Protein AF-A0A7G9YSL1-F1 (afdb_monomer_lite)

Organism: NCBI:txid2759912

Foldseek 3Di:
DAPDDFCDPQLLVLLQVLQVVVPDDADLQAQEKFKDKDKAWAKAAPDDWDPDDVPGHIGGDPDIDTQGIKMKIWMDSQNQLAIDIDIGRDDALQVVLVSLLVVCVVSVNHQAYEYEYEPPPSPDLVSLVVHDPPVVSCVSVSRYDYRYNRHSRCVSGCRVVVVVVCCVPFRVDHHNDRVSVRVRSVVVNVVSVVVSRHDDDDCHPVNCCVVCCVSVVDDPPPPDDPDDDDDDDPDDDWDPAWDWDDDPNDIDTAIPPQADPCNCVVVVPWDDPPPPSGTRDIDDDDDDDDDDDDPDDDDPPLPQAQEAEEEEALALLQLLVLQCVVVVVLVVLLVVSNHNYYHYDHDLALQVVLVCQQVPVHFKYFHWLQSVLLSLLVPFAKAFQWAFKWFFKFKWFAAVLLVPDDDPLSQFPFEEEEADPRAPQNLLNCVLCVVVPHHPVHRHNYHHDTPVVRLVCLQVVVGRIYIGGPPSQLVCVVVNSTHTNDTSCRSPNRAGTTTMMGGNSCVVSPVVSVLSVLVSSVVSLVCCVVCVLVSLVSSCVVPVDDSVSRVVSVVVHPMHTGTHCVSHQVNSLVSLVSCVVVVSHPDRDHSVSHHDNVSVCQAQDKDFLDFDPDFDFDFFFKFKWKWAWQGKYKFFKKAFAADPPKPKAWQKKWKDDPVDTWMWGQDDDPDPRRMTGTPDIDIRHHGDMIIMMTGMPMGTGWFQAQKGADPGTIIGTCWIAGPVRDIDRRTHTRMMGD

InterPro domains:
  IPR010067 Aliphatic sulfonates-binding protein [TIGR01728] (308-600)
  IPR038717 Tc1-like transposase, DDE domain [PF13358] (32-181)
  IPR044527 Nitrate/bicarbonate ABC transporter substrate-binding domain [cd13553] (308-524)
  IPR047655 Transposase IS630-like [NF033545] (8-193)

Radius of gyration: 35.71 Å; chains: 1; bounding box: 111×84×82 Å

Sequence (738 aa):
MWCIQTIDAIFRACMYDVLDLYEEPYDPKRPLVNLDEKPKQLLGEKRMPIPMKPGSPEKYDYEYVRNGTANIFVAVEFKAGKRVTQVTERRTMKDFARFVKMLVDEYPDAEVIRLVTDNLNTHKEKAFYETFSKEEAERILSKIEFHYTPKHGSWLNAAEIEINVMDIECTDRRIGDLETLAREVAAWTKRRNDQKKKINWKFTRDKADKKLSKYYVQGLNCGDTSNVYSYNSTNIWNSPEKVTHTYNDSTYTNYLGNYWSDYKEKYPDAEEIDSTGIWDTPFSIDSDNDNYPLKEPFENYIKPISMIRIGYQPSTHHLAHMTAIEKGWWERDLARFGLEKVTDTEFPSGPPEMTAMMVGDIDVAYVGVAPPISAIDKGLDAKIVAAVQINGSALVLLPELAANYTSAKDIKGLKIATFPPGSVQDIILKKWLKDNGLDPEKDVDIIPMGHQEAISAIEARAVDGVFLPSPSPTIIEMEGAGRIVILSGGMMPNHACCCLLVSGEMIREHPEIVEQIIRTHVNATEYNKAHPDEAAEIFARKTGCDVEMVRESFKRTDMKWIHNPHLEIPSTLEYARVHYEMGYTDKLLAEEDHFDTSFYDKITAIFDTGQPKNPYPSIFGTHNGTITPNATIEVSKLYTYPCEGTGGHTKYARIWNSSLDTNATWNGYVGDWHNISFNEPFTLVAGKTYNYTIRTGSYPQIYHTPVLSTENGWINCTRFTDANGKKYYDWIPAIRLE

Secondary structure (DSSP, 8-state):
--------HHHHHHHHHHHHHHHSPP-SSS-EEEEEEEEEEEEEESSPPBPPBTTB--B--S-EEEEEEEEEEEEEETTTTEEEEEEES---HHHHHHHHHHHHHT-TT-S-EEEEE---TTSSTHHHHHHS-HHHHHHHHTTEEEEEPPTT-GGG-HHHHHHHHHIIIIISS---SHHHHHHHHHHHHHHHHHTTPPP-----HHHHHHHHGGGTS-----S-------SS-------SS-EEEEETTEEEEE-TT---TTHHHH-TTPPEETTTTEESS-------PPPSSPSS-SS---PPP-EEEEEE-SSGGGHHHHHHHHTTHHHHHHGGGT--EEEEEE-SSHHHHHHHHHTTS-SEEEEESHHHHHHHHTT--EEEEEEEEE--EEEEE-HHHHTT--SGGGGTT-EEEESPTTSHHHHHHHHHHHHTT--TTTTSEEEE--HHHHHHHHHTTSSSEEEEETTHHHHHHHTTS-EEEEEHHHHSTT-EEEEEEEEHHHHHH-HHHHHHHHHHHHHHHHHHHH-HHHHHHHHHHHH---HHHHHHHHHH---EE---GGGTHHHHHHHHHHHHHTTSSSS---HHHHB-THHHHHHH--EE----SS---PPPEEEEEEEEESS-EEEEEEEEPBPTTS---EEEEEEE-SS-EEEEE---SSSSTTEEEEEEEEEE-TT--EEEEEEESS-B-EEESSEEEETTEEEE-SEEEETTS-EESSEEE-EEE-

Structure (mmCIF, N/CA/C/O backbone):
data_AF-A0A7G9YSL1-F1
#
_entry.id   AF-A0A7G9YSL1-F1
#
loop_
_atom_site.group_PDB
_atom_site.id
_atom_site.type_symbol
_atom_site.label_atom_id
_atom_site.label_alt_id
_atom_site.label_comp_id
_atom_site.label_asym_id
_atom_site.label_entity_id
_atom_site.label_seq_id
_atom_site.pdbx_PDB_ins_code
_atom_site.Cartn_x
_atom_site.Cartn_y
_atom_site.Cartn_z
_atom_site.occupancy
_atom_site.B_iso_or_equiv
_atom_site.auth_seq_id
_atom_site.auth_comp_id
_atom_site.auth_asym_id
_atom_site.auth_atom_id
_atom_site.pdbx_PDB_model_num
ATOM 1 N N . MET A 1 1 ? -33.057 -6.962 -3.988 1.00 30.89 1 MET A N 1
ATOM 2 C CA . MET A 1 1 ? -31.861 -7.300 -4.785 1.00 30.89 1 MET A CA 1
ATOM 3 C C . MET A 1 1 ? -30.709 -7.247 -3.805 1.00 30.89 1 MET A C 1
ATOM 5 O O . MET A 1 1 ? -30.539 -6.210 -3.182 1.00 30.89 1 MET A O 1
ATOM 9 N N . TRP A 1 2 ? -30.071 -8.380 -3.525 1.00 45.06 2 TRP A N 1
ATOM 10 C CA . TRP A 1 2 ? -29.002 -8.450 -2.528 1.00 45.06 2 TRP A CA 1
ATOM 11 C C . TRP A 1 2 ? -27.739 -7.843 -3.138 1.00 45.06 2 TRP A C 1
ATOM 13 O O . TRP A 1 2 ? -27.412 -8.173 -4.277 1.00 45.06 2 TRP A O 1
ATOM 23 N N . CYS A 1 3 ? -27.074 -6.940 -2.418 1.00 43.31 3 CYS A N 1
ATOM 24 C CA . CYS A 1 3 ? -25.769 -6.424 -2.817 1.00 43.31 3 CYS A CA 1
ATOM 25 C C . CYS A 1 3 ? -24.740 -7.504 -2.458 1.00 43.31 3 CYS A C 1
ATOM 27 O O . CYS A 1 3 ? -24.240 -7.543 -1.339 1.00 43.31 3 CYS A O 1
ATOM 29 N N . ILE A 1 4 ? -24.561 -8.478 -3.350 1.00 56.59 4 ILE A N 1
ATOM 30 C CA . ILE A 1 4 ? -23.594 -9.562 -3.163 1.00 56.59 4 ILE A CA 1
ATOM 31 C C . ILE A 1 4 ? -22.232 -8.997 -3.593 1.00 56.59 4 ILE A C 1
ATOM 33 O O . ILE A 1 4 ? -22.107 -8.557 -4.735 1.00 56.59 4 ILE A O 1
ATOM 37 N N . GLN A 1 5 ? -21.257 -8.955 -2.677 1.00 60.84 5 GLN A N 1
ATOM 38 C CA . GLN A 1 5 ? -19.854 -8.629 -2.981 1.00 60.84 5 GLN A CA 1
ATOM 39 C C . GLN A 1 5 ? -19.249 -9.708 -3.906 1.00 60.84 5 GLN A C 1
ATOM 41 O O . GLN A 1 5 ? -19.901 -10.706 -4.215 1.00 60.84 5 GLN A O 1
ATOM 46 N N . THR A 1 6 ? -18.015 -9.526 -4.373 1.00 69.88 6 THR A N 1
ATOM 47 C CA . THR A 1 6 ? -17.273 -10.530 -5.147 1.00 69.88 6 THR A CA 1
ATOM 48 C C . THR A 1 6 ? -17.336 -11.910 -4.479 1.00 69.88 6 THR A C 1
ATOM 50 O O . THR A 1 6 ? -17.019 -12.056 -3.301 1.00 69.88 6 THR A O 1
ATOM 53 N N . ILE A 1 7 ? -17.770 -12.931 -5.225 1.00 75.00 7 ILE A N 1
ATOM 54 C CA . ILE A 1 7 ? -17.850 -14.313 -4.734 1.00 75.00 7 ILE A CA 1
ATOM 55 C C . ILE A 1 7 ? -16.491 -14.987 -4.956 1.00 75.00 7 ILE A C 1
ATOM 57 O O . ILE A 1 7 ? -16.283 -15.687 -5.946 1.00 75.00 7 ILE A O 1
ATOM 61 N N . ASP A 1 8 ? -15.550 -14.721 -4.053 1.00 70.88 8 ASP A N 1
ATOM 62 C CA . ASP A 1 8 ? -14.195 -15.280 -4.085 1.00 70.88 8 ASP A CA 1
ATOM 63 C C . ASP A 1 8 ? -14.125 -16.724 -3.531 1.00 70.88 8 ASP A C 1
ATOM 65 O O . ASP A 1 8 ? -15.132 -17.358 -3.190 1.00 70.88 8 ASP A O 1
ATOM 69 N N . ALA A 1 9 ? -12.921 -17.300 -3.475 1.00 75.00 9 ALA A N 1
ATOM 70 C CA . ALA A 1 9 ? -12.718 -18.651 -2.954 1.00 75.00 9 ALA A CA 1
ATOM 71 C C . ALA A 1 9 ? -13.102 -18.794 -1.469 1.00 75.00 9 ALA A C 1
ATOM 73 O O . ALA A 1 9 ? -13.677 -19.818 -1.097 1.00 75.00 9 ALA A O 1
ATOM 74 N N . ILE A 1 10 ? -12.847 -17.776 -0.641 1.00 79.31 10 ILE A N 1
ATOM 75 C CA . ILE A 1 10 ? -13.144 -17.789 0.799 1.00 79.31 10 ILE A CA 1
ATOM 76 C C . ILE A 1 10 ? -14.655 -17.698 1.019 1.00 79.31 10 ILE A C 1
ATOM 78 O O . ILE A 1 10 ? -15.220 -18.487 1.777 1.00 79.31 10 ILE A O 1
ATOM 82 N N . PHE A 1 11 ? -15.334 -16.798 0.304 1.00 87.44 11 PHE A N 1
ATOM 83 C CA . PHE A 1 11 ? -16.786 -16.679 0.306 1.00 87.44 11 PHE A CA 1
ATOM 84 C C . PHE A 1 11 ? -17.426 -18.016 -0.056 1.00 87.44 11 PHE A C 1
ATOM 86 O O . PHE A 1 11 ? -18.347 -18.462 0.628 1.00 87.44 11 PHE A O 1
ATOM 93 N N . ARG A 1 12 ? -16.934 -18.681 -1.110 1.00 84.81 12 ARG A N 1
ATOM 94 C CA . ARG A 1 12 ? -17.440 -19.998 -1.520 1.00 84.81 12 ARG A CA 1
ATOM 95 C C . ARG A 1 12 ? -17.182 -21.068 -0.476 1.00 84.81 12 ARG A C 1
ATOM 97 O O . ARG A 1 12 ? -18.102 -21.822 -0.193 1.00 84.81 12 ARG A O 1
ATOM 104 N N . ALA A 1 13 ? -15.987 -21.119 0.107 1.00 85.12 13 ALA A N 1
ATOM 105 C CA . ALA A 1 13 ? -15.665 -22.088 1.149 1.00 85.12 13 ALA A CA 1
ATOM 106 C C . ALA A 1 13 ? -16.612 -21.946 2.352 1.00 85.12 13 ALA A C 1
ATOM 108 O O . ALA A 1 13 ? -17.246 -22.923 2.735 1.00 85.12 13 ALA A O 1
ATOM 109 N N . CYS A 1 14 ? -16.801 -20.729 2.874 1.00 89.44 14 CYS A N 1
ATOM 110 C CA . CYS A 1 14 ? -17.745 -20.473 3.969 1.00 89.44 14 CYS A CA 1
ATOM 111 C C . CYS A 1 14 ? -19.205 -20.735 3.564 1.00 89.44 14 CYS A C 1
ATOM 113 O O . CYS A 1 14 ? -19.999 -21.223 4.363 1.00 89.44 14 CYS A O 1
ATOM 115 N N . MET A 1 15 ? -19.586 -20.409 2.324 1.00 92.69 15 MET A N 1
ATOM 116 C CA . MET A 1 15 ? -20.934 -20.679 1.822 1.00 92.69 15 MET A CA 1
ATOM 117 C C . MET A 1 15 ? -21.189 -22.183 1.743 1.00 92.69 15 MET A C 1
ATOM 119 O O . MET A 1 15 ? -22.230 -22.637 2.207 1.00 92.69 15 MET A O 1
ATOM 123 N N . TYR A 1 16 ? -20.265 -22.949 1.164 1.00 92.44 16 TYR A N 1
ATOM 124 C CA . TYR A 1 16 ? -20.395 -24.396 1.043 1.00 92.44 16 TYR A CA 1
ATOM 125 C C . TYR A 1 16 ? -20.352 -25.079 2.405 1.00 92.44 16 TYR A C 1
ATOM 127 O O . TYR A 1 16 ? -21.189 -25.937 2.625 1.00 92.44 16 TYR A O 1
ATOM 135 N N . ASP A 1 17 ? -19.508 -24.639 3.340 1.00 94.94 17 ASP A N 1
ATOM 136 C CA . ASP A 1 17 ? -19.510 -25.143 4.720 1.00 94.94 17 ASP A CA 1
ATOM 137 C C . ASP A 1 17 ? -20.911 -25.045 5.360 1.00 94.94 17 ASP A C 1
ATOM 139 O O . ASP A 1 17 ? -21.483 -26.041 5.802 1.00 94.94 17 ASP A O 1
ATOM 143 N N . VAL A 1 18 ? -21.545 -23.867 5.298 1.00 96.38 18 VAL A N 1
ATOM 144 C CA . VAL A 1 18 ? -22.906 -23.672 5.832 1.00 96.38 18 VAL A CA 1
ATOM 145 C C . VAL A 1 18 ? -23.956 -24.482 5.061 1.00 96.38 18 VAL A C 1
ATOM 147 O O . VAL A 1 18 ? -24.867 -25.054 5.666 1.00 96.38 18 VAL A O 1
ATOM 150 N N . LEU A 1 19 ? -23.871 -24.527 3.729 1.00 95.06 19 LEU A N 1
ATOM 151 C CA . LEU A 1 19 ? -24.845 -25.241 2.898 1.00 95.06 19 LEU A CA 1
ATOM 152 C C . LEU A 1 19 ? -24.750 -26.761 3.065 1.00 95.06 19 LEU A C 1
ATOM 154 O O . LEU A 1 19 ? -25.790 -27.410 3.174 1.00 95.06 19 LEU A O 1
ATOM 158 N N . ASP A 1 20 ? -23.539 -27.303 3.151 1.00 94.12 20 ASP A N 1
ATOM 159 C CA . ASP A 1 20 ? -23.286 -28.724 3.372 1.00 94.12 20 ASP A CA 1
ATOM 160 C C . ASP A 1 20 ? -23.864 -29.136 4.745 1.00 94.12 20 ASP A C 1
ATOM 162 O O . ASP A 1 20 ? -24.653 -30.082 4.823 1.00 94.12 20 ASP A O 1
ATOM 166 N N . LEU A 1 21 ? -23.642 -28.344 5.808 1.00 94.62 21 LEU A N 1
ATOM 167 C CA . LEU A 1 21 ? -24.282 -28.551 7.123 1.00 94.62 21 LEU A CA 1
ATOM 168 C C . LEU A 1 21 ? -25.816 -28.524 7.062 1.00 94.62 21 LEU A C 1
ATOM 170 O O . LEU A 1 21 ? -26.520 -29.277 7.751 1.00 94.62 21 LEU A O 1
ATOM 174 N N . TYR A 1 22 ? -26.379 -27.621 6.259 1.00 95.88 22 TYR A N 1
ATOM 175 C CA . TYR A 1 22 ? -27.826 -27.508 6.098 1.00 95.88 22 TYR A CA 1
ATOM 176 C C . TYR A 1 22 ? -28.419 -28.702 5.346 1.00 95.88 22 TYR A C 1
ATOM 178 O O . TYR A 1 22 ? -29.586 -29.028 5.587 1.00 95.88 22 TYR A O 1
ATOM 186 N N . GLU A 1 23 ? -27.641 -29.402 4.527 1.00 92.50 23 GLU A N 1
ATOM 187 C CA . GLU A 1 23 ? -28.059 -30.612 3.813 1.00 92.50 23 GLU A CA 1
ATOM 188 C C . GLU A 1 23 ? -27.966 -31.884 4.663 1.00 92.50 23 GLU A C 1
ATOM 190 O O . GLU A 1 23 ? -28.715 -32.833 4.424 1.00 92.50 23 GLU A O 1
ATOM 195 N N . GLU A 1 24 ? -27.141 -31.891 5.713 1.00 93.12 24 GLU A N 1
ATOM 196 C CA . GLU A 1 24 ? -27.003 -33.065 6.576 1.00 93.12 24 GLU A CA 1
ATOM 197 C C . GLU A 1 24 ? -28.328 -33.519 7.232 1.00 93.12 24 GLU A C 1
ATOM 199 O O . GLU A 1 24 ? -29.202 -32.703 7.556 1.00 93.12 24 GLU A O 1
ATOM 204 N N . PRO A 1 25 ? -28.506 -34.820 7.518 1.00 93.31 25 PRO A N 1
ATOM 205 C CA . PRO A 1 25 ? -29.623 -35.296 8.327 1.00 93.31 25 PRO A CA 1
ATOM 206 C C . PRO A 1 25 ? -29.662 -34.656 9.723 1.00 93.31 25 PRO A C 1
ATOM 208 O O . PRO A 1 25 ? -28.657 -34.212 10.271 1.00 93.31 25 PRO A O 1
ATOM 211 N N . TYR A 1 26 ? -30.851 -34.617 10.324 1.00 93.62 26 TYR A N 1
ATOM 212 C CA . TYR A 1 26 ? -31.001 -34.157 11.703 1.00 93.62 26 TYR A CA 1
ATOM 213 C C . TYR A 1 26 ? -30.299 -35.109 12.683 1.00 93.62 26 TYR A C 1
ATOM 215 O O . TYR A 1 26 ? -30.635 -36.293 12.717 1.00 93.62 26 TYR A O 1
ATOM 223 N N . ASP A 1 27 ? -29.407 -34.567 13.513 1.00 95.12 27 ASP A N 1
ATOM 224 C CA . ASP A 1 27 ? -28.721 -35.292 14.583 1.00 95.12 27 ASP A CA 1
ATOM 225 C C . ASP A 1 27 ? -28.909 -34.569 15.936 1.00 95.12 27 ASP A C 1
ATOM 227 O O . ASP A 1 27 ? -28.382 -33.469 16.116 1.00 95.12 27 ASP A O 1
ATOM 231 N N . PRO A 1 28 ? -29.636 -35.161 16.906 1.00 93.00 28 PRO A N 1
ATOM 232 C CA . PRO A 1 28 ? -29.838 -34.565 18.226 1.00 93.00 28 PRO A CA 1
ATOM 233 C C . PRO A 1 28 ? -28.576 -34.547 19.106 1.00 93.00 28 PRO A C 1
ATOM 235 O O . PRO A 1 28 ? -28.551 -33.818 20.097 1.00 93.00 28 PRO A O 1
ATOM 238 N N . LYS A 1 29 ? -27.544 -35.346 18.793 1.00 95.38 29 LYS A N 1
ATOM 239 C CA . LYS A 1 29 ? -26.252 -35.330 19.501 1.00 95.38 29 LYS A CA 1
ATOM 240 C C . LYS A 1 29 ? -25.328 -34.230 18.995 1.00 95.38 29 LYS A C 1
ATOM 242 O O . LYS A 1 29 ? -24.505 -33.741 19.769 1.00 95.38 29 LYS A O 1
ATOM 247 N N . ARG A 1 30 ? -25.519 -33.809 17.743 1.00 96.38 30 ARG A N 1
ATOM 248 C CA . ARG A 1 30 ? -24.793 -32.715 17.091 1.00 96.38 30 ARG A CA 1
ATOM 249 C C . ARG A 1 30 ? -25.757 -31.650 16.549 1.00 96.38 30 ARG A C 1
ATOM 251 O O . ARG A 1 30 ? -25.820 -31.462 15.330 1.00 96.38 30 ARG A O 1
ATOM 258 N N . PRO A 1 31 ? -26.548 -30.972 17.401 1.00 96.44 31 PRO A N 1
ATOM 259 C CA . PRO A 1 31 ? -27.551 -30.017 16.943 1.00 96.44 31 PRO A CA 1
ATOM 260 C C . PRO A 1 31 ? -26.925 -28.897 16.104 1.00 96.44 31 PRO A C 1
ATOM 262 O O . PRO A 1 31 ? -25.878 -28.347 16.451 1.00 96.44 31 PRO A O 1
ATOM 265 N N . LEU A 1 32 ? -27.593 -28.560 14.999 1.00 97.25 32 LEU A N 1
ATOM 266 C CA . LEU A 1 32 ? -27.244 -27.444 14.123 1.00 97.25 32 LEU A CA 1
ATOM 267 C C . LEU A 1 32 ? -28.070 -26.226 14.524 1.00 97.25 32 LEU A C 1
ATOM 269 O O . LEU A 1 32 ? -29.287 -26.203 14.312 1.00 97.25 32 LEU A O 1
ATOM 273 N N . VAL A 1 33 ? -27.411 -25.239 15.123 1.00 97.81 33 VAL A N 1
ATOM 274 C CA . VAL A 1 33 ? -28.062 -24.064 15.699 1.00 97.81 33 VAL A CA 1
ATOM 275 C C . VAL A 1 33 ? -27.575 -22.811 14.994 1.00 97.81 33 VAL A C 1
ATOM 277 O O . VAL A 1 33 ? -26.385 -22.534 14.935 1.00 97.81 33 VAL A O 1
ATOM 280 N N . ASN A 1 34 ? -28.520 -22.029 14.496 1.00 98.19 34 ASN A N 1
ATOM 281 C CA . ASN A 1 34 ? -28.282 -20.738 13.878 1.00 98.19 34 ASN A CA 1
ATOM 282 C C . ASN A 1 34 ? -28.528 -19.630 14.883 1.00 98.19 34 ASN A C 1
ATOM 284 O O . ASN A 1 34 ? -29.622 -19.577 15.442 1.00 98.19 34 ASN A O 1
ATOM 288 N N . LEU A 1 35 ? -27.556 -18.753 15.095 1.00 97.69 35 LEU A N 1
ATOM 289 C CA . LEU A 1 35 ? -27.644 -17.654 16.048 1.00 97.69 35 LEU A CA 1
ATOM 290 C C . LEU A 1 35 ? -27.459 -16.322 15.333 1.00 97.69 35 LEU A C 1
ATOM 292 O O . LEU A 1 35 ? -26.572 -16.183 14.496 1.00 97.69 35 LEU A O 1
ATOM 296 N N . ASP A 1 36 ? -28.318 -15.369 15.668 1.00 96.56 36 ASP A N 1
ATOM 297 C CA . ASP A 1 36 ? -28.180 -13.965 15.290 1.00 96.56 36 ASP A CA 1
ATOM 298 C C . ASP A 1 36 ? -28.862 -13.076 16.344 1.00 96.56 36 ASP A C 1
ATOM 300 O O . ASP A 1 36 ? -29.567 -13.568 17.241 1.00 96.56 36 ASP A O 1
ATOM 304 N N . GLU A 1 37 ? -28.688 -11.764 16.243 1.00 94.06 37 GLU A N 1
ATOM 305 C CA . GLU A 1 37 ? -29.360 -10.805 17.103 1.00 94.06 37 GLU A CA 1
ATOM 306 C C . GLU A 1 37 ? -29.950 -9.610 16.372 1.00 94.06 37 GLU A C 1
ATOM 308 O O . GLU A 1 37 ? -29.473 -9.127 15.348 1.00 94.06 37 GLU A O 1
ATOM 313 N N . LYS A 1 38 ? -31.009 -9.070 16.973 1.00 93.88 38 LYS A N 1
ATOM 314 C CA . LYS A 1 38 ? -31.711 -7.911 16.446 1.00 93.88 38 LYS A CA 1
ATOM 315 C C . LYS A 1 38 ? -31.725 -6.750 17.442 1.00 93.88 38 LYS A C 1
ATOM 317 O O . LYS A 1 38 ? -32.282 -6.898 18.535 1.00 93.88 38 LYS A O 1
ATOM 322 N N . PRO A 1 39 ? -31.275 -5.542 17.044 1.00 94.50 39 PRO A N 1
ATOM 323 C CA . PRO A 1 39 ? -31.586 -4.330 17.788 1.00 94.50 39 PRO A CA 1
ATOM 324 C C . PRO A 1 39 ? -33.071 -3.962 17.629 1.00 94.50 39 PRO A C 1
ATOM 326 O O . PRO A 1 39 ? -33.615 -3.914 16.522 1.00 94.50 39 PRO A O 1
ATOM 329 N N . LYS A 1 40 ? -33.738 -3.647 18.741 1.00 94.44 40 LYS A N 1
ATOM 330 C CA . LYS A 1 40 ? -35.137 -3.205 18.786 1.00 94.44 40 LYS A CA 1
ATOM 331 C C . LYS A 1 40 ? -35.234 -1.848 19.471 1.00 94.44 40 LYS A C 1
ATOM 333 O O . LYS A 1 40 ? -34.864 -1.691 20.630 1.00 94.44 40 LYS A O 1
ATOM 338 N N . GLN A 1 41 ? -35.781 -0.861 18.769 1.00 95.00 41 GLN A N 1
ATOM 339 C CA . GLN A 1 41 ? -36.112 0.421 19.383 1.00 95.00 41 GLN A CA 1
ATOM 340 C C . GLN A 1 41 ? -37.345 0.276 20.285 1.00 95.00 41 GLN A C 1
ATOM 342 O O . GLN A 1 41 ? -38.367 -0.267 19.853 1.00 95.00 41 GLN A O 1
ATOM 347 N N . LEU A 1 42 ? -37.247 0.777 21.518 1.00 95.50 42 LEU A N 1
ATOM 348 C CA . LEU A 1 42 ? -38.353 0.809 22.470 1.00 95.50 42 LEU A CA 1
ATOM 349 C C . LEU A 1 42 ? -39.174 2.078 22.233 1.00 95.50 42 LEU A C 1
ATOM 351 O O . LEU A 1 42 ? -38.675 3.199 22.373 1.00 95.50 42 LEU A O 1
ATOM 355 N N . LEU A 1 43 ? -40.427 1.891 21.829 1.00 92.19 43 LEU A N 1
ATOM 356 C CA . LEU A 1 43 ? -41.345 2.954 21.435 1.00 92.19 43 LEU A CA 1
ATOM 357 C C . LEU A 1 43 ? -42.580 2.916 22.333 1.00 92.19 43 LEU A C 1
ATOM 359 O O . LEU A 1 43 ? -43.406 2.011 22.218 1.00 92.19 43 LEU A O 1
ATOM 363 N N . GLY A 1 44 ? -42.673 3.889 23.236 1.00 88.38 44 GLY A N 1
ATOM 364 C CA . GLY A 1 44 ? -43.832 4.113 24.091 1.00 88.38 44 GLY A CA 1
ATOM 365 C C . GLY A 1 44 ? -44.909 4.949 23.402 1.00 88.38 44 GLY A C 1
ATOM 366 O O . GLY A 1 44 ? -44.650 5.662 22.428 1.00 88.38 44 GLY A O 1
ATOM 367 N N . GLU A 1 45 ? -46.124 4.887 23.935 1.00 87.75 45 GLU A N 1
ATOM 368 C CA . GLU A 1 45 ? -47.255 5.668 23.437 1.00 87.75 45 GLU A CA 1
ATOM 369 C C . GLU A 1 45 ? -47.255 7.074 24.043 1.00 87.75 45 GLU A C 1
ATOM 371 O O . GLU A 1 45 ? -47.157 7.231 25.261 1.00 87.75 45 GLU A O 1
ATOM 376 N N . LYS A 1 46 ? -47.398 8.114 23.209 1.00 85.69 46 LYS A N 1
ATOM 377 C CA . LYS A 1 46 ? -47.540 9.493 23.712 1.00 85.69 46 LYS A CA 1
ATOM 378 C C . LYS A 1 46 ? -48.951 9.775 24.235 1.00 85.69 46 LYS A C 1
ATOM 380 O O . LYS A 1 46 ? -49.130 10.583 25.145 1.00 85.69 46 LYS A O 1
ATOM 385 N N . ARG A 1 47 ? -49.957 9.105 23.670 1.00 85.19 47 ARG A N 1
ATOM 386 C CA . ARG A 1 47 ? -51.350 9.116 24.131 1.00 85.19 47 ARG A CA 1
ATOM 387 C C . ARG A 1 47 ? -51.853 7.686 24.217 1.00 85.19 47 ARG A C 1
ATOM 389 O O . ARG A 1 47 ? -51.503 6.874 23.368 1.00 85.19 47 ARG A O 1
ATOM 396 N N . MET A 1 48 ? -52.679 7.389 25.221 1.00 83.00 48 MET A N 1
ATOM 397 C CA . MET A 1 48 ? -53.245 6.047 25.370 1.00 83.00 48 MET A CA 1
ATOM 398 C C . MET A 1 48 ? -54.028 5.658 24.103 1.00 83.00 48 MET A C 1
ATOM 400 O O . MET A 1 48 ? -54.891 6.436 23.680 1.00 83.00 48 MET A O 1
ATOM 404 N N . PRO A 1 49 ? -53.745 4.485 23.504 1.00 85.00 49 PRO A N 1
ATOM 405 C CA . PRO A 1 49 ? -54.485 3.990 22.351 1.00 85.00 49 PRO A CA 1
ATOM 406 C C . PRO A 1 49 ? -55.983 3.885 22.638 1.00 85.00 49 PRO A C 1
ATOM 408 O O . PRO A 1 49 ? -56.403 3.558 23.751 1.00 85.00 49 PRO A O 1
ATOM 411 N N . ILE A 1 50 ? -56.800 4.153 21.620 1.00 88.19 50 ILE A N 1
ATOM 412 C CA . ILE A 1 50 ? -58.247 3.954 21.712 1.00 88.19 50 ILE A CA 1
ATOM 413 C C . ILE A 1 50 ? -58.518 2.478 21.401 1.00 88.19 50 ILE A C 1
ATOM 415 O O . ILE A 1 50 ? -58.224 2.052 20.278 1.00 88.19 50 ILE A O 1
ATOM 419 N N . PRO A 1 51 ? -59.094 1.707 22.341 1.00 87.75 51 PRO A N 1
ATOM 420 C CA . PRO A 1 51 ? -59.295 0.275 22.164 1.00 87.75 51 PRO A CA 1
ATOM 421 C C . PRO A 1 51 ? -60.247 -0.025 21.004 1.00 87.75 51 PRO A C 1
ATOM 423 O O . PRO A 1 51 ? -61.118 0.780 20.654 1.00 87.75 51 PRO A O 1
ATOM 426 N N . MET A 1 52 ? -60.096 -1.215 20.422 1.00 91.81 52 MET A N 1
ATOM 427 C CA . MET A 1 52 ? -61.000 -1.686 19.376 1.00 91.81 52 MET A CA 1
ATOM 428 C C . MET A 1 52 ? -62.453 -1.777 19.863 1.00 91.81 52 MET A C 1
ATOM 430 O O . MET A 1 52 ? -62.733 -2.103 21.017 1.00 91.81 52 MET A O 1
ATOM 434 N N . LYS A 1 53 ? -63.391 -1.538 18.947 1.00 90.25 53 LYS A N 1
ATOM 435 C CA . LYS A 1 53 ? -64.831 -1.770 19.141 1.00 90.25 53 LYS A CA 1
ATOM 436 C C . LYS A 1 53 ? -65.428 -2.365 17.860 1.00 90.25 53 LYS A C 1
ATOM 438 O O . LYS A 1 53 ? -64.810 -2.232 16.803 1.00 90.25 53 LYS A O 1
ATOM 443 N N . PRO A 1 54 ? -66.611 -3.005 17.893 1.00 89.00 54 PRO A N 1
ATOM 444 C CA . PRO A 1 54 ? -67.228 -3.548 16.682 1.00 89.00 54 PRO A CA 1
ATOM 445 C C . PRO A 1 54 ? -67.287 -2.506 15.551 1.00 89.00 54 PRO A C 1
ATOM 447 O O . PRO A 1 54 ? -67.810 -1.409 15.738 1.00 89.00 54 PRO A O 1
ATOM 450 N N . GLY A 1 55 ? -66.693 -2.829 14.397 1.00 88.62 55 GLY A N 1
ATOM 451 C CA . GLY A 1 55 ? -66.610 -1.929 13.240 1.00 88.62 55 GLY A CA 1
ATOM 452 C C . GLY A 1 55 ? -65.567 -0.804 13.338 1.00 88.62 55 GLY A C 1
ATOM 453 O O . GLY A 1 55 ? -65.562 0.094 12.501 1.00 88.62 55 GLY A O 1
ATOM 454 N N . SER A 1 56 ? -64.686 -0.795 14.341 1.00 85.12 56 SER A N 1
ATOM 455 C CA . SER A 1 56 ? -63.579 0.167 14.432 1.00 85.12 56 SER A CA 1
ATOM 456 C C . SER A 1 56 ? -62.314 -0.499 14.985 1.00 85.12 56 SER A C 1
ATOM 458 O O . SER A 1 56 ? -62.326 -0.928 16.143 1.00 85.12 56 SER A O 1
ATOM 460 N N . PRO A 1 57 ? -61.219 -0.566 14.201 1.00 86.19 57 PRO A N 1
ATOM 461 C CA . PRO A 1 57 ? -59.955 -1.090 14.701 1.00 86.19 57 PRO A CA 1
ATOM 462 C C . PRO A 1 57 ? -59.416 -0.210 15.833 1.00 86.19 57 PRO A C 1
ATOM 464 O O . PRO A 1 57 ? -59.804 0.956 15.973 1.00 86.19 57 PRO A O 1
ATOM 467 N N . GLU A 1 58 ? -58.525 -0.786 16.633 1.00 87.88 58 GLU A N 1
ATOM 468 C CA . GLU A 1 58 ? -57.732 -0.046 17.613 1.00 87.88 58 GLU A CA 1
ATOM 469 C C . GLU A 1 58 ? -57.001 1.116 16.925 1.00 87.88 58 GLU A C 1
ATOM 471 O O . GLU A 1 58 ? -56.529 0.981 15.792 1.00 87.88 58 GLU A O 1
ATOM 476 N N . LYS A 1 59 ? -56.959 2.282 17.579 1.00 86.00 59 LYS A N 1
ATOM 477 C CA . LYS A 1 59 ? -56.338 3.490 17.021 1.00 86.00 59 LYS A CA 1
ATOM 478 C C . LYS A 1 59 ? -55.177 3.941 17.889 1.00 86.00 59 LYS A C 1
ATOM 480 O O . LYS A 1 59 ? -55.350 4.173 19.084 1.00 86.00 59 LYS A O 1
ATOM 485 N N . TYR A 1 60 ? -54.041 4.154 17.240 1.00 83.81 60 TYR A N 1
ATOM 486 C CA . TYR A 1 60 ? -52.824 4.691 17.834 1.00 83.81 60 TYR A CA 1
ATOM 487 C C . TYR A 1 60 ? -52.637 6.148 17.418 1.00 83.81 60 TYR A C 1
ATOM 489 O O . TYR A 1 60 ? -53.037 6.541 16.319 1.00 83.81 60 TYR A O 1
ATOM 497 N N . ASP A 1 61 ? -52.020 6.948 18.284 1.00 83.94 61 ASP A N 1
ATOM 498 C CA . ASP A 1 61 ? -51.559 8.280 17.893 1.00 83.94 61 ASP A CA 1
ATOM 499 C C . ASP A 1 61 ? -50.344 8.152 16.958 1.00 83.94 61 ASP A C 1
ATOM 501 O O . ASP A 1 61 ? -49.538 7.227 17.083 1.00 83.94 61 ASP A O 1
ATOM 505 N N . TYR A 1 62 ? -50.179 9.074 16.013 1.00 81.88 62 TYR A N 1
ATOM 506 C CA . TYR A 1 62 ? -49.000 9.088 15.145 1.00 81.88 62 TYR A CA 1
ATOM 507 C C . TYR A 1 62 ? -47.728 9.410 15.949 1.00 81.88 62 TYR A C 1
ATOM 509 O O . TYR A 1 62 ? -46.646 8.931 15.606 1.00 81.88 62 TYR A O 1
ATOM 517 N N . GLU A 1 63 ? -47.860 10.156 17.050 1.00 87.38 63 GLU A N 1
ATOM 518 C CA . GLU A 1 63 ? -46.755 10.507 17.944 1.00 87.38 63 GLU A CA 1
ATOM 519 C C . GLU A 1 63 ? -46.398 9.360 18.900 1.00 87.38 63 GLU A C 1
ATOM 521 O O . GLU A 1 63 ? -47.262 8.741 19.521 1.00 87.38 63 GLU A O 1
ATOM 526 N N . TYR A 1 64 ? -45.099 9.114 19.060 1.00 88.94 64 TYR A N 1
ATOM 527 C CA . TYR A 1 64 ? -44.540 8.097 19.950 1.00 88.94 64 TYR A CA 1
ATOM 528 C C . TYR A 1 64 ? -43.425 8.693 20.818 1.00 88.94 64 TYR A C 1
ATOM 530 O O . TYR A 1 64 ? -42.875 9.752 20.506 1.00 88.94 64 TYR A O 1
ATOM 538 N N . VAL A 1 65 ? -43.067 7.998 21.897 1.00 89.06 65 VAL A N 1
ATOM 539 C CA . VAL A 1 65 ? -41.952 8.357 22.787 1.00 89.06 65 VAL A CA 1
ATOM 540 C C . VAL A 1 65 ? -40.829 7.335 22.621 1.00 89.06 65 VAL A C 1
ATOM 542 O O . VAL A 1 65 ? -41.074 6.132 22.647 1.00 89.06 65 VAL A O 1
ATOM 545 N N . ARG A 1 66 ? -39.590 7.797 22.418 1.00 91.81 66 ARG A N 1
ATOM 546 C CA . ARG A 1 66 ? -38.413 6.919 22.319 1.00 91.81 66 ARG A CA 1
ATOM 547 C C . ARG A 1 66 ? -37.886 6.622 23.720 1.00 91.81 66 ARG A C 1
ATOM 549 O O . ARG A 1 66 ? -37.373 7.525 24.369 1.00 91.81 66 ARG A O 1
ATOM 556 N N . ASN A 1 67 ? -37.946 5.360 24.135 1.00 92.12 67 ASN A N 1
ATOM 557 C CA . ASN A 1 67 ? -37.517 4.898 25.461 1.00 92.12 67 ASN A CA 1
ATOM 558 C C . ASN A 1 67 ? -36.167 4.156 25.416 1.00 92.12 67 ASN A C 1
ATOM 560 O O . ASN A 1 67 ? -35.868 3.337 26.279 1.00 92.12 67 ASN A O 1
ATOM 564 N N . GLY A 1 68 ? -35.354 4.425 24.391 1.00 92.00 68 GLY A N 1
ATOM 565 C CA . GLY A 1 68 ? -34.067 3.767 24.166 1.00 92.00 68 GLY A CA 1
ATOM 566 C C . GLY A 1 68 ? -34.147 2.579 23.205 1.00 92.00 68 GLY A C 1
ATOM 567 O O . GLY A 1 68 ? -35.012 2.513 22.326 1.00 92.00 68 GLY A O 1
ATOM 568 N N . THR A 1 69 ? -33.197 1.660 23.344 1.00 94.81 69 THR A N 1
ATOM 569 C CA . THR A 1 69 ? -33.028 0.478 22.490 1.00 94.81 69 THR A CA 1
ATOM 570 C C . THR A 1 69 ? -32.757 -0.749 23.347 1.00 94.81 69 THR A C 1
ATOM 572 O O . THR A 1 69 ? -32.096 -0.643 24.375 1.00 94.81 69 THR A O 1
ATOM 575 N N . ALA A 1 70 ? -33.225 -1.901 22.889 1.00 96.50 70 ALA A N 1
ATOM 576 C CA . ALA A 1 70 ? -32.926 -3.217 23.430 1.00 96.50 70 ALA A CA 1
ATOM 577 C C . ALA A 1 70 ? -32.318 -4.104 22.334 1.00 96.50 70 ALA A C 1
ATOM 579 O O . ALA A 1 70 ? -32.304 -3.742 21.155 1.00 96.50 70 ALA A O 1
ATOM 580 N N . ASN A 1 71 ? -31.850 -5.279 22.725 1.00 97.44 71 ASN A N 1
ATOM 581 C CA . ASN A 1 71 ? -31.368 -6.328 21.843 1.00 97.44 71 ASN A CA 1
ATOM 582 C C . ASN A 1 71 ? -32.158 -7.621 22.076 1.00 97.44 71 ASN A C 1
ATOM 584 O O . ASN A 1 71 ? -32.615 -7.884 23.188 1.00 97.44 71 ASN A O 1
ATOM 588 N N . ILE A 1 72 ? -32.316 -8.425 21.029 1.00 98.06 72 ILE A N 1
ATOM 589 C CA . ILE A 1 72 ? -32.945 -9.742 21.103 1.00 98.06 72 ILE A CA 1
ATOM 590 C C . ILE A 1 72 ? -32.002 -10.746 20.445 1.00 98.06 72 ILE A C 1
ATOM 592 O O . ILE A 1 72 ? -31.848 -10.716 19.228 1.00 98.06 72 ILE A O 1
ATOM 596 N N . PHE A 1 73 ? -31.397 -11.630 21.236 1.00 98.06 73 PHE A N 1
ATOM 597 C CA . PHE A 1 73 ? -30.688 -12.798 20.718 1.00 98.06 73 PHE A CA 1
ATOM 598 C C . PHE A 1 73 ? -31.691 -13.876 20.319 1.00 98.06 73 PHE A C 1
ATOM 600 O O . PHE A 1 73 ? -32.630 -14.161 21.073 1.00 98.06 73 PHE A O 1
ATOM 607 N N . VAL A 1 74 ? -31.478 -14.487 19.157 1.00 97.81 74 VAL A N 1
ATOM 608 C CA . VAL A 1 74 ? -32.315 -15.555 18.612 1.00 97.81 74 VAL A CA 1
ATOM 609 C C . VAL A 1 74 ? -31.416 -16.690 18.138 1.00 97.81 74 VAL A C 1
ATOM 611 O O . VAL A 1 74 ? -30.645 -16.534 17.201 1.00 97.81 74 VAL A O 1
ATOM 614 N N . ALA A 1 75 ? -31.548 -17.851 18.776 1.00 98.00 75 ALA A N 1
ATOM 615 C CA . ALA A 1 75 ? -30.924 -19.097 18.351 1.00 98.00 75 ALA A CA 1
ATOM 616 C C . ALA A 1 75 ? -32.001 -20.078 17.880 1.00 98.00 75 ALA A C 1
ATOM 618 O O . ALA A 1 75 ? -32.938 -20.363 18.626 1.00 98.00 75 ALA A O 1
ATOM 619 N N . VAL A 1 76 ? -31.881 -20.623 16.672 1.00 97.75 76 VAL A N 1
ATOM 620 C CA . VAL A 1 76 ? -32.857 -21.541 16.076 1.00 97.75 76 VAL A CA 1
ATOM 621 C C . VAL A 1 76 ? -32.190 -22.823 15.588 1.00 97.75 76 VAL A C 1
ATOM 623 O O . VAL A 1 76 ? -31.292 -22.815 14.755 1.00 97.75 76 VAL A O 1
ATOM 626 N N . GLU A 1 77 ? -32.682 -23.954 16.081 1.00 97.06 77 GLU A N 1
ATOM 627 C CA . GLU A 1 77 ? -32.389 -25.287 15.562 1.00 97.06 77 GLU A CA 1
ATOM 628 C C . GLU A 1 77 ? -33.502 -25.656 14.575 1.00 97.06 77 GLU A C 1
ATOM 630 O O . GLU A 1 77 ? -34.518 -26.288 14.902 1.00 97.06 77 GLU A O 1
ATOM 635 N N . PHE A 1 78 ? -33.368 -25.169 13.346 1.00 93.88 78 PHE A N 1
ATOM 636 C CA . PHE A 1 78 ? -34.499 -25.097 12.425 1.00 93.88 78 PHE A CA 1
ATOM 637 C C . PHE A 1 78 ? -35.032 -26.463 11.961 1.00 93.88 78 PHE A C 1
ATOM 639 O O . PHE A 1 78 ? -36.220 -26.575 11.637 1.00 93.88 78 PHE A O 1
ATOM 646 N N . LYS A 1 79 ? -34.190 -27.509 11.977 1.00 93.81 79 LYS A N 1
ATOM 647 C CA . LYS A 1 79 ? -34.560 -28.900 11.646 1.00 93.81 79 LYS A CA 1
ATOM 648 C C . LYS A 1 79 ? -35.335 -29.591 12.775 1.00 93.81 79 LYS A C 1
ATOM 650 O O . LYS A 1 79 ? -36.257 -30.370 12.498 1.00 93.81 79 LYS A O 1
ATOM 655 N N . ALA A 1 80 ? -35.015 -29.283 14.033 1.00 94.06 80 ALA A N 1
ATOM 656 C CA . ALA A 1 80 ? -35.771 -29.748 15.199 1.00 94.06 80 ALA A CA 1
ATOM 657 C C . ALA A 1 80 ? -37.059 -28.942 15.402 1.00 94.06 80 ALA A C 1
ATOM 659 O O . ALA A 1 80 ? -38.046 -29.451 15.936 1.00 94.06 80 ALA A O 1
ATOM 660 N N . GLY A 1 81 ? -37.060 -27.692 14.935 1.00 94.81 81 GLY A N 1
ATOM 661 C CA . GLY A 1 81 ? -38.116 -26.738 15.219 1.00 94.81 81 GLY A CA 1
ATOM 662 C C . GLY A 1 81 ? -38.078 -26.286 16.674 1.00 94.81 81 GLY A C 1
ATOM 663 O O . GLY A 1 81 ? -39.141 -26.131 17.276 1.00 94.81 81 GLY A O 1
ATOM 664 N N . LYS A 1 82 ? -36.872 -26.080 17.216 1.00 95.19 82 LYS A N 1
ATOM 665 C CA . LYS A 1 82 ? -36.600 -25.519 18.545 1.00 95.19 82 LYS A CA 1
ATOM 666 C C . LYS A 1 82 ? -35.940 -24.147 18.378 1.00 95.19 82 LYS A C 1
ATOM 668 O O . LYS A 1 82 ? -35.130 -23.962 17.475 1.00 95.19 82 LYS A O 1
ATOM 673 N N . ARG A 1 83 ? -36.285 -23.177 19.225 1.00 96.19 83 ARG A N 1
ATOM 674 C CA . ARG A 1 83 ? -35.558 -21.904 19.343 1.00 96.19 83 ARG A CA 1
ATOM 675 C C . ARG A 1 83 ? -35.400 -21.461 20.788 1.00 96.19 83 ARG A C 1
ATOM 677 O O . ARG A 1 83 ? -36.225 -21.804 21.636 1.00 96.19 83 ARG A O 1
ATOM 684 N N . VAL A 1 84 ? -34.357 -20.685 21.032 1.00 97.00 84 VAL A N 1
ATOM 685 C CA . VAL A 1 84 ? -34.019 -20.054 22.305 1.00 97.00 84 VAL A CA 1
ATOM 686 C C . VAL A 1 84 ? -33.856 -18.563 22.037 1.00 97.00 84 VAL A C 1
ATOM 688 O O . VAL A 1 84 ? -33.197 -18.172 21.078 1.00 97.00 84 VAL A O 1
ATOM 691 N N . THR A 1 85 ? -34.479 -17.723 22.858 1.00 97.38 85 THR A N 1
ATOM 692 C CA . THR A 1 85 ? -34.451 -16.266 22.682 1.00 97.38 85 THR A CA 1
ATOM 693 C C . THR A 1 85 ? -34.160 -15.573 23.996 1.00 97.38 85 THR A C 1
ATOM 695 O O . THR A 1 85 ? -34.693 -15.988 25.026 1.00 97.38 85 THR A O 1
ATOM 698 N N . GLN A 1 86 ? -33.406 -14.479 23.960 1.00 97.56 86 GLN A N 1
ATOM 699 C CA . GLN A 1 86 ? -33.158 -13.657 25.140 1.00 97.56 86 GLN A CA 1
ATOM 700 C C . GLN A 1 86 ? -33.192 -12.176 24.785 1.00 97.56 86 GLN A C 1
ATOM 702 O O . GLN A 1 86 ? -32.517 -11.735 23.860 1.00 97.56 86 GLN A O 1
ATOM 707 N N . VAL A 1 87 ? -33.965 -11.409 25.552 1.00 97.62 87 VAL A N 1
ATOM 708 C CA . VAL A 1 87 ? -33.980 -9.948 25.460 1.00 97.62 87 VAL A CA 1
ATOM 709 C C . VAL A 1 87 ? -32.938 -9.389 26.423 1.00 97.62 87 VAL A C 1
ATOM 711 O O . VAL A 1 87 ? -32.931 -9.740 27.603 1.00 97.62 87 VAL A O 1
ATOM 714 N N . THR A 1 88 ? -32.065 -8.523 25.921 1.00 96.69 88 THR A N 1
ATOM 715 C CA . THR A 1 88 ? -30.992 -7.875 26.681 1.00 96.69 88 THR A CA 1
ATOM 716 C C . THR A 1 88 ? -31.007 -6.367 26.440 1.00 96.69 88 THR A C 1
ATOM 718 O O . THR A 1 88 ? -31.520 -5.881 25.435 1.00 96.69 88 THR A O 1
ATOM 721 N N . GLU A 1 89 ? -30.439 -5.587 27.358 1.00 94.25 89 GLU A N 1
ATOM 722 C CA . GLU A 1 89 ? -30.303 -4.134 27.161 1.00 94.25 89 GLU A CA 1
ATOM 723 C C . GLU A 1 89 ? -29.263 -3.790 26.087 1.00 94.25 89 GLU A C 1
ATOM 725 O O . GLU A 1 89 ? -29.370 -2.774 25.401 1.00 94.25 89 GLU A O 1
ATOM 730 N N . ARG A 1 90 ? -28.230 -4.629 25.953 1.00 92.25 90 ARG A N 1
ATOM 731 C CA . ARG A 1 90 ? -27.074 -4.418 25.074 1.00 92.25 90 ARG A CA 1
ATOM 732 C C . ARG A 1 90 ? -26.699 -5.708 24.341 1.00 92.25 90 ARG A C 1
ATOM 734 O O . ARG A 1 90 ? -27.154 -6.792 24.700 1.00 92.25 90 ARG A O 1
ATOM 741 N N . ARG A 1 91 ? -25.857 -5.564 23.315 1.00 92.06 91 ARG A N 1
ATOM 742 C CA . ARG A 1 91 ? -25.267 -6.653 22.517 1.00 92.06 91 ARG A CA 1
ATOM 743 C C . ARG A 1 91 ? -23.740 -6.672 22.632 1.00 92.06 91 ARG A C 1
ATOM 745 O O . ARG A 1 91 ? -23.028 -6.484 21.656 1.00 92.06 91 ARG A O 1
ATOM 752 N N . THR A 1 92 ? -23.215 -6.764 23.851 1.00 94.62 92 THR A N 1
ATOM 753 C CA . THR A 1 92 ? -21.756 -6.818 24.068 1.00 94.62 92 THR A CA 1
ATOM 754 C C . THR A 1 92 ? -21.218 -8.246 23.931 1.00 94.62 92 THR A C 1
ATOM 756 O O . THR A 1 92 ? -21.988 -9.203 23.999 1.00 94.62 92 THR A O 1
ATOM 759 N N . MET A 1 93 ? -19.890 -8.409 23.839 1.00 93.00 93 MET A N 1
ATOM 760 C CA . MET A 1 93 ? -19.228 -9.725 23.946 1.00 93.00 93 MET A CA 1
ATOM 761 C C . MET A 1 93 ? -19.685 -10.499 25.192 1.00 93.00 93 MET A C 1
ATOM 763 O O . MET A 1 93 ? -19.931 -11.701 25.123 1.00 93.00 93 MET A O 1
ATOM 767 N N . LYS A 1 94 ? -19.880 -9.796 26.317 1.00 95.56 94 LYS A N 1
ATOM 768 C CA . LYS A 1 94 ? -20.360 -10.393 27.570 1.00 95.56 94 LYS A CA 1
ATOM 769 C C . LYS A 1 94 ? -21.792 -10.894 27.475 1.00 95.56 94 LYS A C 1
ATOM 771 O O . LYS A 1 94 ? -22.119 -11.921 28.062 1.00 95.56 94 LYS A O 1
ATOM 776 N N . ASP A 1 95 ? -22.647 -10.175 26.757 1.00 95.88 95 ASP A N 1
ATOM 777 C CA . ASP A 1 95 ? -24.044 -10.570 26.575 1.00 95.88 95 ASP A CA 1
ATOM 778 C C . ASP A 1 95 ? -24.144 -11.775 25.633 1.00 95.88 95 ASP A C 1
ATOM 780 O O . ASP A 1 95 ? -24.836 -12.738 25.956 1.00 95.88 95 ASP A O 1
ATOM 784 N N . PHE A 1 96 ? -23.364 -11.777 24.546 1.00 96.94 96 PHE A N 1
ATOM 785 C CA . PHE A 1 96 ? -23.246 -12.918 23.637 1.00 96.94 96 PHE A CA 1
ATOM 786 C C . PHE A 1 96 ? -22.743 -14.177 24.359 1.00 96.94 96 PHE A C 1
ATOM 788 O O . PHE A 1 96 ? -23.397 -15.216 24.311 1.00 96.94 96 PHE A O 1
ATOM 795 N N . ALA A 1 97 ? -21.635 -14.089 25.104 1.00 97.06 97 ALA A N 1
ATOM 796 C CA . ALA A 1 97 ? -21.076 -15.238 25.818 1.00 97.06 97 ALA A CA 1
ATOM 797 C C . ALA A 1 97 ? -22.052 -15.806 26.869 1.00 97.06 97 ALA A C 1
ATOM 799 O O . ALA A 1 97 ? -22.165 -17.022 27.027 1.00 97.06 97 ALA A O 1
ATOM 800 N N . ARG A 1 98 ? -22.813 -14.943 27.560 1.00 97.19 98 ARG A N 1
ATOM 801 C CA . ARG A 1 98 ? -23.880 -15.371 28.484 1.00 97.19 98 ARG A CA 1
ATOM 802 C C . ARG A 1 98 ? -25.039 -16.049 27.767 1.00 97.19 98 ARG A C 1
ATOM 804 O O . ARG A 1 98 ? -25.543 -17.049 28.276 1.00 97.19 98 ARG A O 1
ATOM 811 N N . PHE A 1 99 ? -25.441 -15.538 26.608 1.00 97.56 99 PHE A N 1
ATOM 812 C CA . PHE A 1 99 ? -26.487 -16.156 25.805 1.00 97.56 99 PHE A CA 1
ATOM 813 C C . PHE A 1 99 ? -26.054 -17.531 25.283 1.00 97.56 99 PHE A C 1
ATOM 815 O O . PHE A 1 99 ? -26.801 -18.495 25.426 1.00 97.56 99 PHE A O 1
ATOM 822 N N . VAL A 1 100 ? -24.824 -17.666 24.773 1.00 97.25 100 VAL A N 1
ATOM 823 C CA . VAL A 1 100 ? -24.294 -18.964 24.324 1.00 97.25 100 VAL A CA 1
ATOM 824 C C . VAL A 1 100 ? -24.119 -19.933 25.493 1.00 97.25 100 VAL A C 1
ATOM 826 O O . VAL A 1 100 ? -24.431 -21.109 25.349 1.00 97.25 100 VAL A O 1
ATOM 829 N N . LYS A 1 101 ? -23.717 -19.467 26.682 1.00 96.56 101 LYS A N 1
ATOM 830 C CA . LYS A 1 101 ? -23.725 -20.314 27.885 1.00 96.56 101 LYS A CA 1
ATOM 831 C C . LYS A 1 101 ? -25.128 -20.864 28.171 1.00 96.56 101 LYS A C 1
ATOM 833 O O . LYS A 1 101 ? -25.283 -22.065 28.365 1.00 96.56 101 LYS A O 1
ATOM 838 N N . MET A 1 102 ? -26.142 -19.995 28.184 1.00 95.88 102 MET A N 1
ATOM 839 C CA . MET A 1 102 ? -27.538 -20.405 28.379 1.00 95.88 102 MET A CA 1
ATOM 840 C C . MET A 1 102 ? -27.981 -21.392 27.290 1.00 95.88 102 MET A C 1
ATOM 842 O O . MET A 1 102 ? -28.663 -22.365 27.589 1.00 95.88 102 MET A O 1
ATOM 846 N N . LEU A 1 103 ? -27.551 -21.181 26.042 1.00 95.38 103 LEU A N 1
ATOM 847 C CA . LEU A 1 103 ? -27.796 -22.105 24.942 1.00 95.38 103 LEU A CA 1
ATOM 848 C C . LEU A 1 103 ? -27.158 -23.476 25.207 1.00 95.38 103 LEU A C 1
ATOM 850 O O . LEU A 1 103 ? -27.843 -24.478 25.076 1.00 95.38 103 LEU A O 1
ATOM 854 N N . VAL A 1 104 ? -25.892 -23.544 25.622 1.00 95.12 104 VAL A N 1
ATOM 855 C CA . VAL A 1 104 ? -25.224 -24.815 25.961 1.00 95.12 104 VAL A CA 1
ATOM 856 C C . VAL A 1 104 ? -25.956 -25.554 27.080 1.00 95.12 104 VAL A C 1
ATOM 858 O O . VAL A 1 104 ? -26.140 -26.770 27.001 1.00 95.12 104 VAL A O 1
ATOM 861 N N . ASP A 1 105 ? -26.424 -24.824 28.092 1.00 91.81 105 ASP A N 1
ATOM 862 C CA . ASP A 1 105 ? -27.168 -25.396 29.215 1.00 91.81 105 ASP A CA 1
ATOM 863 C C . ASP A 1 105 ? -28.544 -25.970 28.772 1.00 91.81 105 ASP A C 1
ATOM 865 O O . ASP A 1 105 ? -29.041 -26.917 29.380 1.00 91.81 105 ASP A O 1
ATOM 869 N N . GLU A 1 106 ? -29.126 -25.480 27.666 1.00 91.81 106 GLU A N 1
ATOM 870 C CA . GLU A 1 106 ? -30.358 -25.999 27.034 1.00 91.81 106 GLU A CA 1
ATOM 871 C C . GLU A 1 106 ? -30.151 -27.271 26.181 1.00 91.81 106 GLU A C 1
ATOM 873 O O . GLU A 1 106 ? -31.132 -27.879 25.725 1.00 91.81 106 GLU A O 1
ATOM 878 N N . TYR A 1 107 ? -28.898 -27.682 25.948 1.00 94.00 107 TYR A N 1
ATOM 879 C CA . TYR A 1 107 ? -28.526 -28.915 25.238 1.00 94.00 107 TYR A CA 1
ATOM 880 C C . TYR A 1 107 ? -27.546 -29.763 26.078 1.00 94.00 107 TYR A C 1
ATOM 882 O O . TYR A 1 107 ? -26.400 -29.997 25.677 1.00 94.00 107 TYR A O 1
ATOM 890 N N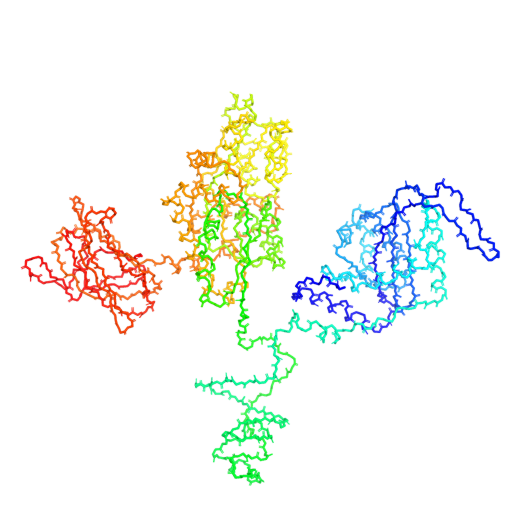 . PRO A 1 108 ? -27.976 -30.275 27.249 1.00 90.75 108 PRO A N 1
ATOM 891 C CA . PRO A 1 108 ? -27.094 -31.018 28.152 1.00 90.75 108 PRO A CA 1
ATOM 892 C C . PRO A 1 108 ? -26.554 -32.310 27.520 1.00 90.75 108 PRO A C 1
ATOM 894 O O . PRO A 1 108 ? -25.385 -32.644 27.720 1.00 90.75 108 PRO A O 1
ATOM 897 N N . ASP A 1 109 ? -27.376 -32.981 26.709 1.00 93.12 109 ASP A N 1
ATOM 898 C CA . ASP A 1 109 ? -27.071 -34.275 26.088 1.00 93.12 109 ASP A CA 1
ATOM 899 C C . ASP A 1 109 ? -26.337 -34.177 24.742 1.00 93.12 109 ASP A C 1
ATOM 901 O O . ASP A 1 109 ? -25.991 -35.222 24.175 1.00 93.12 109 ASP A O 1
ATOM 905 N N . ALA A 1 110 ? -26.140 -32.958 24.222 1.00 94.56 110 ALA A N 1
ATOM 906 C CA . ALA A 1 110 ? -25.380 -32.723 23.001 1.00 94.56 110 ALA A CA 1
ATOM 907 C C . ALA A 1 110 ? -23.884 -32.918 23.265 1.00 94.56 110 ALA A C 1
ATOM 909 O O . ALA A 1 110 ? -23.350 -32.432 24.272 1.00 94.56 110 ALA A O 1
ATOM 910 N N . GLU A 1 111 ? -23.235 -33.623 22.343 1.00 95.56 111 GLU A N 1
ATOM 911 C CA . GLU A 1 111 ? -21.784 -33.807 22.314 1.00 95.56 111 GLU A CA 1
ATOM 912 C C . GLU A 1 111 ? -21.112 -32.515 21.855 1.00 95.56 111 GLU A C 1
ATOM 914 O O . GLU A 1 111 ? -20.184 -32.041 22.504 1.00 95.56 111 GLU A O 1
ATOM 919 N N . VAL A 1 112 ? -21.649 -31.903 20.797 1.00 96.75 112 VAL A N 1
ATOM 920 C CA . VAL A 1 112 ? -21.209 -30.605 20.280 1.00 96.75 112 VAL A CA 1
ATOM 921 C C . VAL A 1 112 ? -22.377 -29.874 19.620 1.00 96.75 112 VAL A C 1
ATOM 923 O O . VAL A 1 112 ? -23.201 -30.486 18.948 1.00 96.75 112 VAL A O 1
ATOM 926 N N . ILE A 1 113 ? -22.468 -28.563 19.801 1.00 97.38 113 ILE A N 1
ATOM 927 C CA . ILE A 1 113 ? -23.430 -27.693 19.127 1.00 97.38 113 ILE A CA 1
ATOM 928 C C . ILE A 1 113 ? -22.709 -27.026 17.962 1.00 97.38 113 ILE A C 1
ATOM 930 O O . ILE A 1 113 ? -21.779 -26.248 18.170 1.00 97.38 113 ILE A O 1
ATOM 934 N N . ARG A 1 114 ? -23.160 -27.307 16.740 1.00 97.38 114 ARG A N 1
ATOM 935 C CA . ARG A 1 114 ? -22.652 -26.664 15.524 1.00 97.38 114 ARG A CA 1
ATOM 936 C C . ARG A 1 114 ? -23.346 -25.325 15.368 1.00 97.38 114 ARG A C 1
ATOM 938 O O . ARG A 1 114 ? -24.514 -25.268 14.976 1.00 97.38 114 ARG A O 1
ATOM 945 N N . LEU A 1 115 ? -22.655 -24.273 15.788 1.00 97.62 115 LEU A N 1
ATOM 946 C CA . LEU A 1 115 ? -23.192 -22.931 15.935 1.00 97.62 115 LEU A CA 1
ATOM 947 C C . LEU A 1 115 ? -22.855 -22.098 14.699 1.00 97.62 115 LEU A C 1
ATOM 949 O O . LEU A 1 115 ? -21.722 -21.648 14.533 1.00 97.62 115 LEU A O 1
ATOM 953 N N . VAL A 1 116 ? -23.858 -21.879 13.850 1.00 97.81 116 VAL A N 1
ATOM 954 C CA . VAL A 1 116 ? -23.756 -21.002 12.683 1.00 97.81 116 VAL A CA 1
ATOM 955 C C . VAL A 1 116 ? -24.053 -19.569 13.105 1.00 97.81 116 VAL A C 1
ATOM 957 O O . VAL A 1 116 ? -25.139 -19.288 13.617 1.00 97.81 116 VAL A O 1
ATOM 960 N N . THR A 1 117 ? -23.109 -18.665 12.870 1.00 96.06 117 THR A N 1
ATOM 961 C CA . THR A 1 117 ? -23.229 -17.244 13.218 1.00 96.06 117 THR A CA 1
ATOM 962 C C . THR A 1 117 ? -22.618 -16.353 12.136 1.00 96.06 117 THR A C 1
ATOM 964 O O . THR A 1 117 ? -21.910 -16.828 11.244 1.00 96.06 117 THR A O 1
ATOM 967 N N . ASP A 1 118 ? -22.910 -15.056 12.176 1.00 91.56 118 ASP A N 1
ATOM 968 C CA . ASP A 1 118 ? -22.281 -14.085 11.284 1.00 91.56 118 ASP A CA 1
ATOM 969 C C . ASP A 1 118 ? -20.865 -13.687 11.766 1.00 91.56 118 ASP A C 1
ATOM 971 O O . ASP A 1 118 ? -20.331 -14.213 12.744 1.00 91.56 118 ASP A O 1
ATOM 975 N N . ASN A 1 119 ? -20.229 -12.741 11.071 1.00 88.81 119 ASN A N 1
ATOM 976 C CA . ASN A 1 119 ? -18.870 -12.292 11.393 1.00 88.81 119 ASN A CA 1
ATOM 977 C C . ASN A 1 119 ? -18.817 -11.095 12.352 1.00 88.81 119 ASN A C 1
ATOM 979 O O . ASN A 1 119 ? -17.805 -10.384 12.365 1.00 88.81 119 ASN A O 1
ATOM 983 N N . LEU A 1 120 ? -19.868 -10.836 13.135 1.00 87.25 120 LEU A N 1
ATOM 984 C CA . LEU A 1 120 ? -19.844 -9.722 14.072 1.00 87.25 120 LEU A CA 1
ATOM 985 C C . LEU A 1 120 ? -18.667 -9.855 15.051 1.00 87.25 120 LEU A C 1
ATOM 987 O O . LEU A 1 120 ? -18.293 -10.944 15.488 1.00 87.25 120 LEU A O 1
ATOM 991 N N . ASN A 1 121 ? -18.053 -8.725 15.406 1.00 85.38 121 ASN A N 1
ATOM 992 C CA . ASN A 1 121 ? -16.871 -8.697 16.270 1.00 85.38 121 ASN A CA 1
ATOM 993 C C . ASN A 1 121 ? -17.109 -9.317 17.661 1.00 85.38 121 ASN A C 1
ATOM 995 O O . ASN A 1 121 ? -16.149 -9.737 18.302 1.00 85.38 121 ASN A O 1
ATOM 999 N N . THR A 1 122 ? -18.359 -9.396 18.121 1.00 86.81 122 THR A N 1
ATOM 1000 C CA . THR A 1 122 ? -18.767 -10.053 19.371 1.00 86.81 122 THR A CA 1
ATOM 1001 C C . THR A 1 122 ? -18.791 -11.580 19.276 1.00 86.81 122 THR A C 1
ATOM 1003 O O . THR A 1 122 ? -18.654 -12.243 20.304 1.00 86.81 122 THR A O 1
ATOM 1006 N N . HIS A 1 123 ? -18.923 -12.142 18.072 1.00 89.00 123 HIS A N 1
ATOM 1007 C CA . HIS A 1 123 ? -19.061 -13.575 17.796 1.00 89.00 123 HIS A CA 1
ATOM 1008 C C . HIS A 1 123 ? -17.700 -14.261 17.691 1.00 89.00 123 HIS A C 1
ATOM 1010 O O . HIS A 1 123 ? -17.336 -14.810 16.655 1.00 89.00 123 HIS A O 1
ATOM 1016 N N . LYS A 1 124 ? -16.896 -14.171 18.755 1.00 88.25 124 LYS A N 1
ATOM 1017 C CA . LYS A 1 124 ? -15.532 -14.720 18.802 1.00 88.25 124 LYS A CA 1
ATOM 1018 C C . LYS A 1 124 ? -15.289 -15.462 20.108 1.00 88.25 124 LYS A C 1
ATOM 1020 O O . LYS A 1 124 ? -15.809 -15.069 21.149 1.00 88.25 124 LYS A O 1
ATOM 1025 N N . GLU A 1 125 ? -14.420 -16.471 20.081 1.00 91.12 125 GLU A N 1
ATOM 1026 C CA . GLU A 1 125 ? -14.042 -17.252 21.272 1.00 91.12 125 GLU A CA 1
ATOM 1027 C C . GLU A 1 125 ? -13.500 -16.380 22.413 1.00 91.12 125 GLU A C 1
ATOM 1029 O O . GLU A 1 125 ? -13.771 -16.629 23.589 1.00 91.12 125 GLU A O 1
ATOM 1034 N N . LYS A 1 126 ? -12.808 -15.287 22.069 1.00 93.00 126 LYS A N 1
ATOM 1035 C CA . LYS A 1 126 ? -12.322 -14.287 23.027 1.00 93.00 126 LYS A CA 1
ATOM 1036 C C . LYS A 1 126 ? -13.430 -13.769 23.958 1.00 93.00 126 LYS A C 1
ATOM 1038 O O . LYS A 1 126 ? -13.159 -13.508 25.127 1.00 93.00 126 LYS A O 1
ATOM 1043 N N . ALA A 1 127 ? -14.676 -13.682 23.483 1.00 94.19 127 ALA A N 1
ATOM 1044 C CA . ALA A 1 127 ? -15.810 -13.226 24.285 1.00 94.19 127 ALA A CA 1
ATOM 1045 C C . ALA A 1 127 ? -16.042 -14.096 25.533 1.00 94.19 127 ALA A C 1
ATOM 1047 O O . ALA A 1 127 ? -16.448 -13.579 26.574 1.00 94.19 127 ALA A O 1
ATOM 1048 N N . PHE A 1 128 ? -15.753 -15.398 25.466 1.00 96.88 128 PHE A N 1
ATOM 1049 C CA . PHE A 1 128 ? -15.935 -16.321 26.588 1.00 96.88 128 PHE A CA 1
ATOM 1050 C C . PHE A 1 128 ? -14.860 -16.114 27.652 1.00 96.88 128 PHE A C 1
ATOM 1052 O O . PHE A 1 128 ? -15.194 -15.978 28.827 1.00 96.88 128 PHE A O 1
ATOM 1059 N N . TYR A 1 129 ? -13.597 -15.985 27.241 1.00 95.12 129 TYR A N 1
ATOM 1060 C CA . TYR A 1 129 ? -12.475 -15.716 28.147 1.00 95.12 129 TYR A CA 1
ATOM 1061 C C . TYR A 1 129 ? -12.528 -14.317 28.780 1.00 95.12 129 TYR A C 1
ATOM 1063 O O . TYR A 1 129 ? -12.038 -14.123 29.887 1.00 95.12 129 TYR A O 1
ATOM 1071 N N . GLU A 1 130 ? -13.152 -13.339 28.117 1.00 93.56 130 GLU A N 1
ATOM 1072 C CA . GLU A 1 130 ? -13.405 -12.014 28.705 1.00 93.56 130 GLU A CA 1
ATOM 1073 C C . GLU A 1 130 ? -14.575 -11.996 29.706 1.00 93.56 130 GLU A C 1
ATOM 1075 O O . GLU A 1 130 ? -14.713 -11.053 30.495 1.00 93.56 130 GLU A O 1
ATOM 1080 N N . THR A 1 131 ? -15.452 -13.003 29.657 1.00 95.88 131 THR A N 1
ATOM 1081 C CA . THR A 1 131 ? -16.708 -13.022 30.425 1.00 95.88 131 THR A CA 1
ATOM 1082 C C . THR A 1 131 ? -16.673 -13.988 31.601 1.00 95.88 131 THR A C 1
ATOM 1084 O O . THR A 1 131 ? -17.262 -13.691 32.643 1.00 95.88 131 THR A O 1
ATOM 1087 N N . PHE A 1 132 ? -16.006 -15.127 31.446 1.00 96.69 132 PHE A N 1
ATOM 1088 C CA . PHE A 1 132 ? -15.977 -16.222 32.411 1.00 96.69 132 PHE A CA 1
ATOM 1089 C C . PHE A 1 132 ? -14.549 -16.529 32.871 1.00 96.69 132 PHE A C 1
ATOM 1091 O O . PHE A 1 132 ? -13.580 -16.041 32.292 1.00 96.69 132 PHE A O 1
ATOM 1098 N N . SER A 1 133 ? -14.412 -17.345 33.924 1.00 96.81 133 SER A N 1
ATOM 1099 C CA . SER A 1 133 ? -13.102 -17.913 34.257 1.00 96.81 133 SER A CA 1
ATOM 1100 C C . SER A 1 133 ? -12.633 -18.824 33.123 1.00 96.81 133 SER A C 1
ATOM 1102 O O . SER A 1 133 ? -13.448 -19.316 32.339 1.00 96.81 133 SER A O 1
ATOM 1104 N N . LYS A 1 134 ? -11.323 -19.069 33.045 1.00 95.31 134 LYS A N 1
ATOM 1105 C CA . LYS A 1 134 ? -10.736 -19.921 32.007 1.00 95.31 134 LYS A CA 1
ATOM 1106 C C . LYS A 1 134 ? -11.396 -21.303 31.970 1.00 95.31 134 LYS A C 1
ATOM 1108 O O . LYS A 1 134 ? -11.775 -21.759 30.900 1.00 95.31 134 LYS A O 1
ATOM 1113 N N . GLU A 1 135 ? -11.609 -21.912 33.133 1.00 95.62 135 GLU A N 1
ATOM 1114 C CA . GLU A 1 135 ? -12.208 -23.245 33.260 1.00 95.62 135 GLU A CA 1
ATOM 1115 C C . GLU A 1 135 ? -13.648 -23.273 32.732 1.00 95.62 135 GLU A C 1
ATOM 1117 O O . GLU A 1 135 ? -14.054 -24.213 32.053 1.00 95.62 135 GLU A O 1
ATOM 1122 N N . GLU A 1 136 ? -14.430 -22.231 33.021 1.00 95.19 136 GLU A N 1
ATOM 1123 C CA . GLU A 1 136 ? -15.815 -22.139 32.559 1.00 95.19 136 GLU A CA 1
ATOM 1124 C C . GLU A 1 136 ? -15.893 -21.800 31.063 1.00 95.19 136 GLU A C 1
ATOM 1126 O O . GLU A 1 136 ? -16.728 -22.360 30.354 1.00 95.19 136 GLU A O 1
ATOM 1131 N N . ALA A 1 137 ? -15.007 -20.936 30.560 1.00 96.19 137 ALA A N 1
ATOM 1132 C CA . ALA A 1 137 ? -14.901 -20.639 29.134 1.00 96.19 137 ALA A CA 1
ATOM 1133 C C . ALA A 1 137 ? -14.541 -21.898 28.330 1.00 96.19 137 ALA A C 1
ATOM 1135 O O . ALA A 1 137 ? -15.213 -22.199 27.346 1.00 96.19 137 ALA A O 1
ATOM 1136 N N . GLU A 1 138 ? -13.553 -22.675 28.784 1.00 95.50 138 GLU A N 1
ATOM 1137 C CA . GLU A 1 138 ? -13.162 -23.950 28.171 1.00 95.50 138 GLU A CA 1
ATOM 1138 C C . GLU A 1 138 ? -14.295 -24.984 28.238 1.00 95.50 138 GLU A C 1
ATOM 1140 O O . GLU A 1 138 ? -14.570 -25.660 27.245 1.00 95.50 138 GLU A O 1
ATOM 1145 N N . ARG A 1 139 ? -15.027 -25.066 29.361 1.00 94.38 139 ARG A N 1
ATOM 1146 C CA . ARG A 1 139 ? -16.207 -25.940 29.483 1.00 94.38 139 ARG A CA 1
ATOM 1147 C C . ARG A 1 139 ? -17.263 -25.604 28.430 1.00 94.38 139 ARG A C 1
ATOM 1149 O O . ARG A 1 139 ? -17.815 -26.516 27.819 1.00 94.38 139 ARG A O 1
ATOM 1156 N N . ILE A 1 140 ? -17.550 -24.320 28.221 1.00 95.50 140 ILE A N 1
ATOM 1157 C CA . ILE A 1 140 ? -18.545 -23.870 27.240 1.00 95.50 140 ILE A CA 1
ATOM 1158 C C . ILE A 1 140 ? -18.042 -24.125 25.815 1.00 95.50 140 ILE A C 1
ATOM 1160 O O . ILE A 1 140 ? -18.744 -24.760 25.031 1.00 95.50 140 ILE A O 1
ATOM 1164 N N . LEU A 1 141 ? -16.823 -23.681 25.495 1.00 95.69 141 LEU A N 1
ATOM 1165 C CA . LEU A 1 141 ? -16.233 -23.797 24.159 1.00 95.69 141 LEU A CA 1
ATOM 1166 C C . LEU A 1 141 ? -16.015 -25.254 23.737 1.00 95.69 141 LEU A C 1
ATOM 1168 O O . LEU A 1 141 ? -16.189 -25.566 22.567 1.00 95.69 141 LEU A O 1
ATOM 1172 N N . SER A 1 142 ? -15.752 -26.173 24.674 1.00 95.38 142 SER A N 1
ATOM 1173 C CA . SER A 1 142 ? -15.637 -27.609 24.364 1.00 95.38 142 SER A CA 1
ATOM 1174 C C . SER A 1 142 ? -16.922 -28.233 23.802 1.00 95.38 142 SER A C 1
ATOM 1176 O O . SER A 1 142 ? -16.870 -29.306 23.207 1.00 95.38 142 SER A O 1
ATOM 1178 N N . LYS A 1 143 ? -18.070 -27.565 23.977 1.00 95.75 143 LYS A N 1
ATOM 1179 C CA . LYS A 1 143 ? -19.369 -27.971 23.434 1.00 95.75 143 LYS A CA 1
ATOM 1180 C C . LYS A 1 143 ? -19.797 -27.173 22.200 1.00 95.75 143 LYS A C 1
ATOM 1182 O O . LYS A 1 143 ? -20.916 -27.386 21.743 1.00 95.75 143 LYS A O 1
ATOM 1187 N N . ILE A 1 144 ? -18.976 -26.270 21.662 1.00 96.75 144 ILE A N 1
ATOM 1188 C CA . ILE A 1 144 ? -19.329 -25.435 20.505 1.00 96.75 144 ILE A CA 1
ATOM 1189 C C . ILE A 1 144 ? -18.368 -25.697 19.342 1.00 96.75 144 ILE A C 1
ATOM 1191 O O . ILE A 1 144 ? -17.156 -25.660 19.504 1.00 96.75 144 ILE A O 1
ATOM 1195 N N . GLU A 1 145 ? -18.927 -25.891 18.152 1.00 96.38 145 GLU A N 1
ATOM 1196 C CA . GLU A 1 145 ? -18.215 -25.903 16.872 1.00 96.38 145 GLU A CA 1
ATOM 1197 C C . GLU A 1 145 ? -18.709 -24.695 16.064 1.00 96.38 145 GLU A C 1
ATOM 1199 O O . GLU A 1 145 ? -19.879 -24.640 15.681 1.00 96.38 145 GLU A O 1
ATOM 1204 N N . PHE A 1 146 ? -17.863 -23.675 15.885 1.00 96.12 146 PHE A N 1
ATOM 1205 C CA . PHE A 1 146 ? -18.251 -22.443 15.195 1.00 96.12 146 PHE A CA 1
ATOM 1206 C C . PHE A 1 146 ? -18.196 -22.606 13.678 1.00 96.12 146 PHE A C 1
ATOM 1208 O O . PHE A 1 146 ? -17.153 -22.941 13.126 1.00 96.12 146 PHE A O 1
ATOM 1215 N N . HIS A 1 147 ? -19.287 -22.230 13.016 1.00 96.50 147 HIS A N 1
ATOM 1216 C CA . HIS A 1 147 ? -19.356 -22.074 11.569 1.00 96.50 147 HIS A CA 1
ATOM 1217 C C . HIS A 1 147 ? -19.778 -20.645 11.245 1.00 96.50 147 HIS A C 1
ATOM 1219 O O . HIS A 1 147 ? -20.756 -20.129 11.789 1.00 96.50 147 HIS A O 1
ATOM 1225 N N . TYR A 1 148 ? -19.035 -19.980 10.370 1.00 95.56 148 TYR A N 1
ATOM 1226 C CA . TYR A 1 148 ? -19.293 -18.583 10.039 1.00 95.56 148 TYR A CA 1
ATOM 1227 C C . TYR A 1 148 ? -19.919 -18.482 8.655 1.00 95.56 148 TYR A C 1
ATOM 1229 O O . TYR A 1 148 ? -19.409 -19.052 7.691 1.00 95.56 148 TYR A O 1
ATOM 1237 N N . THR A 1 149 ? -20.994 -17.702 8.524 1.00 94.12 149 THR A N 1
ATOM 1238 C CA . THR A 1 149 ? -21.457 -17.308 7.188 1.00 94.12 149 THR A CA 1
ATOM 1239 C C . THR A 1 149 ? -20.357 -16.517 6.471 1.00 94.12 149 THR A C 1
ATOM 1241 O O . THR A 1 149 ? -19.541 -15.878 7.139 1.00 94.12 149 THR A O 1
ATOM 1244 N N . PRO A 1 150 ? -20.335 -16.458 5.129 1.00 91.50 150 PRO A N 1
ATOM 1245 C CA . PRO A 1 150 ? -19.439 -15.554 4.413 1.00 91.50 150 PRO A CA 1
ATOM 1246 C C . PRO A 1 150 ? -19.564 -14.105 4.909 1.00 91.50 150 PRO A C 1
ATOM 1248 O O . PRO A 1 150 ? -20.640 -13.680 5.351 1.00 91.50 150 PRO A O 1
ATOM 1251 N N . LYS A 1 151 ? -18.490 -13.312 4.809 1.00 86.06 151 LYS A N 1
ATOM 1252 C CA . LYS A 1 151 ? -18.587 -11.858 5.021 1.00 86.06 151 LYS A CA 1
ATOM 1253 C C . LYS A 1 151 ? -19.618 -11.283 4.044 1.00 86.06 151 LYS A C 1
ATOM 1255 O O . LYS A 1 151 ? -19.660 -11.678 2.884 1.00 86.06 151 LYS A O 1
ATOM 1260 N N . HIS A 1 152 ? -20.502 -10.413 4.538 1.00 83.50 152 HIS A N 1
ATOM 1261 C CA . HIS A 1 152 ? -21.669 -9.900 3.795 1.00 83.50 152 HIS A CA 1
ATOM 1262 C C . HIS A 1 152 ? -22.654 -10.984 3.292 1.00 83.50 152 HIS A C 1
ATOM 1264 O O . HIS A 1 152 ? -23.553 -10.706 2.499 1.00 83.50 152 HIS A O 1
ATOM 1270 N N . GLY A 1 153 ? -22.521 -12.218 3.785 1.00 88.38 153 GLY A N 1
ATOM 1271 C CA . GLY A 1 153 ? -23.359 -13.374 3.474 1.00 88.38 153 GLY A CA 1
ATOM 1272 C C . GLY A 1 153 ? -24.340 -13.745 4.586 1.00 88.38 153 GLY A C 1
ATOM 1273 O O . GLY A 1 153 ? -24.755 -14.899 4.644 1.00 88.38 153 GLY A O 1
ATOM 1274 N N . SER A 1 154 ? -24.702 -12.808 5.472 1.00 87.62 154 SER A N 1
ATOM 1275 C CA . SER A 1 154 ? -25.561 -13.075 6.641 1.00 87.62 154 SER A CA 1
ATOM 1276 C C . SER A 1 154 ? -26.941 -13.632 6.261 1.00 87.62 154 SER A C 1
ATOM 1278 O O . SER A 1 154 ? -27.505 -14.434 6.997 1.00 87.62 154 SER A O 1
ATOM 1280 N N . TRP A 1 155 ? -27.411 -13.359 5.037 1.00 89.88 155 TRP A N 1
ATOM 1281 C CA . TRP A 1 155 ? -28.624 -13.941 4.449 1.00 89.88 155 TRP A CA 1
ATOM 1282 C C . TRP A 1 155 ? -28.619 -15.485 4.366 1.00 89.88 155 TRP A C 1
ATOM 1284 O O . TRP A 1 155 ? -29.671 -16.088 4.142 1.00 89.88 155 TRP A O 1
ATOM 1294 N N . LEU A 1 156 ? -27.459 -16.142 4.517 1.00 93.69 156 LEU A N 1
ATOM 1295 C CA . LEU A 1 156 ? -27.344 -17.602 4.657 1.00 93.69 156 LEU A CA 1
ATOM 1296 C C . LEU A 1 156 ? -27.681 -18.099 6.073 1.00 93.69 156 LEU A C 1
ATOM 1298 O O . LEU A 1 156 ? -27.913 -19.294 6.261 1.00 93.69 156 LEU A O 1
ATOM 1302 N N . ASN A 1 157 ? -27.727 -17.221 7.072 1.00 96.00 157 ASN A N 1
ATOM 1303 C CA . ASN A 1 157 ? -28.031 -17.573 8.450 1.00 96.00 157 ASN A CA 1
ATOM 1304 C C . ASN A 1 157 ? -29.543 -17.789 8.631 1.00 96.00 157 ASN A C 1
ATOM 1306 O O . ASN A 1 157 ? -30.346 -16.869 8.479 1.00 96.00 157 ASN A O 1
ATOM 1310 N N . ALA A 1 158 ? -29.963 -19.003 9.004 1.00 96.25 158 ALA A N 1
ATOM 1311 C CA . ALA A 1 158 ? -31.384 -19.302 9.200 1.00 96.25 158 ALA A CA 1
ATOM 1312 C C . ALA A 1 158 ? -32.015 -18.527 10.377 1.00 96.25 158 ALA A C 1
ATOM 1314 O O . ALA A 1 158 ? -33.243 -18.418 10.446 1.00 96.25 158 ALA A O 1
ATOM 1315 N N . A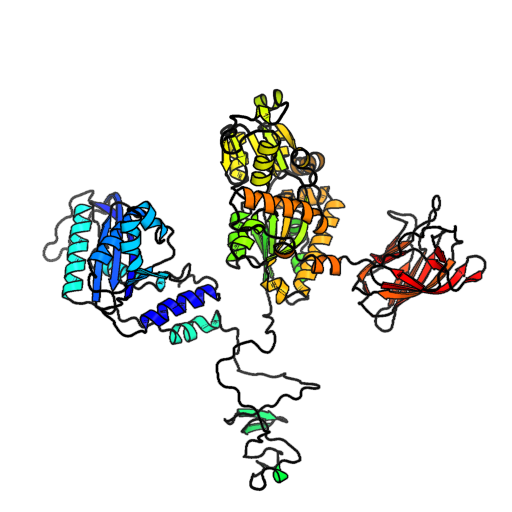LA A 1 159 ? -31.201 -17.963 11.277 1.00 96.44 159 ALA A N 1
ATOM 1316 C CA . ALA A 1 159 ? -31.669 -17.099 12.356 1.00 96.44 159 ALA A CA 1
ATOM 1317 C C . ALA A 1 159 ? -32.332 -15.816 11.832 1.00 96.44 159 ALA A C 1
ATOM 1319 O O . ALA A 1 159 ? -33.353 -15.412 12.389 1.00 96.44 159 ALA A O 1
ATOM 1320 N N . GLU A 1 160 ? -31.866 -15.248 10.711 1.00 95.25 160 GLU A N 1
ATOM 1321 C CA . GLU A 1 160 ? -32.492 -14.067 10.096 1.00 95.25 160 GLU A CA 1
ATOM 1322 C C . GLU A 1 160 ? -33.946 -14.343 9.674 1.00 95.25 160 GLU A C 1
ATOM 1324 O O . GLU A 1 160 ? -34.832 -13.499 9.836 1.00 95.25 160 GLU A O 1
ATOM 1329 N N . ILE A 1 161 ? -34.223 -15.555 9.177 1.00 95.06 161 ILE A N 1
ATOM 1330 C CA . ILE A 1 161 ? -35.584 -15.979 8.818 1.00 95.06 161 ILE A CA 1
ATOM 1331 C C . ILE A 1 161 ? -36.461 -16.032 10.071 1.00 95.06 161 ILE A C 1
ATOM 1333 O O . ILE A 1 161 ? -37.595 -15.554 10.057 1.00 95.06 161 ILE A O 1
ATOM 1337 N N . GLU A 1 162 ? -35.955 -16.603 11.163 1.00 96.56 162 GLU A N 1
ATOM 1338 C CA . GLU A 1 162 ? -36.721 -16.729 12.403 1.00 96.56 162 GLU A CA 1
ATOM 1339 C C . GLU A 1 162 ? -36.940 -15.361 13.078 1.00 96.56 162 GLU A C 1
ATOM 1341 O O . GLU A 1 162 ? -38.036 -15.108 13.583 1.00 96.56 162 GLU A O 1
ATOM 1346 N N . ILE A 1 163 ? -35.964 -14.447 13.000 1.00 96.81 163 ILE A N 1
ATOM 1347 C CA . ILE A 1 163 ? -36.095 -13.041 13.416 1.00 96.81 163 ILE A CA 1
ATOM 1348 C C . ILE A 1 163 ? -37.192 -12.339 12.609 1.00 96.81 163 ILE A C 1
ATOM 1350 O O . ILE A 1 163 ? -38.050 -11.674 13.189 1.00 96.81 163 ILE A O 1
ATOM 1354 N N . ASN A 1 164 ? -37.224 -12.520 11.286 1.00 95.69 164 ASN A N 1
ATOM 1355 C CA . ASN A 1 164 ? -38.264 -11.929 10.445 1.00 95.69 164 ASN A CA 1
ATOM 1356 C C . ASN A 1 164 ? -39.667 -12.430 10.832 1.00 95.69 164 ASN A C 1
ATOM 1358 O O . ASN A 1 164 ? -40.614 -11.648 10.925 1.00 95.69 164 ASN A O 1
ATOM 1362 N N . VAL A 1 165 ? -39.800 -13.725 11.129 1.00 96.38 165 VAL A N 1
ATOM 1363 C CA . VAL A 1 165 ? -41.071 -14.287 11.599 1.00 96.38 165 VAL A CA 1
ATOM 1364 C C . VAL A 1 165 ? -41.447 -13.742 12.981 1.00 96.38 165 VAL A C 1
ATOM 1366 O O . VAL A 1 165 ? -42.622 -13.460 13.218 1.00 96.38 165 VAL A O 1
ATOM 1369 N N . MET A 1 166 ? -40.478 -13.552 13.881 1.00 97.25 166 MET A N 1
ATOM 1370 C CA . MET A 1 166 ? -40.701 -12.908 15.181 1.00 97.25 166 MET A CA 1
ATOM 1371 C C . MET A 1 166 ? -41.206 -11.476 15.025 1.00 97.25 166 MET A C 1
ATOM 1373 O O . MET A 1 166 ? -42.128 -11.080 15.733 1.00 97.25 166 MET A O 1
ATOM 1377 N N . ASP A 1 167 ? -40.658 -10.713 14.082 1.00 95.44 167 ASP A N 1
ATOM 1378 C CA . ASP A 1 167 ? -41.156 -9.375 13.781 1.00 95.44 167 ASP A CA 1
ATOM 1379 C C . ASP A 1 167 ? -42.609 -9.408 13.362 1.00 95.44 167 ASP A C 1
ATOM 1381 O O . ASP A 1 167 ? -43.449 -8.824 14.043 1.00 95.44 167 ASP A O 1
ATOM 1385 N N . ILE A 1 168 ? -42.921 -10.166 12.318 1.00 94.75 168 ILE A N 1
ATOM 1386 C CA . ILE A 1 168 ? -44.279 -10.228 11.780 1.00 94.75 168 ILE A CA 1
ATOM 1387 C C . ILE A 1 168 ? -45.281 -10.693 12.847 1.00 94.75 168 ILE A C 1
ATOM 1389 O O . ILE A 1 168 ? -46.393 -10.175 12.931 1.00 94.75 168 ILE A O 1
ATOM 1393 N N . GLU A 1 169 ? -44.913 -11.682 13.663 1.00 95.56 169 GLU A N 1
ATOM 1394 C CA . GLU A 1 169 ? -45.835 -12.302 14.616 1.00 95.56 169 GLU A CA 1
ATOM 1395 C C . GLU A 1 169 ? -45.859 -11.643 16.007 1.00 95.56 169 GLU A C 1
ATOM 1397 O O . GLU A 1 169 ? -46.782 -11.926 16.776 1.00 95.56 169 GLU A O 1
ATOM 1402 N N . CYS A 1 170 ? -44.852 -10.845 16.374 1.00 95.56 170 CYS A N 1
ATOM 1403 C CA . CYS A 1 170 ? -44.659 -10.381 17.752 1.00 95.56 170 CYS A CA 1
ATOM 1404 C C . CYS A 1 170 ? -44.097 -8.957 17.857 1.00 95.56 170 CYS A C 1
ATOM 1406 O O . CYS A 1 170 ? -44.681 -8.128 18.565 1.00 95.56 170 CYS A O 1
ATOM 1408 N N . THR A 1 171 ? -42.957 -8.674 17.216 1.00 95.50 171 THR A N 1
ATOM 1409 C CA . THR A 1 171 ? -42.165 -7.464 17.489 1.00 95.50 171 THR A CA 1
ATOM 1410 C C . THR A 1 171 ? -42.384 -6.307 16.517 1.00 95.50 171 THR A C 1
ATOM 1412 O O . THR A 1 171 ? -41.937 -5.205 16.832 1.00 95.50 171 THR A O 1
ATOM 1415 N N . ASP A 1 172 ? -43.110 -6.461 15.408 1.00 92.06 172 ASP A N 1
ATOM 1416 C CA . ASP A 1 172 ? -43.457 -5.381 14.463 1.00 92.06 172 ASP A CA 1
ATOM 1417 C C . ASP A 1 172 ? -44.643 -4.529 14.954 1.00 92.06 172 ASP A C 1
ATOM 1419 O O . ASP A 1 172 ? -45.675 -4.349 14.312 1.00 92.06 172 ASP A O 1
ATOM 1423 N N . ARG A 1 173 ? -44.505 -4.033 16.185 1.00 90.31 173 ARG A N 1
ATOM 1424 C CA . ARG A 1 173 ? -45.430 -3.116 16.854 1.00 90.31 173 ARG A CA 1
ATOM 1425 C C . ARG A 1 173 ? -44.683 -2.236 17.855 1.00 90.31 173 ARG A C 1
ATOM 1427 O O . ARG A 1 173 ? -43.488 -2.438 18.122 1.00 90.31 173 ARG A O 1
ATOM 1434 N N . ARG A 1 174 ? -45.387 -1.248 18.411 1.00 91.06 174 ARG A N 1
ATOM 1435 C CA . ARG A 1 174 ? -44.879 -0.399 19.497 1.00 91.06 174 ARG A CA 1
ATOM 1436 C C . ARG A 1 174 ? -44.813 -1.202 20.794 1.00 91.06 174 ARG A C 1
ATOM 1438 O O . ARG A 1 174 ? -45.797 -1.810 21.209 1.00 91.06 174 ARG A O 1
ATOM 1445 N N . ILE A 1 175 ? -43.629 -1.226 21.400 1.00 93.44 175 ILE A N 1
ATOM 1446 C CA . ILE A 1 175 ? -43.354 -1.835 22.703 1.00 93.44 175 ILE A CA 1
ATOM 1447 C C . ILE A 1 175 ? -42.466 -0.842 23.447 1.00 93.44 175 ILE A C 1
ATOM 1449 O O . ILE A 1 175 ? -41.366 -0.535 22.984 1.00 93.44 175 ILE A O 1
ATOM 1453 N N . GLY A 1 176 ? -42.981 -0.288 24.544 1.00 92.50 176 GLY A N 1
ATOM 1454 C CA . GLY A 1 176 ? -42.386 0.872 25.207 1.00 92.50 176 GLY A CA 1
ATOM 1455 C C . GLY A 1 176 ? -41.316 0.550 26.240 1.00 92.50 176 GLY A C 1
ATOM 1456 O O . GLY A 1 176 ? -40.544 1.440 26.585 1.00 92.50 176 GLY A O 1
ATOM 1457 N N . ASP A 1 177 ? -41.260 -0.684 26.729 1.00 94.50 177 ASP A N 1
ATOM 1458 C CA . ASP A 1 177 ? -40.395 -1.077 27.835 1.00 94.50 177 ASP A CA 1
ATOM 1459 C C . ASP A 1 177 ? -39.806 -2.482 27.639 1.00 94.50 177 ASP A C 1
ATOM 1461 O O . ASP A 1 177 ? -40.345 -3.325 26.913 1.00 94.50 177 ASP A O 1
ATOM 1465 N N . LEU A 1 178 ? -38.662 -2.706 28.285 1.00 95.56 178 LEU A N 1
ATOM 1466 C CA . LEU A 1 178 ? -37.875 -3.932 28.169 1.00 95.56 178 LEU A CA 1
ATOM 1467 C C . LEU A 1 178 ? -38.601 -5.152 28.754 1.00 95.56 178 LEU A C 1
ATOM 1469 O O . LEU A 1 178 ? -38.502 -6.244 28.199 1.00 95.56 178 LEU A O 1
ATOM 1473 N N . GLU A 1 179 ? -39.339 -4.975 29.853 1.00 96.69 179 GLU A N 1
ATOM 1474 C CA . GLU A 1 179 ? -40.031 -6.060 30.555 1.00 96.69 179 GLU A CA 1
ATOM 1475 C C . GLU A 1 179 ? -41.154 -6.646 29.691 1.00 96.69 179 GLU A C 1
ATOM 1477 O O . GLU A 1 179 ? -41.254 -7.864 29.515 1.00 96.69 179 GLU A O 1
ATOM 1482 N N . THR A 1 180 ? -41.960 -5.779 29.079 1.00 96.38 180 THR A N 1
ATOM 1483 C CA . THR A 1 180 ? -42.989 -6.171 28.119 1.00 96.38 180 THR A CA 1
ATOM 1484 C C . THR A 1 180 ? -42.363 -6.845 26.905 1.00 96.38 180 THR A C 1
ATOM 1486 O O . THR A 1 180 ? -42.844 -7.903 26.504 1.00 96.38 180 THR A O 1
ATOM 1489 N N . LEU A 1 181 ? -41.268 -6.306 26.351 1.00 97.44 181 LEU A N 1
ATOM 1490 C CA . LEU A 1 181 ? -40.568 -6.946 25.233 1.00 97.44 181 LEU A CA 1
ATOM 1491 C C . LEU A 1 181 ? -40.109 -8.368 25.592 1.00 97.44 181 LEU A C 1
ATOM 1493 O O . LEU A 1 181 ? -40.373 -9.303 24.839 1.00 97.44 181 LEU A O 1
ATOM 1497 N N . ALA A 1 182 ? -39.480 -8.545 26.757 1.00 97.62 182 ALA A N 1
ATOM 1498 C CA . ALA A 1 182 ? -39.017 -9.844 27.240 1.00 97.62 182 ALA A CA 1
ATOM 1499 C C . ALA A 1 182 ? -40.167 -10.844 27.421 1.00 97.62 182 ALA A C 1
ATOM 1501 O O . ALA A 1 182 ? -40.069 -11.985 26.968 1.00 97.62 182 ALA A O 1
ATOM 1502 N N . ARG A 1 183 ? -41.280 -10.414 28.029 1.00 97.88 183 ARG A N 1
ATOM 1503 C CA . ARG A 1 183 ? -42.468 -11.254 28.238 1.00 97.88 183 ARG A CA 1
ATOM 1504 C C . ARG A 1 183 ? -43.091 -11.714 26.920 1.00 97.88 183 ARG A C 1
ATOM 1506 O O . ARG A 1 183 ? -43.450 -12.882 26.788 1.00 97.88 183 ARG A O 1
ATOM 1513 N N . GLU A 1 184 ? -43.221 -10.808 25.958 1.00 97.62 184 GLU A N 1
ATOM 1514 C CA . GLU A 1 184 ? -43.848 -11.076 24.659 1.00 97.62 184 GLU A CA 1
ATOM 1515 C C . GLU A 1 184 ? -42.983 -12.001 23.797 1.00 97.62 184 GLU A C 1
ATOM 1517 O O . GLU A 1 184 ? -43.479 -13.000 23.274 1.00 97.62 184 GLU A O 1
ATOM 1522 N N . VAL A 1 185 ? -41.672 -11.741 23.733 1.00 97.94 185 VAL A N 1
ATOM 1523 C CA . VAL A 1 185 ? -40.712 -12.612 23.037 1.00 97.94 185 VAL A CA 1
ATOM 1524 C C . VAL A 1 185 ? -40.686 -14.006 23.673 1.00 97.94 185 VAL A C 1
ATOM 1526 O O . VAL A 1 185 ? -40.751 -15.004 22.958 1.00 97.94 185 VAL A O 1
ATOM 1529 N N . ALA A 1 186 ? -40.681 -14.109 25.007 1.00 97.69 186 ALA A N 1
ATOM 1530 C CA . ALA A 1 186 ? -40.727 -15.400 25.695 1.00 97.69 186 ALA A CA 1
ATOM 1531 C C . ALA A 1 186 ? -42.023 -16.181 25.398 1.00 97.69 186 ALA A C 1
ATOM 1533 O O . ALA A 1 186 ? -41.980 -17.389 25.143 1.00 97.69 186 ALA A O 1
ATOM 1534 N N . ALA A 1 187 ? -43.177 -15.504 25.388 1.00 97.75 187 ALA A N 1
ATOM 1535 C CA . ALA A 1 187 ? -44.458 -16.117 25.041 1.00 97.75 187 ALA A CA 1
ATOM 1536 C C . ALA A 1 187 ? -44.488 -16.595 23.579 1.00 97.75 187 ALA A C 1
ATOM 1538 O O . ALA A 1 187 ? -44.951 -17.706 23.297 1.00 97.75 187 ALA A O 1
ATOM 1539 N N . TRP A 1 188 ? -43.953 -15.790 22.658 1.00 97.88 188 TRP A N 1
ATOM 1540 C CA . TRP A 1 188 ? -43.817 -16.141 21.246 1.00 97.88 188 TRP A CA 1
ATOM 1541 C C . TRP A 1 188 ? -42.917 -17.369 21.044 1.00 97.88 188 TRP A C 1
ATOM 1543 O O . TRP A 1 188 ? -43.319 -18.326 20.371 1.00 97.88 188 TRP A O 1
ATOM 1553 N N . THR A 1 189 ? -41.756 -17.393 21.701 1.00 97.62 189 THR A N 1
ATOM 1554 C CA . THR A 1 189 ? -40.800 -18.508 21.664 1.00 97.62 189 THR A CA 1
ATOM 1555 C C . THR A 1 189 ? -41.423 -19.799 22.169 1.00 97.62 189 THR A C 1
ATOM 1557 O O . THR A 1 189 ? -41.364 -20.822 21.479 1.00 97.62 189 THR A O 1
ATOM 1560 N N . LYS A 1 190 ? -42.100 -19.753 23.326 1.00 97.44 190 LYS A N 1
ATOM 1561 C CA . LYS A 1 190 ? -42.815 -20.908 23.881 1.00 97.44 190 LYS A CA 1
ATOM 1562 C C . LYS A 1 190 ? -43.854 -21.442 22.896 1.00 97.44 190 LYS A C 1
ATOM 1564 O O . LYS A 1 190 ? -43.828 -22.620 22.557 1.00 97.44 190 LYS A O 1
ATOM 1569 N N . ARG A 1 191 ? -44.707 -20.565 22.357 1.00 97.69 191 ARG A N 1
ATOM 1570 C CA . ARG A 1 191 ? -45.754 -20.939 21.395 1.00 97.69 191 ARG A CA 1
ATOM 1571 C C . ARG A 1 191 ? -45.187 -21.641 20.156 1.00 97.69 191 ARG A C 1
ATOM 1573 O O . ARG A 1 191 ? -45.756 -22.634 19.706 1.00 97.69 191 ARG A O 1
ATOM 1580 N N . ARG A 1 192 ? -44.089 -21.142 19.579 1.00 96.56 192 ARG A N 1
ATOM 1581 C CA . ARG A 1 192 ? -43.478 -21.748 18.379 1.00 96.56 192 ARG A CA 1
ATOM 1582 C C . ARG A 1 192 ? -42.773 -23.068 18.667 1.00 96.56 192 ARG A C 1
ATOM 1584 O O . ARG A 1 192 ? -42.838 -23.967 17.826 1.00 96.56 192 ARG A O 1
ATOM 1591 N N . ASN A 1 193 ? -42.151 -23.192 19.841 1.00 96.75 193 ASN A N 1
ATOM 1592 C CA . ASN A 1 193 ? -41.579 -24.449 20.328 1.00 96.75 193 ASN A CA 1
ATOM 1593 C C . ASN A 1 193 ? -42.656 -25.513 20.564 1.00 96.75 193 ASN A C 1
ATOM 1595 O O . ASN A 1 193 ? -42.505 -26.629 20.073 1.00 96.75 193 ASN A O 1
ATOM 1599 N N . ASP A 1 194 ? -43.774 -25.160 21.206 1.00 96.69 194 ASP A N 1
ATOM 1600 C CA . ASP A 1 194 ? -44.907 -26.072 21.427 1.00 96.69 194 ASP A CA 1
ATOM 1601 C C . ASP A 1 194 ? -45.485 -26.582 20.095 1.00 96.69 194 ASP A C 1
ATOM 1603 O O . ASP A 1 194 ? -45.854 -27.748 19.954 1.00 96.69 194 ASP A O 1
ATOM 1607 N N . GLN A 1 195 ? -45.505 -25.718 19.077 1.00 95.50 195 GLN A N 1
ATOM 1608 C CA . GLN A 1 195 ? -45.937 -26.060 17.720 1.00 95.50 195 GLN A CA 1
ATOM 1609 C C . GLN A 1 195 ? -44.860 -26.762 16.876 1.00 95.50 195 GLN A C 1
ATOM 1611 O O . GLN A 1 195 ? -45.146 -27.137 15.737 1.00 95.50 195 GLN A O 1
ATOM 1616 N N . LYS A 1 196 ? -43.628 -26.900 17.390 1.00 94.69 196 LYS A N 1
ATOM 1617 C CA . LYS A 1 196 ? -42.453 -27.447 16.689 1.00 94.69 196 LYS A CA 1
ATOM 1618 C C . LYS A 1 196 ? -42.288 -26.887 15.274 1.00 94.69 196 LYS A C 1
ATOM 1620 O O . LYS A 1 196 ? -42.075 -27.630 14.314 1.00 94.69 196 LYS A O 1
ATOM 1625 N N . LYS A 1 197 ? -42.439 -25.566 15.116 1.00 94.69 197 LYS A N 1
ATOM 1626 C CA . LYS A 1 197 ? -42.337 -24.917 13.800 1.00 94.69 197 LYS A CA 1
ATOM 1627 C C . LYS A 1 197 ? -40.927 -25.094 13.240 1.00 94.69 197 LYS A C 1
ATOM 1629 O O . LYS A 1 197 ? -39.966 -24.682 13.878 1.00 94.69 197 LYS A O 1
ATOM 1634 N N . LYS A 1 198 ? -40.808 -25.699 12.060 1.00 94.88 198 LYS A N 1
ATOM 1635 C CA . LYS A 1 198 ? -39.535 -25.923 11.357 1.00 94.88 198 LYS A CA 1
ATOM 1636 C C . LYS A 1 198 ? -39.352 -24.913 10.229 1.00 94.88 198 LYS A C 1
ATOM 1638 O O . LYS A 1 198 ? -40.346 -24.438 9.676 1.00 94.88 198 LYS A O 1
ATOM 1643 N N . ILE A 1 199 ? -38.105 -24.655 9.843 1.00 94.25 199 ILE A N 1
ATOM 1644 C CA . ILE A 1 199 ? -37.786 -23.940 8.599 1.00 94.25 199 ILE A CA 1
ATOM 1645 C C . ILE A 1 199 ? -37.383 -24.988 7.567 1.00 94.25 199 ILE A C 1
ATOM 1647 O O . ILE A 1 199 ? -36.485 -25.792 7.802 1.00 94.25 199 ILE A O 1
ATOM 1651 N N . ASN A 1 200 ? -38.071 -25.005 6.427 1.00 92.06 200 ASN A N 1
ATOM 1652 C CA . ASN A 1 200 ? -37.678 -25.844 5.301 1.00 92.06 200 ASN A CA 1
ATOM 1653 C C . ASN A 1 200 ? -36.688 -25.063 4.431 1.00 92.06 200 ASN A C 1
ATOM 1655 O O . ASN A 1 200 ? -37.106 -24.300 3.554 1.00 92.06 200 ASN A O 1
ATOM 1659 N N . TRP A 1 201 ? -35.395 -25.220 4.712 1.00 94.19 201 TRP A N 1
ATOM 1660 C CA . TRP A 1 201 ? -34.341 -24.598 3.921 1.00 94.19 201 TRP A CA 1
ATOM 1661 C C . TRP A 1 201 ? -34.282 -25.228 2.525 1.00 94.19 201 TRP A C 1
ATOM 1663 O O . TRP A 1 201 ? -34.201 -26.444 2.382 1.00 94.19 201 TRP A O 1
ATOM 1673 N N . LYS A 1 202 ? -34.359 -24.402 1.476 1.00 91.69 202 LYS A N 1
ATOM 1674 C CA . LYS A 1 202 ? -34.449 -24.874 0.080 1.00 91.69 202 LYS A CA 1
ATOM 1675 C C . LYS A 1 202 ? -33.251 -24.505 -0.782 1.00 91.69 202 LYS A C 1
ATOM 1677 O O . LYS A 1 202 ? -33.224 -24.925 -1.941 1.00 91.69 202 LYS A O 1
ATOM 1682 N N . PHE A 1 203 ? -32.350 -23.662 -0.291 1.00 91.75 203 PHE A N 1
ATOM 1683 C CA . PHE A 1 203 ? -31.214 -23.167 -1.057 1.00 91.75 203 PHE A CA 1
ATOM 1684 C C . PHE A 1 203 ? -30.031 -24.109 -0.836 1.00 91.75 203 PHE A C 1
ATOM 1686 O O . PHE A 1 203 ? -29.359 -24.011 0.175 1.00 91.75 203 PHE A O 1
ATOM 1693 N N . THR A 1 204 ? -29.875 -25.078 -1.732 1.00 89.06 204 THR A N 1
ATOM 1694 C CA . THR A 1 204 ? -28.850 -26.132 -1.678 1.00 89.06 204 THR A CA 1
ATOM 1695 C C . THR A 1 204 ? -27.553 -25.675 -2.328 1.00 89.06 204 THR A C 1
ATOM 1697 O O . THR A 1 204 ? -27.564 -24.688 -3.075 1.00 89.06 204 THR A O 1
ATOM 1700 N N . ARG A 1 205 ? -26.471 -26.432 -2.136 1.00 84.44 205 ARG A N 1
ATOM 1701 C CA . ARG A 1 205 ? -25.206 -26.213 -2.848 1.00 84.44 205 ARG A CA 1
ATOM 1702 C C . ARG A 1 205 ? -25.398 -26.205 -4.364 1.00 84.44 205 ARG A C 1
ATOM 1704 O O . ARG A 1 205 ? -25.073 -25.215 -5.008 1.00 84.44 205 ARG A O 1
ATOM 1711 N N . ASP A 1 206 ? -26.101 -27.197 -4.909 1.00 79.00 206 ASP A N 1
ATOM 1712 C CA . ASP A 1 206 ? -26.457 -27.254 -6.337 1.00 79.00 206 ASP A CA 1
ATOM 1713 C C . ASP A 1 206 ? -27.180 -25.997 -6.843 1.00 79.00 206 ASP A C 1
ATOM 1715 O O . ASP A 1 206 ? -27.038 -25.583 -7.996 1.00 79.00 206 ASP A O 1
ATOM 1719 N N . LYS A 1 207 ? -28.038 -25.400 -6.006 1.00 82.56 207 LYS A N 1
ATOM 1720 C CA . LYS A 1 207 ? -28.765 -24.177 -6.365 1.00 82.56 207 LYS A CA 1
ATOM 1721 C C . LYS A 1 207 ? -27.900 -22.943 -6.213 1.00 82.56 207 LYS A C 1
ATOM 1723 O O . LYS A 1 207 ? -28.106 -22.010 -6.987 1.00 82.56 207 LYS A O 1
ATOM 1728 N N . ALA A 1 208 ? -26.989 -22.922 -5.244 1.00 82.50 208 ALA A N 1
ATOM 1729 C CA . ALA A 1 208 ? -25.961 -21.902 -5.159 1.00 82.50 208 ALA A CA 1
ATOM 1730 C C . ALA A 1 208 ? -25.123 -21.936 -6.437 1.00 82.50 208 ALA A C 1
ATOM 1732 O O . ALA A 1 208 ? -25.094 -20.933 -7.139 1.00 82.50 208 ALA A O 1
ATOM 1733 N N . ASP A 1 209 ? -24.639 -23.110 -6.841 1.00 76.38 209 ASP A N 1
ATOM 1734 C CA . ASP A 1 209 ? -23.873 -23.305 -8.075 1.00 76.38 209 ASP A CA 1
ATOM 1735 C C . ASP A 1 209 ? -24.645 -22.882 -9.313 1.00 76.38 209 ASP A C 1
ATOM 1737 O O . ASP A 1 209 ? -24.171 -22.048 -10.071 1.00 76.38 209 ASP A O 1
ATOM 1741 N N . LYS A 1 210 ? -25.890 -23.321 -9.494 1.00 76.31 210 LYS A N 1
ATOM 1742 C CA . LYS A 1 210 ? -26.698 -22.886 -10.650 1.00 76.31 210 LYS A CA 1
ATOM 1743 C C . LYS A 1 210 ? -26.979 -21.384 -10.673 1.00 76.31 210 LYS A C 1
ATOM 1745 O O . LYS A 1 210 ? -27.047 -20.790 -11.745 1.00 76.31 210 LYS A O 1
ATOM 1750 N N . LYS A 1 211 ? -27.224 -20.773 -9.512 1.00 77.62 211 LYS A N 1
ATOM 1751 C CA . LYS A 1 211 ? -27.669 -19.373 -9.410 1.00 77.62 211 LYS A CA 1
ATOM 1752 C C . LYS A 1 211 ? -26.506 -18.386 -9.409 1.00 77.62 211 LYS A C 1
ATOM 1754 O O . LYS A 1 211 ? -26.672 -17.251 -9.864 1.00 77.62 211 LYS A O 1
ATOM 1759 N N . LEU A 1 212 ? -25.376 -18.803 -8.857 1.00 74.44 212 LEU A N 1
ATOM 1760 C CA . LEU A 1 212 ? -24.211 -17.973 -8.607 1.00 74.44 212 LEU A CA 1
ATOM 1761 C C . LEU A 1 212 ? -23.019 -18.355 -9.494 1.00 74.44 212 LEU A C 1
ATOM 1763 O O . LEU A 1 212 ? -22.051 -17.606 -9.506 1.00 74.44 212 LEU A O 1
ATOM 1767 N N . SER A 1 213 ? -23.118 -19.418 -10.304 1.00 63.56 213 SER A N 1
ATOM 1768 C CA . SER A 1 213 ? -22.104 -19.818 -11.293 1.00 63.56 213 SER A CA 1
ATOM 1769 C C . SER A 1 213 ? -21.616 -18.650 -12.128 1.00 63.56 213 SER A C 1
ATOM 1771 O O . SER A 1 213 ? -20.428 -18.434 -12.209 1.00 63.56 213 SER A O 1
ATOM 1773 N N . LYS A 1 214 ? -22.487 -17.799 -12.664 1.00 56.41 214 LYS A N 1
ATOM 1774 C CA . LYS A 1 214 ? -22.058 -16.615 -13.436 1.00 56.41 214 LYS A CA 1
ATOM 1775 C C . LYS A 1 214 ? -21.122 -15.638 -12.693 1.00 56.41 214 LYS A C 1
ATOM 1777 O O . LYS A 1 214 ? -20.581 -14.739 -13.324 1.00 56.41 214 LYS A O 1
ATOM 1782 N N . TYR A 1 215 ? -20.985 -15.766 -11.372 1.00 58.28 215 TYR A N 1
ATOM 1783 C CA . TYR A 1 215 ? -20.112 -14.953 -10.526 1.00 58.28 215 TYR A CA 1
ATOM 1784 C C . TYR A 1 215 ? -18.812 -15.670 -10.104 1.00 58.28 215 TYR A C 1
ATOM 1786 O O . TYR A 1 215 ? -17.942 -15.004 -9.557 1.00 58.28 215 TYR A O 1
ATOM 1794 N N . TYR A 1 216 ? -18.656 -16.985 -10.336 1.00 52.97 216 TYR A N 1
ATOM 1795 C CA . TYR A 1 216 ? -17.439 -17.745 -9.960 1.00 52.97 216 TYR A CA 1
ATOM 1796 C C . TYR A 1 216 ? -17.104 -18.980 -10.817 1.00 52.97 216 TYR A C 1
ATOM 1798 O O . TYR A 1 216 ? -16.055 -19.599 -10.647 1.00 52.97 216 TYR A O 1
ATOM 1806 N N . VAL A 1 217 ? -17.997 -19.353 -11.721 1.00 38.09 217 VAL A N 1
ATOM 1807 C CA . VAL A 1 217 ? -17.741 -20.109 -12.943 1.00 38.09 217 VAL A CA 1
ATOM 1808 C C . VAL A 1 217 ? -17.464 -19.046 -13.998 1.00 38.09 217 VAL A C 1
ATOM 1810 O O . VAL A 1 217 ? -18.374 -18.395 -14.516 1.00 38.09 217 VAL A O 1
ATOM 1813 N N . GLN A 1 218 ? -16.181 -18.821 -14.264 1.00 37.38 218 GLN A N 1
ATOM 1814 C CA . GLN A 1 218 ? -15.774 -18.118 -15.473 1.00 37.38 218 GLN A CA 1
ATOM 1815 C C . GLN A 1 218 ? -16.354 -18.878 -16.670 1.00 37.38 218 GLN A C 1
ATOM 1817 O O . GLN A 1 218 ? -16.402 -20.108 -16.666 1.00 37.38 218 GLN A O 1
ATOM 1822 N N . GLY A 1 219 ? -16.884 -18.151 -17.648 1.00 30.64 219 GLY A N 1
ATOM 1823 C CA . GLY A 1 219 ? -17.621 -18.738 -18.756 1.00 30.64 219 GLY A CA 1
ATOM 1824 C C . GLY A 1 219 ? -16.844 -19.839 -19.479 1.00 30.64 219 GLY A C 1
ATOM 1825 O O . GLY A 1 219 ? -15.944 -19.556 -20.253 1.00 30.64 219 GLY A O 1
ATOM 1826 N N . LEU A 1 220 ? -17.306 -21.077 -19.320 1.00 25.97 220 LEU A N 1
ATOM 1827 C CA . LEU A 1 220 ? -17.446 -22.011 -20.430 1.00 25.97 220 LEU A CA 1
ATOM 1828 C C . LEU A 1 220 ? -18.939 -22.079 -20.743 1.00 25.97 220 LEU A C 1
ATOM 1830 O O . LEU A 1 220 ? -19.686 -22.929 -20.265 1.00 25.97 220 LEU A O 1
ATOM 1834 N N . ASN A 1 221 ? -19.385 -21.091 -21.513 1.00 27.70 221 ASN A N 1
ATOM 1835 C CA . ASN A 1 221 ? -20.623 -21.187 -22.261 1.00 27.70 221 ASN A CA 1
ATOM 1836 C C . ASN A 1 221 ? -20.228 -21.816 -23.602 1.00 27.70 221 ASN A C 1
ATOM 1838 O O . ASN A 1 221 ? -19.820 -21.106 -24.515 1.00 27.70 221 ASN A O 1
ATOM 1842 N N . CYS A 1 222 ? -20.263 -23.148 -23.703 1.00 27.31 222 CYS A N 1
ATOM 1843 C CA . CYS A 1 222 ? -20.108 -23.838 -24.987 1.00 27.31 222 CYS A CA 1
ATOM 1844 C C . CYS A 1 222 ? -21.402 -23.681 -25.798 1.00 27.31 222 CYS A C 1
ATOM 1846 O O . CYS A 1 222 ? -22.227 -24.586 -25.894 1.00 27.31 222 CYS A O 1
ATOM 1848 N N . GLY A 1 223 ? -21.577 -22.480 -26.339 1.00 28.61 223 GLY A N 1
ATOM 1849 C CA . GLY A 1 223 ? -22.317 -22.212 -27.559 1.00 28.61 223 GLY A CA 1
ATOM 1850 C C . GLY A 1 223 ? -21.333 -21.523 -28.498 1.00 28.61 223 GLY A C 1
ATOM 1851 O O . GLY A 1 223 ? -21.002 -20.367 -28.266 1.00 28.61 223 GLY A O 1
ATOM 1852 N N . ASP A 1 224 ? -20.856 -22.274 -29.490 1.00 26.80 224 ASP A N 1
ATOM 1853 C CA . ASP A 1 224 ? -19.882 -21.913 -30.532 1.00 26.80 224 ASP A CA 1
ATOM 1854 C C . ASP A 1 224 ? -18.412 -21.716 -30.102 1.00 26.80 224 ASP A C 1
ATOM 1856 O O . ASP A 1 224 ? -17.966 -20.642 -29.706 1.00 26.80 224 ASP A O 1
ATOM 1860 N N . THR A 1 225 ? -17.621 -22.780 -30.285 1.00 28.97 225 THR A N 1
ATOM 1861 C CA . THR A 1 225 ? -16.153 -22.809 -30.215 1.00 28.97 225 THR A CA 1
ATOM 1862 C C . THR A 1 225 ? -15.552 -22.990 -31.611 1.00 28.97 225 THR A C 1
ATOM 1864 O O . THR A 1 225 ? -15.297 -24.099 -32.073 1.00 28.97 225 THR A O 1
ATOM 1867 N N . SER A 1 226 ? -15.258 -21.886 -32.292 1.00 30.12 226 SER A N 1
ATOM 1868 C CA . SER A 1 226 ? -14.340 -21.887 -33.434 1.00 30.12 226 SER A CA 1
ATOM 1869 C C . SER A 1 226 ? -13.024 -21.242 -33.015 1.00 30.12 226 SER A C 1
ATOM 1871 O O . SER A 1 226 ? -12.977 -20.023 -32.852 1.00 30.12 226 SER A O 1
ATOM 1873 N N . ASN A 1 227 ? -12.000 -22.086 -32.829 1.00 32.44 227 ASN A N 1
ATOM 1874 C CA . ASN A 1 227 ? -10.555 -21.864 -33.035 1.00 32.44 227 ASN A CA 1
ATOM 1875 C C . ASN A 1 227 ? -9.714 -22.549 -31.946 1.00 32.44 227 ASN A C 1
ATOM 1877 O O . ASN A 1 227 ? -9.123 -21.888 -31.098 1.00 32.44 227 ASN A O 1
ATOM 1881 N N . VAL A 1 228 ? -9.590 -23.878 -32.015 1.00 31.80 228 VAL A N 1
ATOM 1882 C CA . VAL A 1 228 ? -8.432 -24.570 -31.431 1.00 31.80 228 VAL A CA 1
ATOM 1883 C C . VAL A 1 228 ? -7.591 -25.097 -32.588 1.00 31.80 228 VAL A C 1
ATOM 1885 O O . VAL A 1 228 ? -7.867 -26.146 -33.163 1.00 31.80 228 VAL A O 1
ATOM 1888 N N . TYR A 1 229 ? -6.588 -24.308 -32.966 1.00 29.25 229 TYR A N 1
ATOM 1889 C CA . TYR A 1 229 ? -5.480 -24.753 -33.803 1.00 29.25 229 TYR A CA 1
ATOM 1890 C C . TYR A 1 229 ? -4.414 -25.361 -32.894 1.00 29.25 229 TYR A C 1
ATOM 1892 O O . TYR A 1 229 ? -3.957 -24.701 -31.964 1.00 29.25 229 TYR A O 1
ATOM 1900 N N . SER A 1 230 ? -3.964 -26.578 -33.195 1.00 34.09 230 SER A N 1
ATOM 1901 C CA . SER A 1 230 ? -2.727 -27.111 -32.629 1.00 34.09 230 SER A CA 1
ATOM 1902 C C . SER A 1 230 ? -1.737 -27.391 -33.750 1.00 34.09 230 SER A C 1
ATOM 1904 O O . SER A 1 230 ? -1.932 -28.292 -34.564 1.00 34.09 230 SER A O 1
ATOM 1906 N N . TYR A 1 231 ? -0.674 -26.592 -33.800 1.00 25.53 231 TYR A N 1
ATOM 1907 C CA . TYR A 1 231 ? 0.544 -26.950 -34.513 1.00 25.53 231 TYR A CA 1
ATOM 1908 C C . TYR A 1 231 ? 1.452 -27.634 -33.482 1.00 25.53 231 TYR A C 1
ATOM 1910 O O . TYR A 1 231 ? 1.867 -26.996 -32.518 1.00 25.53 231 TYR A O 1
ATOM 1918 N N . ASN A 1 232 ? 1.733 -28.926 -33.679 1.00 32.81 232 ASN A N 1
ATOM 1919 C CA . ASN A 1 232 ? 2.605 -29.771 -32.846 1.00 32.81 232 ASN A CA 1
ATOM 1920 C C . ASN A 1 232 ? 2.128 -30.098 -31.414 1.00 32.81 232 ASN A C 1
ATOM 1922 O O . ASN A 1 232 ? 2.898 -29.945 -30.468 1.00 32.81 232 ASN A O 1
ATOM 1926 N N . SER A 1 233 ? 0.922 -30.649 -31.245 1.00 35.25 233 SER A N 1
ATOM 1927 C CA . SER A 1 233 ? 0.577 -31.388 -30.017 1.00 35.25 233 SER A CA 1
ATOM 1928 C C . SER A 1 233 ? 0.221 -32.846 -30.305 1.00 35.25 233 SER A C 1
ATOM 1930 O O . SER A 1 233 ? -0.422 -33.154 -31.306 1.00 35.25 233 SER A O 1
ATOM 1932 N N . THR A 1 234 ? 0.629 -33.736 -29.400 1.00 31.89 234 THR A N 1
ATOM 1933 C CA . THR A 1 234 ? 0.293 -35.168 -29.357 1.00 31.89 234 THR A CA 1
ATOM 1934 C C . THR A 1 234 ? -0.976 -35.450 -28.536 1.00 31.89 234 THR A C 1
ATOM 1936 O O . THR A 1 234 ? -1.136 -36.551 -28.016 1.00 31.89 234 THR A O 1
ATOM 1939 N N . ASN A 1 235 ? -1.870 -34.468 -28.374 1.00 35.69 235 ASN A N 1
ATOM 1940 C CA . ASN A 1 235 ? -3.075 -34.610 -27.551 1.00 35.69 235 ASN A CA 1
ATOM 1941 C C . ASN A 1 235 ? -4.139 -35.514 -28.200 1.00 35.69 235 ASN A C 1
ATOM 1943 O O . ASN A 1 235 ? -4.440 -35.403 -29.390 1.00 35.69 235 ASN A O 1
ATOM 1947 N N . ILE A 1 236 ? -4.725 -36.382 -27.373 1.00 43.66 236 ILE A N 1
ATOM 1948 C CA . ILE A 1 236 ? -5.769 -37.354 -27.722 1.00 43.66 236 ILE A CA 1
ATOM 1949 C C . ILE A 1 236 ? -7.141 -36.732 -27.434 1.00 43.66 236 ILE A C 1
ATOM 1951 O O . ILE A 1 236 ? -7.346 -36.154 -26.370 1.00 43.66 236 ILE A O 1
ATOM 1955 N N . TRP A 1 237 ? -8.094 -36.888 -28.357 1.00 42.06 237 TRP A N 1
ATOM 1956 C CA . TRP A 1 237 ? -9.466 -36.400 -28.200 1.00 42.06 237 TRP A CA 1
ATOM 1957 C C . TRP A 1 237 ? -10.459 -37.501 -28.583 1.00 42.06 237 TRP A C 1
ATOM 1959 O O . TRP A 1 237 ? -10.572 -37.844 -29.760 1.00 42.06 237 TRP A O 1
ATOM 1969 N N . ASN A 1 238 ? -11.199 -38.045 -27.615 1.00 39.78 238 ASN A N 1
ATOM 1970 C CA . ASN A 1 238 ? -12.339 -38.921 -27.877 1.00 39.78 238 ASN A CA 1
ATOM 1971 C C . ASN A 1 238 ? -13.555 -38.523 -27.028 1.00 39.78 238 ASN A C 1
ATOM 1973 O O . ASN A 1 238 ? -13.424 -37.972 -25.940 1.00 39.78 238 ASN A O 1
ATOM 1977 N N . SER A 1 239 ? -14.756 -38.780 -27.551 1.00 40.53 239 SER A N 1
ATOM 1978 C CA . SER A 1 239 ? -16.016 -38.555 -26.834 1.00 40.53 239 SER A CA 1
ATOM 1979 C C . SER A 1 239 ? -16.809 -39.861 -26.776 1.00 40.53 239 SER A C 1
ATOM 1981 O O . SER A 1 239 ? -16.962 -40.496 -27.822 1.00 40.53 239 SER A O 1
ATOM 1983 N N . PRO A 1 240 ? -17.341 -40.264 -25.605 1.00 39.38 240 PRO A N 1
ATOM 1984 C CA . PRO A 1 240 ? -18.229 -41.420 -25.467 1.00 39.38 240 PRO A CA 1
ATOM 1985 C C . PRO A 1 240 ? -19.678 -41.115 -25.878 1.00 39.38 240 PRO A C 1
ATOM 1987 O O . PRO A 1 240 ? -20.518 -42.013 -25.876 1.00 39.38 240 PRO A O 1
ATOM 1990 N N . GLU A 1 241 ? -19.978 -39.866 -26.241 1.00 43.81 241 GLU A N 1
ATOM 1991 C CA . GLU A 1 241 ? -21.267 -39.422 -26.772 1.00 43.81 241 GLU A CA 1
ATOM 1992 C C . GLU A 1 241 ? -21.077 -38.753 -28.136 1.00 43.81 241 GLU A C 1
ATOM 1994 O O . GLU A 1 241 ? -20.024 -38.173 -28.424 1.00 43.81 241 GLU A O 1
ATOM 1999 N N . LYS A 1 242 ? -22.087 -38.846 -29.005 1.00 47.03 242 LYS A N 1
ATOM 2000 C CA . LYS A 1 242 ? -22.020 -38.216 -30.326 1.00 47.03 242 LYS A CA 1
ATOM 2001 C C . LYS A 1 242 ? -22.084 -36.701 -30.171 1.00 47.03 242 LYS A C 1
ATOM 2003 O O . LYS A 1 242 ? -23.014 -36.175 -29.568 1.00 47.03 242 LYS A O 1
ATOM 2008 N N . VAL A 1 243 ? -21.120 -36.012 -30.763 1.00 50.50 243 VAL A N 1
ATOM 2009 C CA . VAL A 1 243 ? -21.013 -34.556 -30.771 1.00 50.50 243 VAL A CA 1
ATOM 2010 C C . VAL A 1 243 ? -21.300 -34.049 -32.179 1.00 50.50 243 VAL A C 1
ATOM 2012 O O . VAL A 1 243 ? -20.845 -34.619 -33.176 1.00 50.50 243 VAL A O 1
ATOM 2015 N N . THR A 1 244 ? -22.080 -32.976 -32.266 1.00 51.38 244 THR A N 1
ATOM 2016 C CA . THR A 1 244 ? -22.374 -32.313 -33.537 1.00 51.38 244 THR A CA 1
ATOM 2017 C C . THR A 1 244 ? -21.263 -31.325 -33.878 1.00 51.38 244 THR A C 1
ATOM 2019 O O . THR A 1 244 ? -20.950 -30.459 -33.066 1.00 51.38 244 THR A O 1
ATOM 2022 N N . HIS A 1 245 ? -20.673 -31.445 -35.066 1.00 45.16 245 HIS A N 1
ATOM 2023 C CA . HIS A 1 245 ? -19.623 -30.559 -35.570 1.00 45.16 245 HIS A CA 1
ATOM 2024 C C . HIS A 1 245 ? -19.803 -30.287 -37.069 1.00 45.16 245 HIS A C 1
ATOM 2026 O O . HIS A 1 245 ? -20.490 -31.030 -37.769 1.00 45.16 245 HIS A O 1
ATOM 2032 N N . THR A 1 246 ? -19.182 -29.219 -37.571 1.00 43.66 246 THR A N 1
ATOM 2033 C CA . THR A 1 246 ? -19.282 -28.813 -38.980 1.00 43.66 246 THR A CA 1
ATOM 2034 C C . THR A 1 246 ? -17.923 -28.970 -39.655 1.00 43.66 246 THR A C 1
ATOM 2036 O O . THR A 1 246 ? -16.934 -28.412 -39.183 1.00 43.66 246 THR A O 1
ATOM 2039 N N . TYR A 1 247 ? -17.868 -29.722 -40.754 1.00 39.88 247 TYR A N 1
ATOM 2040 C CA . TYR A 1 247 ? -16.664 -29.926 -41.561 1.00 39.88 247 TYR A CA 1
ATOM 2041 C C . TYR A 1 247 ? -16.996 -29.723 -43.041 1.00 39.88 247 TYR A C 1
ATOM 2043 O O . TYR A 1 247 ? -17.968 -30.281 -43.545 1.00 39.88 247 TYR A O 1
ATOM 2051 N N . ASN A 1 248 ? -16.194 -28.912 -43.737 1.00 38.09 248 ASN A N 1
ATOM 2052 C CA . ASN A 1 248 ? -16.365 -28.607 -45.162 1.00 38.09 248 ASN A CA 1
ATOM 2053 C C . ASN A 1 248 ? -17.816 -28.198 -45.521 1.00 38.09 248 ASN A C 1
ATOM 2055 O O . ASN A 1 248 ? -18.450 -28.786 -46.397 1.00 38.09 248 ASN A O 1
ATOM 2059 N N . ASP A 1 249 ? -18.356 -27.237 -44.762 1.00 40.28 249 ASP A N 1
ATOM 2060 C CA . ASP A 1 249 ? -19.712 -26.674 -44.893 1.00 40.28 249 ASP A CA 1
ATOM 2061 C C . ASP A 1 249 ? -20.882 -27.662 -44.717 1.00 40.28 249 ASP A C 1
ATOM 2063 O O . ASP A 1 249 ? -22.030 -27.340 -45.021 1.00 40.28 249 ASP A O 1
ATOM 2067 N N . SER A 1 250 ? -20.617 -28.853 -44.177 1.00 40.50 250 SER A N 1
ATOM 2068 C CA . SER A 1 250 ? -21.630 -29.861 -43.854 1.00 40.50 250 SER A CA 1
ATOM 2069 C C . SER A 1 250 ? -21.608 -30.190 -42.361 1.00 40.50 250 SER A C 1
ATOM 2071 O O . SER A 1 250 ? -20.547 -30.239 -41.738 1.00 40.50 250 SER A O 1
ATOM 2073 N N . THR A 1 251 ? -22.785 -30.382 -41.764 1.00 45.81 251 THR A N 1
ATOM 2074 C CA . THR A 1 251 ? -22.935 -30.684 -40.332 1.00 45.81 251 THR A CA 1
ATOM 2075 C C . THR A 1 251 ? -23.049 -32.187 -40.110 1.00 45.81 251 THR A C 1
ATOM 2077 O O . THR A 1 251 ? -23.886 -32.845 -40.725 1.00 45.81 251 THR A O 1
ATOM 2080 N N . TYR A 1 252 ? -22.254 -32.711 -39.181 1.00 48.50 252 TYR A N 1
ATOM 2081 C CA . TYR A 1 252 ? -22.193 -34.125 -38.821 1.00 48.50 252 TYR A CA 1
ATOM 2082 C C . TYR A 1 252 ? -22.419 -34.305 -37.320 1.00 48.50 252 TYR A C 1
ATOM 2084 O O . TYR A 1 252 ? -22.012 -33.464 -36.525 1.00 48.50 252 TYR A O 1
ATOM 2092 N N . THR A 1 253 ? -23.018 -35.426 -36.916 1.00 50.34 253 THR A N 1
ATOM 2093 C CA . THR A 1 253 ? -23.205 -35.796 -35.503 1.00 50.34 253 THR A CA 1
ATOM 2094 C C . THR A 1 253 ? -22.576 -37.162 -35.253 1.00 50.34 253 THR A C 1
ATOM 2096 O O . THR A 1 253 ? -23.152 -38.184 -35.630 1.00 50.34 253 THR A O 1
ATOM 2099 N N . ASN A 1 254 ? -21.391 -37.204 -34.630 1.00 51.34 254 ASN A N 1
ATOM 2100 C CA . ASN A 1 254 ? -20.697 -38.465 -34.342 1.00 51.34 254 ASN A CA 1
ATOM 2101 C C . ASN A 1 254 ? -19.693 -38.375 -33.172 1.00 51.34 254 ASN A C 1
ATOM 2103 O O . ASN A 1 254 ? -19.489 -37.308 -32.604 1.00 51.34 254 ASN A O 1
ATOM 2107 N N . TYR A 1 255 ? -19.093 -39.499 -32.780 1.00 49.78 255 TYR A N 1
ATOM 2108 C CA . TYR A 1 255 ? -18.058 -39.582 -31.748 1.00 49.78 255 TYR A CA 1
ATOM 2109 C C . TYR A 1 255 ? -16.749 -38.912 -32.200 1.00 49.78 255 TYR A C 1
ATOM 2111 O O . TYR A 1 255 ? -16.318 -39.068 -33.341 1.00 49.78 255 TYR A O 1
ATOM 2119 N N . LEU A 1 256 ? -16.114 -38.165 -31.296 1.00 51.16 256 LEU A N 1
ATOM 2120 C CA . LEU A 1 256 ? -14.868 -37.433 -31.548 1.00 51.16 256 LEU A CA 1
ATOM 2121 C C . LEU A 1 256 ? -13.687 -38.416 -31.740 1.00 51.16 256 LEU A C 1
ATOM 2123 O O . LEU A 1 256 ? -13.595 -39.392 -30.995 1.00 51.16 256 LEU A O 1
ATOM 2127 N N . GLY A 1 257 ? -12.789 -38.156 -32.704 1.00 50.12 257 GLY A N 1
ATOM 2128 C CA . GLY A 1 257 ? -11.536 -38.915 -32.896 1.00 50.12 257 GLY A CA 1
ATOM 2129 C C . GLY A 1 257 ? -11.540 -40.005 -33.982 1.00 50.12 257 GLY A C 1
ATOM 2130 O O . GLY A 1 257 ? -10.621 -40.817 -34.033 1.00 50.12 257 GLY A O 1
ATOM 2131 N N . ASN A 1 258 ? -12.538 -40.045 -34.864 1.00 51.09 258 ASN A N 1
ATOM 2132 C CA . ASN A 1 258 ? -12.762 -41.136 -35.820 1.00 51.09 258 ASN A CA 1
ATOM 2133 C C . ASN A 1 258 ? -12.260 -40.883 -37.257 1.00 51.09 258 ASN A C 1
ATOM 2135 O O . ASN A 1 258 ? -12.803 -41.465 -38.186 1.00 51.09 258 ASN A O 1
ATOM 2139 N N . TYR A 1 259 ? -11.238 -40.049 -37.451 1.00 49.88 259 TYR A N 1
ATOM 2140 C CA . TYR A 1 259 ? -10.647 -39.768 -38.768 1.00 49.88 259 TYR A CA 1
ATOM 2141 C C . TYR A 1 259 ? -9.165 -40.147 -38.778 1.00 49.88 259 TYR A C 1
ATOM 2143 O O . TYR A 1 259 ? -8.309 -39.335 -38.433 1.00 49.88 259 TYR A O 1
ATOM 2151 N N . TRP A 1 260 ? -8.862 -41.381 -39.179 1.00 52.56 260 TRP A N 1
ATOM 2152 C CA . TRP A 1 260 ? -7.486 -41.874 -39.300 1.00 52.56 260 TRP A CA 1
ATOM 2153 C C . TRP A 1 260 ? -7.342 -42.784 -40.524 1.00 52.56 260 TRP A C 1
ATOM 2155 O O . TRP A 1 260 ? -8.277 -43.482 -40.909 1.00 52.56 260 TRP A O 1
ATOM 2165 N N . SER A 1 261 ? -6.181 -42.763 -41.179 1.00 53.12 261 SER A N 1
ATOM 2166 C CA . SER A 1 261 ? -5.958 -43.505 -42.431 1.00 53.12 261 SER A CA 1
ATOM 2167 C C . SER A 1 261 ? -5.831 -45.022 -42.246 1.00 53.12 261 SER A C 1
ATOM 2169 O O . SER A 1 261 ? -6.027 -45.767 -43.201 1.00 53.12 261 SER A O 1
ATOM 2171 N N . ASP A 1 262 ? -5.511 -45.482 -41.037 1.00 57.97 262 ASP A N 1
ATOM 2172 C CA . ASP A 1 262 ? -5.385 -46.892 -40.636 1.00 57.97 262 ASP A CA 1
ATOM 2173 C C . ASP A 1 262 ? -6.669 -47.442 -39.980 1.00 57.97 262 ASP A C 1
ATOM 2175 O O . ASP A 1 262 ? -6.697 -48.550 -39.448 1.00 57.97 262 ASP A O 1
ATOM 2179 N N . TYR A 1 263 ? -7.771 -46.688 -40.030 1.00 65.25 263 TYR A N 1
ATOM 2180 C CA . TYR A 1 263 ? -8.980 -46.974 -39.261 1.00 65.25 263 TYR A CA 1
ATOM 2181 C C . TYR A 1 263 ? -9.564 -48.379 -39.516 1.00 65.25 263 TYR A C 1
ATOM 2183 O O . TYR A 1 263 ? -9.820 -49.121 -38.566 1.00 65.25 263 TYR A O 1
ATOM 2191 N N . LYS A 1 264 ? -9.720 -48.790 -40.785 1.00 70.06 264 LYS A N 1
ATOM 2192 C CA . LYS A 1 264 ? -10.213 -50.135 -41.159 1.00 70.06 264 LYS A CA 1
ATOM 2193 C C . LYS A 1 264 ? -9.287 -51.276 -40.748 1.00 70.06 264 LYS A C 1
ATOM 2195 O O . LYS A 1 264 ? -9.737 -52.415 -40.672 1.00 70.06 264 LYS A O 1
ATOM 2200 N N . GLU A 1 265 ? -8.013 -50.988 -40.508 1.00 73.19 265 GLU A N 1
ATOM 2201 C CA . GLU A 1 265 ? -7.058 -51.977 -40.017 1.00 73.19 265 GLU A CA 1
ATOM 2202 C C . GLU A 1 265 ? -7.298 -52.267 -38.528 1.00 73.19 265 GLU A C 1
ATOM 2204 O O . GLU A 1 265 ? -7.239 -53.421 -38.106 1.00 73.19 265 GLU A O 1
ATOM 2209 N N . LYS A 1 266 ? -7.650 -51.235 -37.746 1.00 63.75 266 LYS A N 1
ATOM 2210 C CA . LYS A 1 266 ? -7.913 -51.346 -36.302 1.00 63.75 266 LYS A CA 1
ATOM 2211 C C . LYS A 1 266 ? -9.352 -51.746 -35.960 1.00 63.75 266 LYS A C 1
ATOM 2213 O O . LYS A 1 266 ? -9.566 -52.473 -34.993 1.00 63.75 266 LYS A O 1
ATOM 2218 N N . TYR A 1 267 ? -10.324 -51.310 -36.761 1.00 73.12 267 TYR A N 1
ATOM 2219 C CA . TYR A 1 267 ? -11.751 -51.609 -36.596 1.00 73.12 267 TYR A CA 1
ATOM 2220 C C . TYR A 1 267 ? -12.341 -52.138 -37.916 1.00 73.12 267 TYR A C 1
ATOM 2222 O O . TYR A 1 267 ? -12.975 -51.386 -38.661 1.00 73.12 267 TYR A O 1
ATOM 2230 N N . PRO A 1 268 ? -12.141 -53.434 -38.235 1.00 78.38 268 PRO A N 1
ATOM 2231 C CA . PRO A 1 268 ? -12.521 -54.010 -39.531 1.00 78.38 268 PRO A CA 1
ATOM 2232 C C . PRO A 1 268 ? -14.021 -53.929 -39.828 1.00 78.38 268 PRO A C 1
ATOM 2234 O O . PRO A 1 268 ? -14.416 -53.767 -40.986 1.00 78.38 268 PRO A O 1
ATOM 2237 N N . ASP A 1 269 ? -14.838 -53.993 -38.777 1.00 78.69 269 ASP A N 1
ATOM 2238 C CA . ASP A 1 269 ? -16.300 -54.033 -38.859 1.00 78.69 269 ASP A CA 1
ATOM 2239 C C . ASP A 1 269 ? -16.956 -52.645 -38.828 1.00 78.69 269 ASP A C 1
ATOM 2241 O O . ASP A 1 269 ? -18.154 -52.544 -39.060 1.00 78.69 269 ASP A O 1
ATOM 2245 N N . ALA A 1 270 ? -16.196 -51.575 -38.573 1.00 71.31 270 ALA A N 1
ATOM 2246 C CA . ALA A 1 270 ? -16.747 -50.223 -38.549 1.00 71.31 270 ALA A CA 1
ATOM 2247 C C . ALA A 1 270 ? -17.156 -49.775 -39.956 1.00 71.31 270 ALA A C 1
ATOM 2249 O O . ALA A 1 270 ? -16.422 -50.013 -40.922 1.00 71.31 270 ALA A O 1
ATOM 2250 N N . GLU A 1 271 ? -18.293 -49.105 -40.091 1.00 71.56 271 GLU A N 1
ATOM 2251 C CA . GLU A 1 271 ? -18.776 -48.594 -41.375 1.00 71.56 271 GLU A CA 1
ATOM 2252 C C . GLU A 1 271 ? -18.522 -47.090 -41.501 1.00 71.56 271 GLU A C 1
ATOM 2254 O O . GLU A 1 271 ? -18.641 -46.326 -40.539 1.00 71.56 271 GLU A O 1
ATOM 2259 N N . GLU A 1 272 ? -18.126 -46.669 -42.703 1.00 62.91 272 GLU A N 1
ATOM 2260 C CA . GLU A 1 272 ? -17.903 -45.262 -43.013 1.00 62.91 272 GLU A CA 1
ATOM 2261 C C . GLU A 1 272 ? -19.248 -44.578 -43.265 1.00 62.91 272 GLU A C 1
ATOM 2263 O O . GLU A 1 272 ? -20.037 -45.007 -44.110 1.00 62.91 272 GLU A O 1
ATOM 2268 N N . ILE A 1 273 ? -19.506 -43.496 -42.542 1.00 58.25 273 ILE A N 1
ATOM 2269 C CA . ILE A 1 273 ? -20.735 -42.725 -42.655 1.00 58.25 273 ILE A CA 1
ATOM 2270 C C . ILE A 1 273 ? -20.620 -41.798 -43.864 1.00 58.25 273 ILE A C 1
ATOM 2272 O O . ILE A 1 273 ? -19.760 -40.913 -43.925 1.00 58.25 273 ILE A O 1
ATOM 2276 N N . ASP A 1 274 ? -21.508 -42.014 -44.833 1.00 53.03 274 ASP A N 1
ATOM 2277 C CA . ASP A 1 274 ? -21.717 -41.164 -46.009 1.00 53.03 274 ASP A CA 1
ATOM 2278 C C . ASP A 1 274 ? -20.451 -40.888 -46.845 1.00 53.03 274 ASP A C 1
ATOM 2280 O O . ASP A 1 274 ? -20.371 -39.889 -47.555 1.00 53.03 274 ASP A O 1
ATOM 2284 N N . SER A 1 275 ? -19.475 -41.807 -46.818 1.00 55.41 275 SER A N 1
ATOM 2285 C CA . SER A 1 275 ? -18.216 -41.719 -47.591 1.00 55.41 275 SER A CA 1
ATOM 2286 C C . SER A 1 275 ? -17.368 -40.473 -47.281 1.00 55.41 275 SER A C 1
ATOM 2288 O O . SER A 1 275 ? -16.669 -39.943 -48.148 1.00 55.41 275 SER A O 1
ATOM 2290 N N . THR A 1 276 ? -17.494 -39.945 -46.064 1.00 52.47 276 THR A N 1
ATOM 2291 C CA . THR A 1 276 ? -16.851 -38.691 -45.643 1.00 52.47 276 THR A CA 1
ATOM 2292 C C . THR A 1 276 ? -15.448 -38.897 -45.067 1.00 52.47 276 THR A C 1
ATOM 2294 O O . THR A 1 276 ? -14.675 -37.944 -44.996 1.00 52.47 276 THR A O 1
ATOM 2297 N N . GLY A 1 277 ? -15.100 -40.121 -44.676 1.00 55.28 277 GLY A N 1
ATOM 2298 C CA . GLY A 1 277 ? -13.934 -40.527 -43.887 1.00 55.28 277 GLY A CA 1
ATOM 2299 C C . GLY A 1 277 ? -14.221 -40.677 -42.386 1.00 55.28 277 GLY A C 1
ATOM 2300 O O . GLY A 1 277 ? -13.311 -40.993 -41.622 1.00 55.28 277 GLY A O 1
ATOM 2301 N N . ILE A 1 278 ? -15.480 -40.471 -41.980 1.00 52.47 278 ILE A N 1
ATOM 2302 C CA . ILE A 1 278 ? -16.018 -40.614 -40.617 1.00 52.47 278 ILE A CA 1
ATOM 2303 C C . ILE A 1 278 ? -16.503 -42.045 -40.404 1.00 52.47 278 ILE A C 1
ATOM 2305 O O . ILE A 1 278 ? -17.298 -42.536 -41.196 1.00 52.47 278 ILE A O 1
ATOM 2309 N N . TRP A 1 279 ? -16.143 -42.674 -39.286 1.00 66.69 279 TRP A N 1
ATOM 2310 C CA . TRP A 1 279 ? -16.556 -44.049 -38.968 1.00 66.69 279 TRP A CA 1
ATOM 2311 C C . TRP A 1 279 ? -17.516 -44.111 -37.771 1.00 66.69 279 TRP A C 1
ATOM 2313 O O . TRP A 1 279 ? -17.504 -43.240 -36.899 1.00 66.69 279 TRP A O 1
ATOM 2323 N N . ASP A 1 280 ? -18.384 -45.118 -37.717 1.00 62.34 280 ASP A N 1
ATOM 2324 C CA . ASP A 1 280 ? -19.442 -45.259 -36.699 1.00 62.34 280 ASP A CA 1
ATOM 2325 C C . ASP A 1 280 ? -18.964 -45.715 -35.306 1.00 62.34 280 ASP A C 1
ATOM 2327 O O . ASP A 1 280 ? -19.729 -45.677 -34.338 1.00 62.34 280 ASP A O 1
ATOM 2331 N N . THR A 1 281 ? -17.692 -46.092 -35.195 1.00 60.75 281 THR A N 1
ATOM 2332 C CA . THR A 1 281 ? -17.061 -46.592 -33.972 1.00 60.75 281 THR A CA 1
ATOM 2333 C C . THR A 1 281 ? -16.049 -45.557 -33.415 1.00 60.75 281 THR A C 1
ATOM 2335 O O . THR A 1 281 ? -15.432 -44.803 -34.172 1.00 60.75 281 THR A O 1
ATOM 2338 N N . PRO A 1 282 ? -15.851 -45.418 -32.093 1.00 54.72 282 PRO A N 1
ATOM 2339 C CA . PRO A 1 282 ? -14.794 -44.551 -31.552 1.00 54.72 282 PRO A CA 1
ATOM 2340 C C . PRO A 1 282 ? -13.394 -45.179 -31.693 1.00 54.72 282 PRO A C 1
ATOM 2342 O O . PRO A 1 282 ? -13.192 -46.328 -31.299 1.00 54.72 282 PRO A O 1
ATOM 2345 N N . PHE A 1 283 ? -12.408 -44.428 -32.201 1.00 49.50 283 PHE A N 1
ATOM 2346 C CA . PHE A 1 283 ? -11.016 -44.896 -32.295 1.00 49.50 283 PHE A CA 1
ATOM 2347 C C . PHE A 1 283 ? -10.315 -44.755 -30.933 1.00 49.50 283 PHE A C 1
ATOM 2349 O O . PHE A 1 283 ? -10.077 -43.647 -30.458 1.00 49.50 283 PHE A O 1
ATOM 2356 N N . SER A 1 284 ? -10.002 -45.875 -30.282 1.00 50.84 284 SER A N 1
ATOM 2357 C CA . SER A 1 284 ? -9.330 -45.923 -28.976 1.00 50.84 284 SER A CA 1
ATOM 2358 C C . SER A 1 284 ? -7.823 -46.104 -29.154 1.00 50.84 284 SER A C 1
ATOM 2360 O O . SER A 1 284 ? -7.381 -46.968 -29.913 1.00 50.84 284 SER A O 1
ATOM 2362 N N . ILE A 1 285 ? -7.019 -45.296 -28.466 1.00 44.47 285 ILE A N 1
ATOM 2363 C CA . ILE A 1 285 ? -5.557 -45.403 -28.432 1.00 44.47 285 ILE A CA 1
ATOM 2364 C C . ILE A 1 285 ? -5.182 -45.585 -26.951 1.00 44.47 285 ILE A C 1
ATOM 2366 O O . ILE A 1 285 ? -5.317 -44.645 -26.176 1.00 44.47 285 ILE A O 1
ATOM 2370 N N . ASP A 1 286 ? -4.834 -46.816 -26.556 1.00 36.91 286 ASP A N 1
ATOM 2371 C CA . ASP A 1 286 ? -4.370 -47.207 -25.204 1.00 36.91 286 ASP A CA 1
ATOM 2372 C C . ASP A 1 286 ? -3.190 -46.326 -24.733 1.00 36.91 286 ASP A C 1
ATOM 2374 O O . ASP A 1 286 ? -2.395 -45.896 -25.566 1.00 36.91 286 ASP A O 1
ATOM 2378 N N . SER A 1 287 ? -2.939 -46.048 -23.449 1.00 40.62 287 SER A N 1
ATOM 2379 C CA . SER A 1 287 ? -3.513 -46.490 -22.170 1.00 40.62 287 SER A CA 1
ATOM 2380 C C . SER A 1 287 ? -3.192 -45.415 -21.119 1.00 40.62 287 SER A C 1
ATOM 2382 O O . SER A 1 287 ? -2.025 -45.051 -21.023 1.00 40.62 287 SER A O 1
ATOM 2384 N N . ASP A 1 288 ? -4.195 -44.913 -20.390 1.00 34.66 288 ASP A N 1
ATOM 2385 C CA . ASP A 1 288 ? -4.157 -44.434 -18.989 1.00 34.66 288 ASP A CA 1
ATOM 2386 C C . ASP A 1 288 ? -5.430 -43.603 -18.726 1.00 34.66 288 ASP A C 1
ATOM 2388 O O . ASP A 1 288 ? -5.583 -42.478 -19.197 1.00 34.66 288 ASP A O 1
ATOM 2392 N N . ASN A 1 289 ? -6.396 -44.201 -18.020 1.00 31.09 289 ASN A N 1
ATOM 2393 C CA . ASN A 1 289 ? -7.652 -43.554 -17.624 1.00 31.09 289 ASN A CA 1
ATOM 2394 C C . ASN A 1 289 ? -7.443 -42.733 -16.348 1.00 31.09 289 ASN A C 1
ATOM 2396 O O . ASN A 1 289 ? -6.950 -43.282 -15.362 1.00 31.09 289 ASN A O 1
ATOM 2400 N N . ASP A 1 290 ? -7.930 -41.491 -16.320 1.00 29.81 290 ASP A N 1
ATOM 2401 C CA . ASP A 1 290 ? -7.926 -40.661 -15.111 1.00 29.81 290 ASP A CA 1
ATOM 2402 C C . ASP A 1 290 ? -9.317 -40.597 -14.452 1.00 29.81 290 ASP A C 1
ATOM 2404 O O . ASP A 1 290 ? -10.342 -40.432 -15.120 1.00 29.81 290 ASP A O 1
ATOM 2408 N N . ASN A 1 291 ? -9.354 -40.757 -13.123 1.00 35.28 291 ASN A N 1
ATOM 2409 C CA . ASN A 1 291 ? -10.567 -40.732 -12.295 1.00 35.28 291 ASN A CA 1
ATOM 2410 C C . ASN A 1 291 ? -10.704 -39.388 -11.556 1.00 35.28 291 ASN A C 1
ATOM 2412 O O . ASN A 1 291 ? -9.785 -38.915 -10.895 1.00 35.28 291 ASN A O 1
ATOM 2416 N N . TYR A 1 292 ? -11.906 -38.819 -11.628 1.00 30.12 292 TYR A N 1
ATOM 2417 C CA . TYR A 1 292 ? -12.357 -37.555 -11.030 1.00 30.12 292 TYR A CA 1
ATOM 2418 C C . TYR A 1 292 ? -12.248 -37.471 -9.483 1.00 30.12 292 TYR A C 1
ATOM 2420 O O . TYR A 1 292 ? -12.451 -38.498 -8.826 1.00 30.12 292 TYR A O 1
ATOM 2428 N N . PRO A 1 293 ? -12.096 -36.265 -8.867 1.00 36.69 293 PRO A N 1
ATOM 2429 C CA . PRO A 1 293 ? -11.817 -34.943 -9.449 1.00 36.69 293 PRO A CA 1
ATOM 2430 C C . PRO A 1 293 ? -10.336 -34.516 -9.410 1.00 36.69 293 PRO A C 1
ATOM 2432 O O . PRO A 1 293 ? -9.570 -34.904 -8.527 1.00 36.69 293 PRO A O 1
ATOM 2435 N N . LEU A 1 294 ? -9.991 -33.656 -10.374 1.00 32.97 294 LEU A N 1
ATOM 2436 C CA . LEU A 1 294 ? -8.663 -33.114 -10.683 1.00 32.97 294 LEU A CA 1
ATOM 2437 C C . LEU A 1 294 ? -8.023 -32.385 -9.492 1.00 32.97 294 LEU A C 1
ATOM 2439 O O . LEU A 1 294 ? -8.657 -31.538 -8.862 1.00 32.97 294 LEU A O 1
ATOM 2443 N N . LYS A 1 295 ? -6.754 -32.700 -9.208 1.00 32.12 295 LYS A N 1
ATOM 2444 C CA . LYS A 1 295 ? -5.990 -32.090 -8.109 1.00 32.12 295 LYS A CA 1
ATOM 2445 C C . LYS A 1 295 ? -5.195 -30.844 -8.502 1.00 32.12 295 LYS A C 1
ATOM 2447 O O . LYS A 1 295 ? -4.850 -30.094 -7.599 1.00 32.12 295 LYS A O 1
ATOM 2452 N N . GLU A 1 296 ? -4.964 -30.580 -9.789 1.00 28.42 296 GLU A N 1
ATOM 2453 C CA . GLU A 1 296 ? -4.289 -29.361 -10.268 1.00 28.42 296 GLU A CA 1
ATOM 2454 C C . GLU A 1 296 ? -4.813 -28.931 -11.657 1.00 28.42 296 GLU A C 1
ATOM 2456 O O . GLU A 1 296 ? -5.236 -29.796 -12.432 1.00 28.42 296 GLU A O 1
ATOM 2461 N N . PRO A 1 297 ? -4.820 -27.620 -11.990 1.00 29.48 297 PRO A N 1
ATOM 2462 C CA . PRO A 1 297 ? -5.190 -27.132 -13.317 1.00 29.48 297 PRO A CA 1
ATOM 2463 C C . PRO A 1 297 ? -4.094 -27.448 -14.342 1.00 29.48 297 PRO A C 1
ATOM 2465 O O . PRO A 1 297 ? -2.926 -27.126 -14.135 1.00 29.48 297 PRO A O 1
ATOM 2468 N N . PHE A 1 298 ? -4.480 -28.027 -15.478 1.00 31.73 298 PHE A N 1
ATOM 2469 C CA . PHE A 1 298 ? -3.626 -28.143 -16.655 1.00 31.73 298 PHE A CA 1
ATOM 2470 C C . PHE A 1 298 ? -3.989 -26.984 -17.593 1.00 31.73 298 PHE A C 1
ATOM 2472 O O . PHE A 1 298 ? -5.105 -26.944 -18.103 1.00 31.73 298 PHE A O 1
ATOM 2479 N N . GLU A 1 299 ? -3.046 -26.053 -17.766 1.00 31.94 299 GLU A N 1
ATOM 2480 C CA . GLU A 1 299 ? -3.120 -24.793 -18.530 1.00 31.94 299 GLU A CA 1
ATOM 2481 C C . GLU A 1 299 ? -3.661 -23.579 -17.743 1.00 31.94 299 GLU A C 1
ATOM 2483 O O . GLU A 1 299 ? -4.781 -23.560 -17.232 1.00 31.94 299 GLU A O 1
ATOM 2488 N N . ASN A 1 300 ? -2.818 -22.543 -17.633 1.00 34.62 300 ASN A N 1
ATOM 2489 C CA . ASN A 1 300 ? -3.154 -21.257 -17.026 1.00 34.62 300 ASN A CA 1
ATOM 2490 C C . ASN A 1 300 ? -4.267 -20.592 -17.846 1.00 34.62 300 ASN A C 1
ATOM 2492 O O . ASN A 1 300 ? -3.996 -19.929 -18.849 1.00 34.62 300 ASN A O 1
ATOM 2496 N N . TYR A 1 301 ? -5.516 -20.735 -17.409 1.00 37.12 301 TYR A N 1
ATOM 2497 C CA . TYR A 1 301 ? -6.592 -19.838 -17.814 1.00 37.12 301 TYR A CA 1
ATOM 2498 C C . TYR A 1 301 ? -6.300 -18.459 -17.212 1.00 37.12 301 TYR A C 1
ATOM 2500 O O . TYR A 1 301 ? -6.833 -18.107 -16.166 1.00 37.12 301 TYR A O 1
ATOM 2508 N N . ILE A 1 302 ? -5.404 -17.700 -17.847 1.00 40.91 302 ILE A N 1
ATOM 2509 C CA . ILE A 1 302 ? -5.170 -16.296 -17.512 1.00 40.91 302 ILE A CA 1
ATOM 2510 C C . ILE A 1 302 ? -6.482 -15.573 -17.812 1.00 40.91 302 ILE A C 1
ATOM 2512 O O . ILE A 1 302 ? -6.890 -15.438 -18.970 1.00 40.91 302 ILE A O 1
ATOM 2516 N N . LYS A 1 303 ? -7.195 -15.178 -16.759 1.00 41.81 303 LYS A N 1
ATOM 2517 C CA . LYS A 1 303 ? -8.457 -14.454 -16.874 1.00 41.81 303 LYS A CA 1
ATOM 2518 C C . LYS A 1 303 ? -8.171 -13.129 -17.586 1.00 41.81 303 LYS A C 1
ATOM 2520 O O . LYS A 1 303 ? -7.353 -12.365 -17.096 1.00 41.81 303 LYS A O 1
ATOM 2525 N N . PRO A 1 304 ? -8.842 -12.782 -18.696 1.00 50.12 304 PRO A N 1
ATOM 2526 C CA . PRO A 1 304 ? -8.676 -11.458 -19.279 1.00 50.12 304 PRO A CA 1
ATOM 2527 C C . PRO A 1 304 ? -9.082 -10.403 -18.244 1.00 50.12 304 PRO A C 1
ATOM 2529 O O . PRO A 1 304 ? -10.236 -10.376 -17.800 1.00 50.12 304 PRO A O 1
ATOM 2532 N N . ILE A 1 305 ? -8.143 -9.550 -17.836 1.00 64.62 305 ILE A N 1
ATOM 2533 C CA . ILE A 1 305 ? -8.448 -8.401 -16.988 1.00 64.62 305 ILE A CA 1
ATOM 2534 C C . ILE A 1 305 ? -8.874 -7.263 -17.905 1.00 64.62 305 ILE A C 1
ATOM 2536 O O . ILE A 1 305 ? -8.112 -6.817 -18.756 1.00 64.62 305 ILE A O 1
ATOM 2540 N N . SER A 1 306 ? -10.101 -6.781 -17.714 1.00 72.00 306 SER A N 1
ATOM 2541 C CA . SER A 1 306 ? -10.613 -5.590 -18.399 1.00 72.00 306 SER A CA 1
ATOM 2542 C C . SER A 1 306 ? -10.468 -4.313 -17.566 1.00 72.00 306 SER A C 1
ATOM 2544 O O . SER A 1 306 ? -10.679 -3.219 -18.088 1.00 72.00 306 SER A O 1
ATOM 2546 N N . MET A 1 307 ? -10.103 -4.427 -16.282 1.00 85.06 307 MET A N 1
ATOM 2547 C CA . MET A 1 307 ? -9.984 -3.293 -15.366 1.00 85.06 307 MET A CA 1
ATOM 2548 C C . MET A 1 307 ? -8.872 -3.467 -14.333 1.00 85.06 307 MET A C 1
ATOM 2550 O O . MET A 1 307 ? -8.799 -4.511 -13.697 1.00 85.06 307 MET A O 1
ATOM 2554 N N . ILE A 1 308 ? -8.089 -2.410 -14.103 1.00 92.00 308 ILE A N 1
ATOM 2555 C CA . ILE A 1 308 ? -7.148 -2.318 -12.974 1.00 92.00 308 ILE A CA 1
ATOM 2556 C C . ILE A 1 308 ? -7.653 -1.311 -11.948 1.00 92.00 308 ILE A C 1
ATOM 2558 O O . ILE A 1 308 ? -8.090 -0.212 -12.305 1.00 92.00 308 ILE A O 1
ATOM 2562 N N . ARG A 1 309 ? -7.551 -1.675 -10.669 1.00 95.50 309 ARG A N 1
ATOM 2563 C CA . ARG A 1 309 ? -7.979 -0.860 -9.530 1.00 95.50 309 ARG A CA 1
ATOM 2564 C C . ARG A 1 309 ? -6.768 -0.445 -8.702 1.00 95.50 309 ARG A C 1
ATOM 2566 O O . ARG A 1 309 ? -6.056 -1.294 -8.171 1.00 95.50 309 ARG A O 1
ATOM 2573 N N . ILE A 1 310 ? -6.532 0.859 -8.604 1.00 98.06 310 ILE A N 1
ATOM 2574 C CA . ILE A 1 310 ? -5.370 1.443 -7.935 1.00 98.06 310 ILE A CA 1
ATOM 2575 C C . ILE A 1 310 ? -5.816 2.134 -6.640 1.00 98.06 310 ILE A C 1
ATOM 2577 O O . ILE A 1 310 ? -6.631 3.051 -6.670 1.00 98.06 310 ILE A O 1
ATOM 2581 N N . GLY A 1 311 ? -5.282 1.715 -5.498 1.00 97.88 311 GLY A N 1
ATOM 2582 C CA . GLY A 1 311 ? -5.385 2.449 -4.237 1.00 97.88 311 GLY A CA 1
ATOM 2583 C C . GLY A 1 311 ? -4.294 3.510 -4.122 1.00 97.88 311 GLY A C 1
ATOM 2584 O O . GLY A 1 311 ? -3.166 3.294 -4.574 1.00 97.88 311 GLY A O 1
ATOM 2585 N N . TYR A 1 312 ? -4.632 4.669 -3.557 1.00 96.44 312 TYR A N 1
ATOM 2586 C CA . TYR A 1 312 ? -3.648 5.681 -3.177 1.00 96.44 312 TYR A CA 1
ATOM 2587 C C . TYR A 1 312 ? -4.163 6.585 -2.052 1.00 96.44 312 TYR A C 1
ATOM 2589 O O . TYR A 1 312 ? -5.355 6.651 -1.753 1.00 96.44 312 TYR A O 1
ATOM 2597 N N . GLN A 1 313 ? -3.251 7.350 -1.455 1.00 90.94 313 GLN A N 1
ATOM 2598 C CA . GLN A 1 313 ? -3.566 8.439 -0.516 1.00 90.94 313 GLN A CA 1
ATOM 2599 C C . GLN A 1 313 ? -3.270 9.809 -1.155 1.00 90.94 313 GLN A C 1
ATOM 2601 O O . GLN A 1 313 ? -2.236 9.934 -1.824 1.00 90.94 313 GLN A O 1
ATOM 2606 N N . PRO A 1 314 ? -4.109 10.846 -0.955 1.00 85.00 314 PRO A N 1
ATOM 2607 C CA . PRO A 1 314 ? -3.961 12.153 -1.598 1.00 85.00 314 PRO A CA 1
ATOM 2608 C C . PRO A 1 314 ? -2.832 13.004 -0.975 1.00 85.00 314 PRO A C 1
ATOM 2610 O O . PRO A 1 314 ? -3.063 14.024 -0.334 1.00 85.00 314 PRO A O 1
ATOM 2613 N N . SER A 1 315 ? -1.586 12.571 -1.168 1.00 88.12 315 SER A N 1
ATOM 2614 C CA . SER A 1 315 ? -0.358 13.189 -0.650 1.00 88.12 315 SER A CA 1
ATOM 2615 C C . SER A 1 315 ? 0.639 13.459 -1.781 1.00 88.12 315 SER A C 1
ATOM 2617 O O . SER A 1 315 ? 0.636 12.760 -2.799 1.00 88.12 315 SER A O 1
ATOM 2619 N N . THR A 1 316 ? 1.542 14.433 -1.600 1.00 92.50 316 THR A N 1
ATOM 2620 C CA . THR A 1 316 ? 2.644 14.681 -2.553 1.00 92.50 316 THR A CA 1
ATOM 2621 C C . THR A 1 316 ? 3.612 13.496 -2.644 1.00 92.50 316 THR A C 1
ATOM 2623 O O . THR A 1 316 ? 4.419 13.407 -3.570 1.00 92.50 316 THR A O 1
ATOM 2626 N N . HIS A 1 317 ? 3.487 12.534 -1.729 1.00 93.94 317 HIS A N 1
ATOM 2627 C CA . HIS A 1 317 ? 4.201 11.264 -1.753 1.00 93.94 317 HIS A CA 1
ATOM 2628 C C . HIS A 1 317 ? 3.772 10.379 -2.928 1.00 93.94 317 HIS A C 1
ATOM 2630 O O . HIS A 1 317 ? 4.592 9.639 -3.449 1.00 93.94 317 HIS A O 1
ATOM 2636 N N . HIS A 1 318 ? 2.518 10.471 -3.386 1.00 94.94 318 HIS A N 1
ATOM 2637 C CA . HIS A 1 318 ? 1.952 9.618 -4.445 1.00 94.94 318 HIS A CA 1
ATOM 2638 C C . HIS A 1 318 ? 1.775 10.360 -5.777 1.00 94.94 318 HIS A C 1
ATOM 2640 O O . HIS A 1 318 ? 0.968 9.984 -6.629 1.00 94.94 318 HIS A O 1
ATOM 2646 N N . LEU A 1 319 ? 2.548 11.427 -5.977 1.00 95.31 319 LEU A N 1
ATOM 2647 C CA . LEU A 1 319 ? 2.433 12.319 -7.130 1.00 95.31 319 LEU A CA 1
ATOM 2648 C C . LEU A 1 319 ? 2.651 11.624 -8.478 1.00 95.31 319 LEU A C 1
ATOM 2650 O O . LEU A 1 319 ? 2.066 12.043 -9.477 1.00 95.31 319 LEU A O 1
ATOM 2654 N N . ALA A 1 320 ? 3.439 10.545 -8.518 1.00 96.44 320 ALA A N 1
ATOM 2655 C CA . ALA A 1 320 ? 3.602 9.727 -9.719 1.00 96.44 320 ALA A CA 1
ATOM 2656 C C . ALA A 1 320 ? 2.256 9.146 -10.194 1.00 96.44 320 ALA A C 1
ATOM 2658 O O . ALA A 1 320 ? 1.922 9.259 -11.373 1.00 96.44 320 ALA A O 1
ATOM 2659 N N . HIS A 1 321 ? 1.434 8.623 -9.276 1.00 97.06 321 HIS A N 1
ATOM 2660 C CA . HIS A 1 321 ? 0.097 8.128 -9.603 1.00 97.06 321 HIS A CA 1
ATOM 2661 C C . HIS A 1 321 ? -0.811 9.246 -10.127 1.00 97.06 321 HIS A C 1
ATOM 2663 O O . HIS A 1 321 ? -1.392 9.105 -11.203 1.00 97.06 321 HIS A O 1
ATOM 2669 N N . MET A 1 322 ? -0.886 10.368 -9.400 1.00 95.88 322 MET A N 1
ATOM 2670 C CA . MET A 1 322 ? -1.733 11.511 -9.772 1.00 95.88 322 MET A CA 1
ATOM 2671 C C . MET A 1 322 ? -1.357 12.077 -11.142 1.00 95.88 322 MET A C 1
ATOM 2673 O O . MET A 1 322 ? -2.226 12.401 -11.946 1.00 95.88 322 MET A O 1
ATOM 2677 N N . THR A 1 323 ? -0.057 12.144 -11.428 1.00 96.25 323 THR A N 1
ATOM 2678 C CA . THR A 1 323 ? 0.467 12.609 -12.715 1.00 96.25 323 THR A CA 1
ATOM 2679 C C . THR A 1 323 ? 0.098 11.653 -13.836 1.00 96.25 323 THR A C 1
ATOM 2681 O O . THR A 1 323 ? -0.396 12.089 -14.872 1.00 96.25 323 THR A O 1
ATOM 2684 N N . ALA A 1 324 ? 0.274 10.347 -13.631 1.00 96.06 324 ALA A N 1
ATOM 2685 C CA . ALA A 1 324 ? -0.086 9.352 -14.632 1.00 96.06 324 ALA A CA 1
ATOM 2686 C C . ALA A 1 324 ? -1.604 9.293 -14.902 1.00 96.06 324 ALA A C 1
ATOM 2688 O O . ALA A 1 324 ? -1.992 9.065 -16.049 1.00 96.06 324 ALA A O 1
ATOM 2689 N N . ILE A 1 325 ? -2.455 9.548 -13.898 1.00 94.31 325 ILE A N 1
ATOM 2690 C CA . ILE A 1 325 ? -3.910 9.705 -14.081 1.00 94.31 325 ILE A CA 1
ATOM 2691 C C . ILE A 1 325 ? -4.223 10.972 -14.886 1.00 94.31 325 ILE A C 1
ATOM 2693 O O . ILE A 1 325 ? -4.858 10.877 -15.932 1.00 94.31 325 ILE A O 1
ATOM 2697 N N . GLU A 1 326 ? -3.739 12.141 -14.456 1.00 94.12 326 GLU A N 1
ATOM 2698 C CA . GLU A 1 326 ? -4.013 13.430 -15.117 1.00 94.12 326 GLU A CA 1
ATOM 2699 C C . GLU A 1 326 ? -3.554 13.436 -16.583 1.00 94.12 326 GLU A C 1
ATOM 2701 O O . GLU A 1 326 ? -4.220 13.974 -17.468 1.00 94.12 326 GLU A O 1
ATOM 2706 N N . LYS A 1 327 ? -2.403 12.819 -16.860 1.00 88.81 327 LYS A N 1
ATOM 2707 C CA . LYS A 1 327 ? -1.835 12.729 -18.208 1.00 88.81 327 LYS A CA 1
ATOM 2708 C C . LYS A 1 327 ? -2.467 11.625 -19.067 1.00 88.81 327 LYS A C 1
ATOM 2710 O O . LYS A 1 327 ? -2.089 11.490 -20.233 1.00 88.81 327 LYS A O 1
ATOM 2715 N N . GLY A 1 328 ? -3.378 10.821 -18.511 1.00 90.31 328 GLY A N 1
ATOM 2716 C CA . GLY A 1 328 ? -3.998 9.677 -19.186 1.00 90.31 328 GLY A CA 1
ATOM 2717 C C . GLY A 1 328 ? -3.017 8.548 -19.521 1.00 90.31 328 GLY A C 1
ATOM 2718 O O . GLY A 1 328 ? -3.277 7.748 -20.418 1.00 90.31 328 GLY A O 1
ATOM 2719 N N . TRP A 1 329 ? -1.863 8.490 -18.852 1.00 88.19 329 TRP A N 1
ATOM 2720 C CA . TRP A 1 329 ? -0.821 7.508 -19.152 1.00 88.19 329 TRP A CA 1
ATOM 2721 C C . TRP A 1 329 ? -1.208 6.105 -18.723 1.00 88.19 329 TRP A C 1
ATOM 2723 O O . TRP A 1 329 ? -0.914 5.176 -19.462 1.00 88.19 329 TRP A O 1
ATOM 2733 N N . TRP A 1 330 ? -1.917 5.948 -17.601 1.00 92.88 330 TRP A N 1
ATOM 2734 C CA . TRP A 1 330 ? -2.412 4.632 -17.194 1.00 92.88 330 TRP A CA 1
ATOM 2735 C C . TRP A 1 330 ? -3.265 3.995 -18.288 1.00 92.88 330 TRP A C 1
ATOM 2737 O O . TRP A 1 330 ? -2.906 2.940 -18.795 1.00 92.88 330 TRP A O 1
ATOM 2747 N N . GLU A 1 331 ? -4.348 4.655 -18.705 1.00 87.81 331 GLU A N 1
ATOM 2748 C CA . GLU A 1 331 ? -5.246 4.120 -19.734 1.00 87.81 331 GLU A CA 1
ATOM 2749 C C . GLU A 1 331 ? -4.524 3.917 -21.070 1.00 87.81 331 GLU A C 1
ATOM 2751 O O . GLU A 1 331 ? -4.634 2.852 -21.672 1.00 87.81 331 GLU A O 1
ATOM 2756 N N . ARG A 1 332 ? -3.726 4.897 -21.516 1.00 84.44 332 ARG A N 1
ATOM 2757 C CA . ARG A 1 332 ? -2.980 4.808 -22.779 1.00 84.44 332 ARG A CA 1
ATOM 2758 C C . ARG A 1 332 ? -2.002 3.634 -22.795 1.00 84.44 332 ARG A C 1
ATOM 2760 O O . ARG A 1 332 ? -1.955 2.890 -23.772 1.00 84.44 332 ARG A O 1
ATOM 2767 N N . ASP A 1 333 ? -1.191 3.505 -21.752 1.00 81.19 333 ASP A N 1
ATOM 2768 C CA . ASP A 1 333 ? -0.087 2.550 -21.721 1.00 81.19 333 ASP A CA 1
ATOM 2769 C C . ASP A 1 333 ? -0.595 1.116 -21.503 1.00 81.19 333 ASP A C 1
ATOM 2771 O O . ASP A 1 333 ? -0.012 0.160 -22.023 1.00 81.19 333 ASP A O 1
ATOM 2775 N N . LEU A 1 334 ? -1.708 0.969 -20.777 1.00 84.25 334 LEU A N 1
ATOM 2776 C CA . LEU A 1 334 ? -2.324 -0.314 -20.449 1.00 84.25 334 LEU A CA 1
ATOM 2777 C C . LEU A 1 334 ? -3.326 -0.813 -21.503 1.00 84.25 334 LEU A C 1
ATOM 2779 O O . LEU A 1 334 ? -3.536 -2.022 -21.605 1.00 84.25 334 LEU A O 1
ATOM 2783 N N . ALA A 1 335 ? -3.888 0.067 -22.341 1.00 76.25 335 ALA A N 1
ATOM 2784 C CA . ALA A 1 335 ? -4.867 -0.297 -23.375 1.00 76.25 335 ALA A CA 1
ATOM 2785 C C . ALA A 1 335 ? -4.385 -1.414 -24.319 1.00 76.25 335 ALA A C 1
ATOM 2787 O O . ALA A 1 335 ? -5.176 -2.235 -24.782 1.00 76.25 335 ALA A O 1
ATOM 2788 N N . ARG A 1 336 ? -3.073 -1.493 -24.581 1.00 73.12 336 ARG A N 1
ATOM 2789 C CA . ARG A 1 336 ? -2.479 -2.523 -25.452 1.00 73.12 336 ARG A CA 1
ATOM 2790 C C . ARG A 1 336 ? -2.621 -3.955 -24.920 1.00 73.12 336 ARG A C 1
ATOM 2792 O O . ARG A 1 336 ? -2.429 -4.894 -25.684 1.00 73.12 336 ARG A O 1
ATOM 2799 N N . PHE A 1 337 ? -2.950 -4.111 -23.639 1.00 70.31 337 PHE A N 1
ATOM 2800 C CA . PHE A 1 337 ? -3.194 -5.400 -22.989 1.00 70.31 337 PHE A CA 1
ATOM 2801 C C . PHE A 1 337 ? -4.686 -5.764 -22.926 1.00 70.31 337 PHE A C 1
ATOM 2803 O O . PHE A 1 337 ? -5.053 -6.727 -22.264 1.00 70.31 337 PHE A O 1
ATOM 2810 N N . GLY A 1 338 ? -5.557 -5.008 -23.607 1.00 69.06 338 GLY A N 1
ATOM 2811 C CA . GLY A 1 338 ? -7.005 -5.241 -23.586 1.00 69.06 338 GLY A CA 1
ATOM 2812 C C . GLY A 1 338 ? -7.713 -4.666 -22.356 1.00 69.06 338 GLY A C 1
ATOM 2813 O O . GLY A 1 338 ? -8.874 -4.987 -22.116 1.00 69.06 338 GLY A O 1
ATOM 2814 N N . LEU A 1 339 ? -7.034 -3.806 -21.591 1.00 78.88 339 LEU A N 1
ATOM 2815 C CA . LEU A 1 339 ? -7.618 -3.099 -20.455 1.00 78.88 339 LEU A CA 1
ATOM 2816 C C . LEU A 1 339 ? -8.511 -1.958 -20.941 1.00 78.88 339 LEU A C 1
ATOM 2818 O O . LEU A 1 339 ? -8.057 -1.041 -21.623 1.00 78.88 339 LEU A O 1
ATOM 2822 N N . GLU A 1 340 ? -9.786 -2.013 -20.565 1.00 75.88 340 GLU A N 1
ATOM 2823 C CA . GLU A 1 340 ? -10.797 -1.026 -20.948 1.00 75.88 340 GLU A CA 1
ATOM 2824 C C . GLU A 1 340 ? -10.866 0.140 -19.961 1.00 75.88 340 GLU A C 1
ATOM 2826 O O . GLU A 1 340 ? -11.358 1.214 -20.307 1.00 75.88 340 GLU A O 1
ATOM 2831 N N . LYS A 1 341 ? -10.421 -0.072 -18.714 1.00 85.06 341 LYS A N 1
ATOM 2832 C CA . LYS A 1 341 ? -10.570 0.919 -17.650 1.00 85.06 341 LYS A CA 1
ATOM 2833 C C . LYS A 1 341 ? -9.482 0.829 -16.584 1.00 85.06 341 LYS A C 1
ATOM 2835 O O . LYS A 1 341 ? -9.122 -0.255 -16.134 1.00 85.06 341 LYS A O 1
ATOM 2840 N N . VAL A 1 342 ? -9.045 1.984 -16.095 1.00 91.00 342 VAL A N 1
ATOM 2841 C CA . VAL A 1 342 ? -8.281 2.100 -14.848 1.00 91.00 342 VAL A CA 1
ATOM 2842 C C . VAL A 1 342 ? -9.108 2.921 -13.867 1.00 91.00 342 VAL A C 1
ATOM 2844 O O . VAL A 1 342 ? -9.622 3.980 -14.217 1.00 91.00 342 VAL A O 1
ATOM 2847 N N . THR A 1 343 ? -9.293 2.418 -12.651 1.00 93.38 343 THR A N 1
ATOM 2848 C CA . THR A 1 343 ? -9.995 3.140 -11.580 1.00 93.38 343 THR A CA 1
ATOM 2849 C C . THR A 1 343 ? -9.066 3.369 -10.410 1.00 93.38 343 THR A C 1
ATOM 2851 O O . THR A 1 343 ? -8.338 2.456 -10.031 1.00 93.38 343 THR A O 1
ATOM 2854 N N . ASP A 1 344 ? -9.140 4.544 -9.801 1.00 94.38 344 ASP A N 1
ATOM 2855 C CA . ASP A 1 344 ? -8.428 4.890 -8.581 1.00 94.38 344 ASP A CA 1
ATOM 2856 C C . ASP A 1 344 ? -9.387 5.002 -7.381 1.00 94.38 344 ASP A C 1
ATOM 2858 O O . ASP A 1 344 ? -10.569 5.319 -7.525 1.00 94.38 344 ASP A O 1
ATOM 2862 N N . THR A 1 345 ? -8.908 4.680 -6.181 1.00 95.50 345 THR A N 1
ATOM 2863 C CA . THR A 1 345 ? -9.650 4.840 -4.921 1.00 95.50 345 THR A CA 1
ATOM 2864 C C . THR A 1 345 ? -8.767 5.513 -3.883 1.00 95.50 345 THR A C 1
ATOM 2866 O O . THR A 1 345 ? -7.655 5.060 -3.609 1.00 95.50 345 THR A O 1
ATOM 2869 N N . GLU A 1 346 ? -9.286 6.590 -3.298 1.00 94.12 346 GLU A N 1
ATOM 2870 C CA . GLU A 1 346 ? -8.616 7.329 -2.233 1.00 94.12 346 GLU A CA 1
ATOM 2871 C C . GLU A 1 346 ? -8.819 6.656 -0.877 1.00 94.12 346 GLU A C 1
ATOM 2873 O O . GLU A 1 346 ? -9.946 6.358 -0.473 1.00 94.12 346 GLU A O 1
ATOM 2878 N N . PHE A 1 347 ? -7.724 6.483 -0.140 1.00 91.94 347 PHE A N 1
ATOM 2879 C CA . PHE A 1 347 ? -7.734 5.961 1.220 1.00 91.94 347 PHE A CA 1
ATOM 2880 C C . PHE A 1 347 ? -7.236 7.003 2.227 1.00 91.94 347 PHE A C 1
ATOM 2882 O O . PHE A 1 347 ? -6.324 7.778 1.934 1.00 91.94 347 PHE A O 1
ATOM 2889 N N . PRO A 1 348 ? -7.791 7.018 3.454 1.00 87.25 348 PRO A N 1
ATOM 2890 C CA . PRO A 1 348 ? -7.381 7.972 4.483 1.00 87.25 348 PRO A CA 1
ATOM 2891 C C . PRO A 1 348 ? -6.046 7.611 5.160 1.00 87.25 348 PRO A C 1
ATOM 2893 O O . PRO A 1 348 ? -5.471 8.454 5.843 1.00 87.25 348 PRO A O 1
ATOM 2896 N N . SER A 1 349 ? -5.591 6.356 5.048 1.00 86.44 349 SER A N 1
ATOM 2897 C CA . SER A 1 349 ? -4.305 5.858 5.564 1.00 86.44 349 SER A CA 1
ATOM 2898 C C . SER A 1 349 ? -4.006 4.455 5.010 1.00 86.44 349 SER A C 1
ATOM 2900 O O . SER A 1 349 ? -4.861 3.841 4.372 1.00 86.44 349 SER A O 1
ATOM 2902 N N . GLY A 1 350 ? -2.818 3.918 5.297 1.00 88.62 350 GLY A N 1
ATOM 2903 C CA . GLY A 1 350 ? -2.391 2.605 4.801 1.00 88.62 350 GLY A CA 1
ATOM 2904 C C . GLY A 1 350 ? -3.173 1.391 5.334 1.00 88.62 350 GLY A C 1
ATOM 2905 O O . GLY A 1 350 ? -3.504 0.517 4.542 1.00 88.62 350 GLY A O 1
ATOM 2906 N N . PRO A 1 351 ? -3.526 1.282 6.632 1.00 88.75 351 PRO A N 1
ATOM 2907 C CA . PRO A 1 351 ? -4.277 0.123 7.133 1.00 88.75 351 PRO A CA 1
ATOM 2908 C C . PRO A 1 351 ? -5.627 -0.168 6.432 1.00 88.75 351 PRO A C 1
ATOM 2910 O O . PRO A 1 351 ? -5.872 -1.330 6.087 1.00 88.75 351 PRO A O 1
ATOM 2913 N N . PRO A 1 352 ? -6.517 0.819 6.179 1.00 90.12 352 PRO A N 1
ATOM 2914 C CA . PRO A 1 352 ? -7.732 0.569 5.404 1.00 90.12 352 PRO A CA 1
ATOM 2915 C C . PRO A 1 352 ? -7.439 0.239 3.932 1.00 90.12 352 PRO A C 1
ATOM 2917 O O . PRO A 1 352 ? -8.142 -0.592 3.365 1.00 90.12 352 PRO A O 1
ATOM 2920 N N . GLU A 1 353 ? -6.384 0.806 3.340 1.00 94.75 353 GLU A N 1
ATOM 2921 C CA . GLU A 1 353 ? -5.926 0.464 1.983 1.00 94.75 353 GLU A CA 1
ATOM 2922 C C . GLU A 1 353 ? -5.477 -1.004 1.886 1.00 94.75 353 GLU A C 1
ATOM 2924 O O . GLU A 1 353 ? -5.915 -1.735 1.001 1.00 94.75 353 GLU A O 1
ATOM 2929 N N . MET A 1 354 ? -4.705 -1.492 2.864 1.00 95.50 354 MET A N 1
ATOM 2930 C CA . MET A 1 354 ? -4.323 -2.910 2.946 1.00 95.50 354 MET A CA 1
ATOM 2931 C C . MET A 1 354 ? -5.517 -3.827 3.196 1.00 95.50 354 MET A C 1
ATOM 2933 O O . MET A 1 354 ? -5.542 -4.947 2.695 1.00 95.50 354 MET A O 1
ATOM 2937 N N . THR A 1 355 ? -6.533 -3.363 3.929 1.00 91.19 355 THR A N 1
ATOM 2938 C CA . THR A 1 355 ? -7.779 -4.125 4.103 1.00 91.19 355 THR A CA 1
ATOM 2939 C C . THR A 1 355 ? -8.524 -4.269 2.777 1.00 91.19 355 THR A C 1
ATOM 2941 O O . THR A 1 355 ? -9.010 -5.358 2.486 1.00 91.19 355 THR A O 1
ATOM 2944 N N . ALA A 1 356 ? -8.579 -3.206 1.968 1.00 92.06 356 ALA A N 1
ATOM 2945 C CA . ALA A 1 356 ? -9.176 -3.239 0.635 1.00 92.06 356 ALA A CA 1
ATOM 2946 C C . ALA A 1 356 ? -8.402 -4.170 -0.312 1.00 92.06 356 ALA A C 1
ATOM 2948 O O . ALA A 1 356 ? -9.010 -4.975 -1.012 1.00 92.06 356 ALA A O 1
ATOM 2949 N N . MET A 1 357 ? -7.067 -4.135 -0.286 1.00 95.75 357 MET A N 1
ATOM 2950 C CA . MET A 1 357 ? -6.251 -5.053 -1.088 1.00 95.75 357 MET A CA 1
ATOM 2951 C C . MET A 1 357 ? -6.434 -6.516 -0.660 1.00 95.75 357 MET A C 1
ATOM 2953 O O . MET A 1 357 ? -6.583 -7.390 -1.505 1.00 95.75 357 MET A O 1
ATOM 2957 N N . MET A 1 358 ? -6.510 -6.778 0.649 1.00 89.62 358 MET A N 1
ATOM 2958 C CA . MET A 1 358 ? -6.721 -8.119 1.215 1.00 89.62 358 MET A CA 1
ATOM 2959 C C . MET A 1 358 ? -8.017 -8.779 0.737 1.00 89.62 358 MET A C 1
ATOM 2961 O O . MET A 1 358 ? -8.060 -9.990 0.548 1.00 89.62 358 MET A O 1
ATOM 2965 N N . VAL A 1 359 ? -9.087 -7.999 0.573 1.00 85.69 359 VAL A N 1
ATOM 2966 C CA . VAL A 1 359 ? -10.381 -8.499 0.073 1.00 85.69 359 VAL A CA 1
ATOM 2967 C C . VAL A 1 359 ? -10.499 -8.404 -1.451 1.00 85.69 359 VAL A C 1
ATOM 2969 O O . VAL A 1 359 ? -11.566 -8.665 -2.001 1.00 85.69 359 VAL A O 1
ATOM 2972 N N . GLY A 1 360 ? -9.413 -8.025 -2.132 1.00 85.69 360 GLY A N 1
ATOM 2973 C CA . GLY A 1 360 ? -9.350 -7.920 -3.582 1.00 85.69 360 GLY A CA 1
ATOM 2974 C C . GLY A 1 360 ? -10.177 -6.774 -4.153 1.00 85.69 360 GLY A C 1
ATOM 2975 O O . GLY A 1 360 ? -10.670 -6.922 -5.265 1.00 85.69 360 GLY A O 1
ATOM 2976 N N . ASP A 1 361 ? -10.366 -5.661 -3.430 1.00 88.81 361 ASP A N 1
ATOM 2977 C CA . ASP A 1 361 ? -11.022 -4.440 -3.936 1.00 88.81 361 ASP A CA 1
ATOM 2978 C C . ASP A 1 361 ? -10.065 -3.565 -4.769 1.00 88.81 361 ASP A C 1
ATOM 2980 O O . ASP A 1 361 ? -10.525 -2.838 -5.651 1.00 88.81 361 ASP A O 1
ATOM 2984 N N . ILE A 1 362 ? -8.752 -3.664 -4.532 1.00 96.75 362 ILE A N 1
ATOM 2985 C CA . ILE A 1 362 ? -7.691 -3.015 -5.319 1.00 96.75 362 ILE A CA 1
ATOM 2986 C C . ILE A 1 362 ? -6.618 -4.030 -5.729 1.00 96.75 362 ILE A C 1
ATOM 2988 O O . ILE A 1 362 ? -6.353 -4.981 -4.997 1.00 96.75 362 ILE A O 1
ATOM 2992 N N . ASP A 1 363 ? -6.000 -3.809 -6.888 1.00 96.06 363 ASP A N 1
ATOM 2993 C CA . ASP A 1 363 ? -4.985 -4.687 -7.492 1.00 96.06 363 ASP A CA 1
ATOM 2994 C C . ASP A 1 363 ? -3.562 -4.132 -7.303 1.00 96.06 363 ASP A C 1
ATOM 2996 O O . ASP A 1 363 ? -2.587 -4.882 -7.211 1.00 96.06 363 ASP A O 1
ATOM 3000 N N . VAL A 1 364 ? -3.455 -2.802 -7.230 1.00 98.25 364 VAL A N 1
ATOM 3001 C CA . VAL A 1 364 ? -2.213 -2.044 -7.041 1.00 98.25 364 VAL A CA 1
ATOM 3002 C C . VAL A 1 364 ? -2.428 -1.009 -5.945 1.00 98.25 364 VAL A C 1
ATOM 3004 O O . VAL A 1 364 ? -3.478 -0.372 -5.915 1.00 98.25 364 VAL A O 1
ATOM 3007 N N . ALA A 1 365 ? -1.446 -0.794 -5.075 1.00 98.31 365 ALA A N 1
ATOM 3008 C CA . ALA A 1 365 ? -1.504 0.220 -4.027 1.00 98.31 365 ALA A CA 1
ATOM 3009 C C . ALA A 1 365 ? -0.260 1.118 -4.046 1.00 98.31 365 ALA A C 1
ATOM 3011 O O . ALA A 1 365 ? 0.873 0.632 -4.057 1.00 98.31 365 ALA A O 1
ATOM 3012 N N . TYR A 1 366 ? -0.488 2.431 -4.021 1.00 98.25 366 TYR A N 1
ATOM 3013 C CA . TYR A 1 366 ? 0.503 3.433 -3.640 1.00 98.25 366 TYR A CA 1
ATOM 3014 C C . TYR A 1 366 ? 0.378 3.649 -2.137 1.00 98.25 366 TYR A C 1
ATOM 3016 O O . TYR A 1 366 ? -0.458 4.427 -1.678 1.00 98.25 366 TYR A O 1
ATOM 3024 N N . VAL A 1 367 ? 1.203 2.936 -1.376 1.00 97.00 367 VAL A N 1
ATOM 3025 C CA . VAL A 1 367 ? 1.050 2.815 0.075 1.00 97.00 367 VAL A CA 1
ATOM 3026 C C . VAL A 1 367 ? 2.381 3.013 0.780 1.00 97.00 367 VAL A C 1
ATOM 3028 O O . VAL A 1 367 ? 3.447 2.811 0.205 1.00 97.00 367 VAL A O 1
ATOM 3031 N N . GLY A 1 368 ? 2.328 3.385 2.058 1.00 96.31 368 GLY A N 1
ATOM 3032 C CA . GLY A 1 368 ? 3.510 3.354 2.906 1.00 96.31 368 GLY A CA 1
ATOM 3033 C C . GLY A 1 368 ? 4.100 1.937 3.017 1.00 96.31 368 GLY A C 1
ATOM 3034 O O . GLY A 1 368 ? 3.335 0.984 3.085 1.00 96.31 368 GLY A O 1
ATOM 3035 N N . VAL A 1 369 ? 5.421 1.771 3.122 1.00 96.25 369 VAL A N 1
ATOM 3036 C CA . VAL A 1 369 ? 6.069 0.442 3.222 1.00 96.25 369 VAL A CA 1
ATOM 3037 C C . VAL A 1 369 ? 5.744 -0.318 4.514 1.00 96.25 369 VAL A C 1
ATOM 3039 O O . VAL A 1 369 ? 5.844 -1.538 4.546 1.00 96.25 369 VAL A O 1
ATOM 3042 N N . ALA A 1 370 ? 5.336 0.377 5.582 1.00 95.81 370 ALA A N 1
ATOM 3043 C CA . ALA A 1 370 ? 5.024 -0.227 6.882 1.00 95.81 370 ALA A CA 1
ATOM 3044 C C . ALA A 1 370 ? 3.700 -1.035 6.899 1.00 95.81 370 ALA A C 1
ATOM 3046 O O . ALA A 1 370 ? 3.733 -2.204 7.283 1.00 95.81 370 ALA A O 1
ATOM 3047 N N . PRO A 1 371 ? 2.545 -0.496 6.451 1.00 95.81 371 PRO A N 1
ATOM 3048 C CA . PRO A 1 371 ? 1.286 -1.248 6.418 1.00 95.81 371 PRO A CA 1
ATOM 3049 C C . PRO A 1 371 ? 1.337 -2.623 5.710 1.00 95.81 371 PRO A C 1
ATOM 3051 O O . PRO A 1 371 ? 0.794 -3.577 6.279 1.00 95.81 371 PRO A O 1
ATOM 3054 N N . PRO A 1 372 ? 1.991 -2.781 4.537 1.00 97.50 372 PRO A N 1
ATOM 3055 C CA . PRO A 1 372 ? 2.151 -4.075 3.876 1.00 97.50 372 PRO A CA 1
ATOM 3056 C C . PRO A 1 372 ? 2.824 -5.135 4.749 1.00 97.50 372 PRO A C 1
ATOM 3058 O O . PRO A 1 372 ? 2.426 -6.290 4.683 1.00 97.50 372 PRO A O 1
ATOM 3061 N N . ILE A 1 373 ? 3.776 -4.768 5.616 1.00 96.88 373 ILE A N 1
ATOM 3062 C CA . ILE A 1 373 ? 4.475 -5.711 6.511 1.00 96.88 373 ILE A CA 1
ATOM 3063 C C . ILE A 1 373 ? 3.466 -6.439 7.405 1.00 96.88 373 ILE A C 1
ATOM 3065 O O . ILE A 1 373 ? 3.421 -7.666 7.441 1.00 96.88 373 ILE A O 1
ATOM 3069 N N . SER A 1 374 ? 2.599 -5.676 8.077 1.00 93.81 374 SER A N 1
ATOM 3070 C CA . SER A 1 374 ? 1.549 -6.234 8.938 1.00 93.81 374 SER A CA 1
ATOM 3071 C C . SER A 1 374 ? 0.495 -7.020 8.155 1.00 93.81 374 SER A C 1
ATOM 3073 O O . SER A 1 374 ? -0.112 -7.948 8.687 1.00 93.81 374 SER A O 1
ATOM 3075 N N . ALA A 1 375 ? 0.211 -6.615 6.916 1.00 95.00 375 ALA A N 1
ATOM 3076 C CA . ALA A 1 375 ? -0.788 -7.268 6.082 1.00 95.00 375 ALA A CA 1
ATOM 3077 C C . ALA A 1 375 ? -0.278 -8.608 5.527 1.00 95.00 375 ALA A C 1
ATOM 3079 O O . ALA A 1 375 ? -1.006 -9.595 5.582 1.00 95.00 375 ALA A O 1
ATOM 3080 N N . ILE A 1 376 ? 0.974 -8.662 5.063 1.00 96.50 376 ILE A N 1
ATOM 3081 C CA . ILE A 1 376 ? 1.638 -9.874 4.559 1.00 96.50 376 ILE A CA 1
ATOM 3082 C C . ILE A 1 376 ? 1.739 -10.925 5.665 1.00 96.50 376 ILE A C 1
ATOM 3084 O O . ILE A 1 376 ? 1.407 -12.087 5.439 1.00 96.50 376 ILE A O 1
ATOM 3088 N N . ASP A 1 377 ? 2.091 -10.519 6.888 1.00 95.00 377 ASP A N 1
ATOM 3089 C CA . ASP A 1 377 ? 2.095 -11.418 8.050 1.00 95.00 377 ASP A CA 1
ATOM 3090 C C . ASP A 1 377 ? 0.716 -12.063 8.297 1.00 95.00 377 ASP A C 1
ATOM 3092 O O . ASP A 1 377 ? 0.616 -13.244 8.620 1.00 95.00 377 ASP A O 1
ATOM 3096 N N . LYS A 1 378 ? -0.360 -11.308 8.036 1.00 93.00 378 LYS A N 1
ATOM 3097 C CA . LYS A 1 378 ? -1.763 -11.744 8.156 1.00 93.00 378 LYS A CA 1
ATOM 3098 C C . LYS A 1 378 ? -2.307 -12.459 6.914 1.00 93.00 378 LYS A C 1
ATOM 3100 O O . LYS A 1 378 ? -3.505 -12.742 6.866 1.00 93.00 378 LYS A O 1
ATOM 3105 N N . GLY A 1 379 ? -1.457 -12.757 5.933 1.00 92.06 379 GLY A N 1
ATOM 3106 C CA . GLY A 1 379 ? -1.812 -13.526 4.741 1.00 92.06 379 GLY A CA 1
ATOM 3107 C C . GLY A 1 379 ? -2.142 -12.703 3.495 1.00 92.06 379 GLY A C 1
ATOM 3108 O O . GLY A 1 379 ? -2.703 -13.270 2.559 1.00 92.06 379 GLY A O 1
ATOM 3109 N N . LEU A 1 380 ? -1.808 -11.405 3.449 1.00 95.50 380 LEU A N 1
ATOM 3110 C CA . LEU A 1 380 ? -1.877 -10.646 2.195 1.00 95.50 380 LEU A CA 1
ATOM 3111 C C . LEU A 1 380 ? -0.878 -11.225 1.194 1.00 95.50 380 LEU A C 1
ATOM 3113 O O . LEU A 1 380 ? 0.331 -11.185 1.417 1.00 95.50 380 LEU A O 1
ATOM 3117 N N . ASP A 1 381 ? -1.388 -11.694 0.064 1.00 94.69 381 ASP A N 1
ATOM 3118 C CA . ASP A 1 381 ? -0.578 -12.122 -1.068 1.00 94.69 381 ASP A CA 1
ATOM 3119 C C . ASP A 1 381 ? -0.314 -10.930 -2.001 1.00 94.69 381 ASP A C 1
ATOM 3121 O O . ASP A 1 381 ? -1.120 -10.613 -2.878 1.00 94.69 381 ASP A O 1
ATOM 3125 N N . ALA A 1 382 ? 0.790 -10.221 -1.762 1.00 97.44 382 ALA A N 1
ATOM 3126 C CA . ALA A 1 382 ? 1.229 -9.067 -2.546 1.00 97.44 382 ALA A CA 1
ATOM 3127 C C . ALA A 1 382 ? 2.745 -8.848 -2.413 1.00 97.44 382 ALA A C 1
ATOM 3129 O O . ALA A 1 382 ? 3.349 -9.276 -1.427 1.00 97.44 382 ALA A O 1
ATOM 3130 N N . LYS A 1 383 ? 3.357 -8.154 -3.382 1.00 98.44 383 LYS A N 1
ATOM 3131 C CA . LYS A 1 383 ? 4.783 -7.784 -3.357 1.00 98.44 383 LYS A CA 1
ATOM 3132 C C . LYS A 1 383 ? 5.002 -6.327 -3.720 1.00 98.44 383 LYS A C 1
ATOM 3134 O O . LYS A 1 383 ? 4.289 -5.757 -4.546 1.00 98.44 383 LYS A O 1
ATOM 3139 N N . ILE A 1 384 ? 6.010 -5.729 -3.097 1.00 98.69 384 ILE A N 1
ATOM 3140 C CA . ILE A 1 384 ? 6.545 -4.425 -3.462 1.00 98.69 384 ILE A CA 1
ATOM 3141 C C . ILE A 1 384 ? 7.389 -4.617 -4.719 1.00 98.69 384 ILE A C 1
ATOM 3143 O O . ILE A 1 384 ? 8.375 -5.354 -4.698 1.00 98.69 384 ILE A O 1
ATOM 3147 N N . VAL A 1 385 ? 7.002 -3.944 -5.800 1.00 98.31 385 VAL A N 1
ATOM 3148 C CA . VAL A 1 385 ? 7.669 -4.065 -7.107 1.00 98.31 385 VAL A CA 1
ATOM 3149 C C . VAL A 1 385 ? 8.434 -2.805 -7.507 1.00 98.31 385 VAL A C 1
ATOM 3151 O O . VAL A 1 385 ? 9.281 -2.860 -8.390 1.00 98.31 385 VAL A O 1
ATOM 3154 N N . ALA A 1 386 ? 8.161 -1.663 -6.873 1.00 98.00 386 ALA A N 1
ATOM 3155 C CA . ALA A 1 386 ? 8.901 -0.420 -7.080 1.00 98.00 386 ALA A CA 1
ATOM 3156 C C . ALA A 1 386 ? 8.843 0.468 -5.832 1.00 98.00 386 ALA A C 1
ATOM 3158 O O . ALA A 1 386 ? 7.889 0.392 -5.054 1.00 98.00 386 ALA A O 1
ATOM 3159 N N . ALA A 1 387 ? 9.842 1.334 -5.670 1.00 97.38 387 ALA A N 1
ATOM 3160 C CA . ALA A 1 387 ? 9.752 2.432 -4.710 1.00 97.38 387 ALA A CA 1
ATOM 3161 C C . ALA A 1 387 ? 8.887 3.563 -5.280 1.00 97.38 387 ALA A C 1
ATOM 3163 O O . ALA A 1 387 ? 8.695 3.636 -6.488 1.00 97.38 387 ALA A O 1
ATOM 3164 N N . VAL A 1 388 ? 8.394 4.462 -4.431 1.00 97.00 388 VAL A N 1
ATOM 3165 C CA . VAL A 1 388 ? 7.708 5.695 -4.863 1.00 97.00 388 VAL A CA 1
ATOM 3166 C C . VAL A 1 388 ? 8.437 6.924 -4.326 1.00 97.00 388 VAL A C 1
ATOM 3168 O O . VAL A 1 388 ? 8.638 7.908 -5.045 1.00 97.00 388 VAL A O 1
ATOM 3171 N N . GLN A 1 389 ? 8.853 6.891 -3.059 1.00 94.69 389 GLN A N 1
ATOM 3172 C CA . GLN A 1 389 ? 9.662 7.950 -2.461 1.00 94.69 389 GLN A CA 1
ATOM 3173 C C . GLN A 1 389 ? 10.297 7.510 -1.137 1.00 94.69 389 GLN A C 1
ATOM 3175 O O . GLN A 1 389 ? 9.789 6.617 -0.464 1.00 94.69 389 GLN A O 1
ATOM 3180 N N . ILE A 1 390 ? 11.342 8.233 -0.729 1.00 94.69 390 ILE A N 1
ATOM 3181 C CA . ILE A 1 390 ? 11.911 8.189 0.628 1.00 94.69 390 ILE A CA 1
ATOM 3182 C C . ILE A 1 390 ? 11.725 9.528 1.359 1.00 94.69 390 ILE A C 1
ATOM 3184 O O . ILE A 1 390 ? 11.710 10.598 0.737 1.00 94.69 390 ILE A O 1
ATOM 3188 N N . ASN A 1 391 ? 11.698 9.468 2.693 1.00 95.81 391 ASN A N 1
ATOM 3189 C CA . ASN A 1 391 ? 11.493 10.597 3.611 1.00 95.81 391 ASN A CA 1
ATOM 3190 C C . ASN A 1 391 ? 10.124 11.311 3.476 1.00 95.81 391 ASN A C 1
ATOM 3192 O O . ASN A 1 391 ? 9.084 10.681 3.284 1.00 95.81 391 ASN A O 1
ATOM 3196 N N . GLY A 1 392 ? 10.093 12.638 3.662 1.00 94.56 392 GLY A N 1
ATOM 3197 C CA . GLY A 1 392 ? 8.963 13.483 3.291 1.00 94.56 392 GLY A CA 1
ATOM 3198 C C . GLY A 1 392 ? 7.909 13.732 4.365 1.00 94.56 392 GLY A C 1
ATOM 3199 O O . GLY A 1 392 ? 6.842 14.252 4.030 1.00 94.56 392 GLY A O 1
ATOM 3200 N N . SER A 1 393 ? 8.166 13.395 5.629 1.00 97.12 393 SER A N 1
ATOM 3201 C CA . SER A 1 393 ? 7.297 13.762 6.760 1.00 97.12 393 SER A CA 1
ATOM 3202 C C . SER A 1 393 ? 7.992 14.763 7.682 1.00 97.12 393 SER A C 1
ATOM 3204 O O . SER A 1 393 ? 9.210 14.921 7.634 1.00 97.12 393 SER A O 1
ATOM 3206 N N . ALA A 1 394 ? 7.240 15.465 8.525 1.00 98.19 394 ALA A N 1
ATOM 3207 C CA . ALA A 1 394 ? 7.831 16.395 9.481 1.00 98.19 394 ALA A CA 1
ATOM 3208 C C . ALA A 1 394 ? 7.010 16.510 10.762 1.00 98.19 394 ALA A C 1
ATOM 3210 O O . ALA A 1 394 ? 5.780 16.412 10.735 1.00 98.19 394 ALA A O 1
ATOM 3211 N N . LEU A 1 395 ? 7.711 16.718 11.878 1.00 98.56 395 LEU A N 1
ATOM 3212 C CA . LEU A 1 395 ? 7.101 17.025 13.165 1.00 98.56 395 LEU A CA 1
ATOM 3213 C C . LEU A 1 395 ? 6.876 18.531 13.240 1.00 98.56 395 LEU A C 1
ATOM 3215 O O . LEU A 1 395 ? 7.815 19.323 13.109 1.00 98.56 395 LEU A O 1
ATOM 3219 N N . VAL A 1 396 ? 5.626 18.904 13.469 1.00 98.69 396 VAL A N 1
ATOM 3220 C CA . VAL A 1 396 ? 5.182 20.279 13.656 1.00 98.69 396 VAL A CA 1
ATOM 3221 C C . VAL A 1 396 ? 4.694 20.425 15.084 1.00 98.69 396 VAL A C 1
ATOM 3223 O O . VAL A 1 396 ? 3.875 19.626 15.528 1.00 98.69 396 VAL A O 1
ATOM 3226 N N . LEU A 1 397 ? 5.171 21.440 15.796 1.00 98.81 397 LEU A N 1
ATOM 3227 C CA . LEU A 1 397 ? 4.672 21.790 17.128 1.00 98.81 397 LEU A CA 1
ATOM 3228 C C . LEU A 1 397 ? 3.934 23.127 17.079 1.00 98.81 397 LEU A C 1
ATOM 3230 O O . LEU A 1 397 ? 4.184 23.951 16.192 1.00 98.81 397 LEU A O 1
ATOM 3234 N N . LEU A 1 398 ? 3.063 23.369 18.060 1.00 98.69 398 LEU A N 1
ATOM 3235 C CA . LEU A 1 398 ? 2.498 24.700 18.284 1.00 98.69 398 LEU A CA 1
ATOM 3236 C C . LEU A 1 398 ? 3.625 25.749 18.407 1.00 98.69 398 LEU A C 1
ATOM 3238 O O . LEU A 1 398 ? 4.683 25.436 18.967 1.00 98.69 398 LEU A O 1
ATOM 3242 N N . PRO A 1 399 ? 3.439 26.991 17.915 1.00 98.12 399 PRO A N 1
ATOM 3243 C CA . PRO A 1 399 ? 4.527 27.967 17.802 1.00 98.12 399 PRO A CA 1
ATOM 3244 C C . PRO A 1 399 ? 5.295 28.224 19.108 1.00 98.12 399 PRO A C 1
ATOM 3246 O O . PRO A 1 399 ? 6.519 28.339 19.099 1.00 98.12 399 PRO A O 1
ATOM 3249 N N . GLU A 1 400 ? 4.595 28.281 20.240 1.00 97.12 400 GLU A N 1
ATOM 3250 C CA . GLU A 1 400 ? 5.175 28.486 21.570 1.00 97.12 400 GLU A CA 1
ATOM 3251 C C . GLU A 1 400 ? 5.997 27.294 22.088 1.00 97.12 400 GLU A C 1
ATOM 3253 O O . GLU A 1 400 ? 6.952 27.487 22.844 1.00 97.12 400 GLU A O 1
ATOM 3258 N N . LEU A 1 401 ? 5.656 26.074 21.667 1.00 98.00 401 LEU A N 1
ATOM 3259 C CA . LEU A 1 401 ? 6.410 24.863 21.992 1.00 98.00 401 LEU A CA 1
ATOM 3260 C C . LEU A 1 401 ? 7.632 24.751 21.080 1.00 98.00 401 LEU A C 1
ATOM 3262 O O . LEU A 1 401 ? 8.742 24.518 21.553 1.00 98.00 401 LEU A O 1
ATOM 3266 N N . ALA A 1 402 ? 7.449 25.020 19.786 1.00 97.75 402 ALA A N 1
ATOM 3267 C CA . ALA A 1 402 ? 8.525 25.027 18.804 1.00 97.75 402 ALA A CA 1
ATOM 3268 C C . ALA A 1 402 ? 9.625 26.050 19.126 1.00 97.75 402 ALA A C 1
ATOM 3270 O O . ALA A 1 402 ? 10.801 25.763 18.929 1.00 97.75 402 ALA A O 1
ATOM 3271 N N . ALA A 1 403 ? 9.268 27.222 19.665 1.00 96.62 403 ALA A N 1
ATOM 3272 C CA . ALA A 1 403 ? 10.234 28.255 20.052 1.00 96.62 403 ALA A CA 1
ATOM 3273 C C . ALA A 1 403 ? 11.237 27.794 21.127 1.00 96.62 403 ALA A C 1
ATOM 3275 O O . ALA A 1 403 ? 12.329 28.353 21.220 1.00 96.62 403 ALA A O 1
ATOM 3276 N N . ASN A 1 404 ? 10.870 26.788 21.926 1.00 94.69 404 ASN A N 1
ATOM 3277 C CA . ASN A 1 404 ? 11.706 26.220 22.984 1.00 94.69 404 ASN A CA 1
ATOM 3278 C C . ASN A 1 404 ? 12.246 24.825 22.632 1.00 94.69 404 ASN A C 1
ATOM 3280 O O . ASN A 1 404 ? 12.913 24.209 23.461 1.00 94.69 404 ASN A O 1
ATOM 3284 N N . TYR A 1 405 ? 11.959 24.317 21.432 1.00 97.62 405 TYR A N 1
ATOM 3285 C CA . TYR A 1 405 ? 12.385 22.989 21.014 1.00 97.62 405 TYR A CA 1
ATOM 3286 C C . TYR A 1 405 ? 13.886 22.968 20.708 1.00 97.62 405 TYR A C 1
ATOM 3288 O O . TYR A 1 405 ? 14.387 23.733 19.883 1.00 97.62 405 TYR A O 1
ATOM 3296 N N . THR A 1 406 ? 14.601 22.048 21.349 1.00 96.25 406 THR A N 1
ATOM 3297 C CA . THR A 1 406 ? 16.036 21.816 21.140 1.00 96.25 406 THR A CA 1
ATOM 3298 C C . THR A 1 406 ? 16.354 20.355 20.844 1.00 96.25 406 THR A C 1
ATOM 3300 O O . THR A 1 406 ? 17.330 20.064 20.152 1.00 96.25 406 THR A O 1
ATOM 3303 N N . SER A 1 407 ? 15.551 19.422 21.360 1.00 96.25 407 SER A N 1
ATOM 3304 C CA . SER A 1 407 ? 15.770 17.985 21.218 1.00 96.25 407 SER A CA 1
ATOM 3305 C C . SER A 1 407 ? 14.475 17.187 21.357 1.00 96.25 407 SER A C 1
ATOM 3307 O O . SER A 1 407 ? 13.466 17.684 21.850 1.00 96.25 407 SER A O 1
ATOM 3309 N N . ALA A 1 408 ? 14.530 15.895 21.021 1.00 95.56 408 ALA A N 1
ATOM 3310 C CA . ALA A 1 408 ? 13.414 14.967 21.205 1.00 95.56 408 ALA A CA 1
ATOM 3311 C C . ALA A 1 408 ? 12.857 14.949 22.642 1.00 95.56 408 ALA A C 1
ATOM 3313 O O . ALA A 1 408 ? 11.670 14.725 22.845 1.00 95.56 408 ALA A O 1
ATOM 3314 N N . LYS A 1 409 ? 13.687 15.213 23.661 1.00 96.44 409 LYS A N 1
ATOM 3315 C CA . LYS A 1 409 ? 13.255 15.201 25.070 1.00 96.44 409 LYS A CA 1
ATOM 3316 C C . LYS A 1 409 ? 12.237 16.287 25.400 1.00 96.44 409 LYS A C 1
ATOM 3318 O O . LYS A 1 409 ? 11.473 16.111 26.346 1.00 96.44 409 LYS A O 1
ATOM 3323 N N . ASP A 1 410 ? 12.202 17.358 24.613 1.00 97.25 410 ASP A N 1
ATOM 3324 C CA . ASP A 1 410 ? 11.302 18.489 24.834 1.00 97.25 410 ASP A CA 1
ATOM 3325 C C . ASP A 1 410 ? 9.848 18.152 24.478 1.00 97.25 410 ASP A C 1
ATOM 3327 O O . ASP A 1 410 ? 8.942 18.865 24.899 1.00 97.25 410 ASP A O 1
ATOM 3331 N N . ILE A 1 411 ? 9.604 17.044 23.760 1.00 96.94 411 ILE A N 1
ATOM 3332 C CA . ILE A 1 411 ? 8.242 16.585 23.453 1.00 96.94 411 ILE A CA 1
ATOM 3333 C C . ILE A 1 411 ? 7.665 15.614 24.490 1.00 96.94 411 ILE A C 1
ATOM 3335 O O . ILE A 1 411 ? 6.543 15.134 24.334 1.00 96.94 411 ILE A O 1
ATOM 3339 N N . LYS A 1 412 ? 8.402 15.336 25.572 1.00 97.69 412 LYS A N 1
ATOM 3340 C CA . LYS A 1 412 ? 7.904 14.521 26.681 1.00 97.69 412 LYS A CA 1
ATOM 3341 C C . LYS A 1 412 ? 6.693 15.189 27.346 1.00 97.69 412 LYS A C 1
ATOM 3343 O O . LYS A 1 412 ? 6.766 16.326 27.799 1.00 97.69 412 LYS A O 1
ATOM 3348 N N . GLY A 1 413 ? 5.600 14.444 27.457 1.00 97.38 413 GLY A N 1
ATOM 3349 C CA . GLY A 1 413 ? 4.320 14.857 28.021 1.00 97.38 413 GLY A CA 1
ATOM 3350 C C . GLY A 1 413 ? 3.394 15.554 27.025 1.00 97.38 413 GLY A C 1
ATOM 3351 O O . GLY A 1 413 ? 2.277 15.894 27.408 1.00 97.38 413 GLY A O 1
ATOM 3352 N N . LEU A 1 414 ? 3.835 15.768 25.780 1.00 98.25 414 LEU A N 1
ATOM 3353 C CA . LEU A 1 414 ? 3.025 16.403 24.743 1.00 98.25 414 LEU A CA 1
ATOM 3354 C C . LEU A 1 414 ? 2.068 15.413 24.075 1.00 98.25 414 LEU A C 1
ATOM 3356 O O . LEU A 1 414 ? 2.344 14.214 23.991 1.00 98.25 414 LEU A O 1
ATOM 3360 N N . LYS A 1 415 ? 0.971 15.953 23.540 1.00 98.50 415 LYS A N 1
ATOM 3361 C CA . LYS A 1 415 ? 0.026 15.262 22.661 1.00 98.50 415 LYS A CA 1
ATOM 3362 C C . LYS A 1 415 ? 0.436 15.424 21.210 1.00 98.50 415 LYS A C 1
ATOM 3364 O O . LYS A 1 415 ? 0.322 16.522 20.662 1.00 98.50 415 LYS A O 1
ATOM 3369 N N . ILE A 1 416 ? 0.876 14.341 20.582 1.00 98.56 416 ILE A N 1
ATOM 3370 C CA . ILE A 1 416 ? 1.325 14.350 19.188 1.00 98.56 416 ILE A CA 1
ATOM 3371 C C . ILE A 1 416 ? 0.361 13.524 18.344 1.00 98.56 416 ILE A C 1
ATOM 3373 O O . ILE A 1 416 ? 0.261 12.311 18.509 1.00 98.56 416 ILE A O 1
ATOM 3377 N N . ALA A 1 417 ? -0.347 14.175 17.425 1.00 98.19 417 ALA A N 1
ATOM 3378 C CA . ALA A 1 417 ? -1.226 13.488 16.490 1.00 98.19 417 ALA A CA 1
ATOM 3379 C C . ALA A 1 417 ? -0.453 12.931 15.289 1.00 98.19 417 ALA A C 1
ATOM 3381 O O . ALA A 1 417 ? 0.374 13.612 14.678 1.00 98.19 417 ALA A O 1
ATOM 3382 N N . THR A 1 418 ? -0.743 11.689 14.921 1.00 96.44 418 THR A N 1
ATOM 3383 C CA . THR A 1 418 ? -0.214 11.062 13.706 1.00 96.44 418 THR A CA 1
ATOM 3384 C C . THR A 1 418 ? -1.158 9.958 13.230 1.00 96.44 418 THR A C 1
ATOM 3386 O O . THR A 1 418 ? -2.245 9.773 13.780 1.00 96.44 418 THR A O 1
ATOM 3389 N N . PHE A 1 419 ? -0.781 9.247 12.174 1.00 93.44 419 PHE A N 1
ATOM 3390 C CA . PHE A 1 419 ? -1.586 8.171 11.613 1.00 93.44 419 PHE A CA 1
ATOM 3391 C C . PHE A 1 419 ? -1.746 6.973 12.567 1.00 93.44 419 PHE A C 1
ATOM 3393 O O . PHE A 1 419 ? -0.986 6.833 13.526 1.00 93.44 419 PHE A O 1
ATOM 3400 N N . PRO A 1 420 ? -2.720 6.076 12.307 1.00 91.06 420 PRO A N 1
ATOM 3401 C CA . PRO A 1 420 ? -2.953 4.903 13.142 1.00 91.06 420 PRO A CA 1
ATOM 3402 C C . PRO A 1 420 ? -1.718 4.000 13.330 1.00 91.06 420 PRO A C 1
ATOM 3404 O O . PRO A 1 420 ? -0.806 4.018 12.490 1.00 91.06 420 PRO A O 1
ATOM 3407 N N . PRO A 1 421 ? -1.711 3.165 14.390 1.00 90.56 421 PRO A N 1
ATOM 3408 C CA . PRO A 1 421 ? -0.621 2.235 14.666 1.00 90.56 421 PRO A CA 1
ATOM 3409 C C . PRO A 1 421 ? -0.262 1.349 13.467 1.00 90.56 421 PRO A C 1
ATOM 3411 O O . PRO A 1 421 ? -1.154 0.829 12.793 1.00 90.56 421 PRO A O 1
ATOM 3414 N N . GLY A 1 422 ? 1.038 1.177 13.213 1.00 87.69 422 GLY A N 1
ATOM 3415 C CA . GLY A 1 422 ? 1.557 0.412 12.065 1.00 87.69 422 GLY A CA 1
ATOM 3416 C C . GLY A 1 422 ? 1.673 1.208 10.755 1.00 87.69 422 GLY A C 1
ATOM 3417 O O . GLY A 1 422 ? 2.060 0.663 9.723 1.00 87.69 422 GLY A O 1
ATOM 3418 N N . SER A 1 423 ? 1.355 2.506 10.767 1.00 91.75 423 SER A N 1
ATOM 3419 C CA . SER A 1 423 ? 1.700 3.425 9.675 1.00 91.75 423 SER A CA 1
ATOM 3420 C C . SER A 1 423 ? 3.188 3.801 9.697 1.00 91.75 423 SER A C 1
ATOM 3422 O O . SER A 1 423 ? 3.860 3.677 10.720 1.00 91.75 423 SER A O 1
ATOM 3424 N N . VAL A 1 424 ? 3.715 4.310 8.578 1.00 94.12 424 VAL A N 1
ATOM 3425 C CA . VAL A 1 424 ? 5.122 4.745 8.483 1.00 94.12 424 VAL A CA 1
ATOM 3426 C C . VAL A 1 424 ? 5.439 5.815 9.533 1.00 94.12 424 VAL A C 1
ATOM 3428 O O . VAL A 1 424 ? 6.439 5.717 10.242 1.00 94.12 424 VAL A O 1
ATOM 3431 N N . GLN A 1 425 ? 4.563 6.810 9.681 1.00 95.06 425 GLN A N 1
ATOM 3432 C CA . GLN A 1 425 ? 4.752 7.916 10.614 1.00 95.06 425 GLN A CA 1
ATOM 3433 C C . GLN A 1 425 ? 4.721 7.452 12.078 1.00 95.06 425 GLN A C 1
ATOM 3435 O O . GLN A 1 425 ? 5.566 7.881 12.864 1.00 95.06 425 GLN A O 1
ATOM 3440 N N . ASP A 1 426 ? 3.817 6.533 12.430 1.00 94.00 426 ASP A N 1
ATOM 3441 C CA . ASP A 1 426 ? 3.772 5.921 13.764 1.00 94.00 426 ASP A CA 1
ATOM 3442 C C . ASP A 1 426 ? 5.082 5.185 14.089 1.00 94.00 426 ASP A C 1
ATOM 3444 O O . ASP A 1 426 ? 5.695 5.419 15.133 1.00 94.00 426 ASP A O 1
ATOM 3448 N N . ILE A 1 427 ? 5.565 4.355 13.160 1.00 94.00 427 ILE A N 1
ATOM 3449 C CA . ILE A 1 427 ? 6.787 3.562 13.340 1.00 94.00 427 ILE A CA 1
ATOM 3450 C C . ILE A 1 427 ? 8.022 4.457 13.486 1.00 94.00 427 ILE A C 1
ATOM 3452 O O . ILE A 1 427 ? 8.816 4.253 14.408 1.00 94.00 427 ILE A O 1
ATOM 3456 N N . ILE A 1 428 ? 8.174 5.474 12.631 1.00 96.44 428 ILE A N 1
ATOM 3457 C CA . ILE A 1 428 ? 9.295 6.422 12.716 1.00 96.44 428 ILE A CA 1
ATOM 3458 C C . ILE A 1 428 ? 9.251 7.187 14.035 1.00 96.44 428 ILE A C 1
ATOM 3460 O O . ILE A 1 428 ? 10.278 7.280 14.708 1.00 96.44 428 ILE A O 1
ATOM 3464 N N . LEU A 1 429 ? 8.086 7.717 14.424 1.00 96.75 429 LEU A N 1
ATOM 3465 C CA . LEU A 1 429 ? 7.951 8.499 15.651 1.00 96.75 429 LEU A CA 1
ATOM 3466 C C . LEU A 1 429 ? 8.311 7.652 16.873 1.00 96.75 429 LEU A C 1
ATOM 3468 O O . LEU A 1 429 ? 9.158 8.051 17.671 1.00 96.75 429 LEU A O 1
ATOM 3472 N N . LYS A 1 430 ? 7.740 6.449 16.992 1.00 95.06 430 LYS A N 1
ATOM 3473 C CA . LYS A 1 430 ? 8.018 5.544 18.114 1.00 95.06 430 LYS A CA 1
ATOM 3474 C C . LYS A 1 430 ? 9.474 5.097 18.159 1.00 95.06 430 LYS A C 1
ATOM 3476 O O . LYS A 1 430 ? 10.060 5.043 19.242 1.00 95.06 430 LYS A O 1
ATOM 3481 N N . LYS A 1 431 ? 10.074 4.782 17.008 1.00 94.19 431 LYS A N 1
ATOM 3482 C CA . LYS A 1 431 ? 11.493 4.419 16.933 1.00 94.19 431 LYS A CA 1
ATOM 3483 C C . LYS A 1 431 ? 12.379 5.594 17.349 1.00 94.19 431 LYS A C 1
ATOM 3485 O O . LYS A 1 431 ? 13.246 5.426 18.200 1.00 94.19 431 LYS A O 1
ATOM 3490 N N . TRP A 1 432 ? 12.128 6.784 16.810 1.00 96.75 432 TRP A N 1
ATOM 3491 C CA . TRP A 1 432 ? 12.896 7.987 17.124 1.00 96.75 432 TRP A CA 1
ATOM 3492 C C . TRP A 1 432 ? 12.809 8.369 18.605 1.00 96.75 432 TRP A C 1
ATOM 3494 O O . TRP A 1 432 ? 13.820 8.738 19.204 1.00 96.75 432 TRP A O 1
ATOM 3504 N N . LEU A 1 433 ? 11.635 8.220 19.226 1.00 97.00 433 LEU A N 1
ATOM 3505 C CA . LEU A 1 433 ? 11.463 8.385 20.671 1.00 97.00 433 LEU A CA 1
ATOM 3506 C C . LEU A 1 433 ? 12.353 7.411 21.457 1.00 97.00 433 LEU A C 1
ATOM 3508 O O . LEU A 1 433 ? 13.123 7.848 22.317 1.00 97.00 433 LEU A O 1
ATOM 3512 N N . LYS A 1 434 ? 12.319 6.116 21.111 1.00 94.81 434 LYS A N 1
ATOM 3513 C CA . LYS A 1 434 ? 13.160 5.086 21.746 1.00 94.81 434 LYS A CA 1
ATOM 3514 C C . LYS A 1 434 ? 14.652 5.375 21.585 1.00 94.81 434 LYS A C 1
ATOM 3516 O O . LYS A 1 434 ? 15.383 5.327 22.573 1.00 94.81 434 LYS A O 1
ATOM 3521 N N . ASP A 1 435 ? 15.093 5.730 20.378 1.00 94.50 435 ASP A N 1
ATOM 3522 C CA . ASP A 1 435 ? 16.494 6.061 20.080 1.00 94.50 435 ASP A CA 1
ATOM 3523 C C . ASP A 1 435 ? 16.992 7.263 20.912 1.00 94.50 435 ASP A C 1
ATOM 3525 O O . ASP A 1 435 ? 18.180 7.369 21.217 1.00 94.50 435 ASP A O 1
ATOM 3529 N N . ASN A 1 436 ? 16.081 8.146 21.337 1.00 96.88 436 ASN A N 1
ATOM 3530 C CA . ASN A 1 436 ? 16.366 9.302 22.190 1.00 96.88 436 ASN A CA 1
ATOM 3531 C C . ASN A 1 436 ? 16.099 9.058 23.691 1.00 96.88 436 ASN A C 1
ATOM 3533 O O . ASN A 1 436 ? 16.183 9.991 24.500 1.00 96.88 436 ASN A O 1
ATOM 3537 N N . GLY A 1 437 ? 15.826 7.811 24.085 1.00 96.75 437 GLY A N 1
ATOM 3538 C CA . GLY A 1 437 ? 15.631 7.405 25.477 1.00 96.75 437 GLY A CA 1
ATOM 3539 C C . GLY A 1 437 ? 14.271 7.782 26.068 1.00 96.75 437 GLY A C 1
ATOM 3540 O O . GLY A 1 437 ? 14.178 7.941 27.286 1.00 96.75 437 GLY A O 1
ATOM 3541 N N . LEU A 1 438 ? 13.245 7.949 25.229 1.00 97.62 438 LEU A N 1
ATOM 3542 C CA . LEU A 1 438 ? 11.853 8.149 25.635 1.00 97.62 438 LEU A CA 1
ATOM 3543 C C . LEU A 1 438 ? 11.040 6.872 25.406 1.00 97.62 438 LEU A C 1
ATOM 3545 O O . LEU A 1 438 ? 11.215 6.180 24.402 1.00 97.62 438 LEU A O 1
ATOM 3549 N N . ASP A 1 439 ? 10.133 6.571 26.331 1.00 95.00 439 ASP A N 1
ATOM 3550 C CA . ASP A 1 439 ? 9.175 5.474 26.192 1.00 95.00 439 ASP A CA 1
ATOM 3551 C C . ASP A 1 439 ? 7.954 5.957 25.385 1.00 95.00 439 ASP A C 1
ATOM 3553 O O . ASP A 1 439 ? 7.185 6.776 25.895 1.00 95.00 439 ASP A O 1
ATOM 3557 N N . PRO A 1 440 ? 7.736 5.475 24.148 1.00 92.50 440 PRO A N 1
ATOM 3558 C CA . PRO A 1 440 ? 6.654 5.966 23.297 1.00 92.50 440 PRO A CA 1
ATOM 3559 C C . PRO A 1 440 ? 5.246 5.717 23.853 1.00 92.50 440 PRO A C 1
ATOM 3561 O O . PRO A 1 440 ? 4.319 6.384 23.416 1.00 92.50 440 PRO A O 1
ATOM 3564 N N . GLU A 1 441 ? 5.078 4.797 24.809 1.00 90.38 441 GLU A N 1
ATOM 3565 C CA . GLU A 1 441 ? 3.770 4.477 25.401 1.00 90.38 441 GLU A CA 1
ATOM 3566 C C . GLU A 1 441 ? 3.496 5.250 26.702 1.00 90.38 441 GLU A C 1
ATOM 3568 O O . GLU A 1 441 ? 2.391 5.200 27.241 1.00 90.38 441 GLU A O 1
ATOM 3573 N N . LYS A 1 442 ? 4.508 5.924 27.266 1.00 94.88 442 LYS A N 1
ATOM 3574 C CA . LYS A 1 442 ? 4.401 6.593 28.578 1.00 94.88 442 LYS A CA 1
ATOM 3575 C C . LYS A 1 442 ? 4.832 8.046 28.567 1.00 94.88 442 LYS A C 1
ATOM 3577 O O . LYS A 1 442 ? 4.304 8.842 29.339 1.00 94.88 442 LYS A O 1
ATOM 3582 N N . ASP A 1 443 ? 5.839 8.368 27.766 1.00 97.31 443 ASP A N 1
ATOM 3583 C CA . ASP A 1 443 ? 6.466 9.680 27.770 1.00 97.31 443 ASP A CA 1
ATOM 3584 C C . ASP A 1 443 ? 5.820 10.643 26.777 1.00 97.31 443 ASP A C 1
ATOM 3586 O O . ASP A 1 443 ? 6.010 11.837 26.945 1.00 97.31 443 ASP A O 1
ATOM 3590 N N . VAL A 1 444 ? 5.066 10.181 25.775 1.00 97.75 444 VAL A N 1
ATOM 3591 C CA . VAL A 1 444 ? 4.378 11.031 24.785 1.00 97.75 444 VAL A CA 1
ATOM 3592 C C . VAL A 1 444 ? 2.978 10.473 24.538 1.00 97.75 444 VAL A C 1
ATOM 3594 O O . VAL A 1 444 ? 2.818 9.265 24.398 1.00 97.75 444 VAL A O 1
ATOM 3597 N N . ASP A 1 445 ? 1.965 11.338 24.488 1.00 97.62 445 ASP A N 1
ATOM 3598 C CA . ASP A 1 445 ? 0.578 10.946 24.214 1.00 97.62 445 ASP A CA 1
ATOM 3599 C C . ASP A 1 445 ? 0.344 10.960 22.693 1.00 97.62 445 ASP A C 1
ATOM 3601 O O . ASP A 1 445 ? 0.038 11.998 22.098 1.00 97.62 445 ASP A O 1
ATOM 3605 N N . ILE A 1 446 ? 0.601 9.824 22.036 1.00 97.62 446 ILE A N 1
ATOM 3606 C CA . ILE A 1 446 ? 0.462 9.685 20.579 1.00 97.62 446 ILE A CA 1
ATOM 3607 C C . ILE A 1 446 ? -1.010 9.441 20.236 1.00 97.62 446 ILE A C 1
ATOM 3609 O O . ILE A 1 446 ? -1.565 8.389 20.556 1.00 97.62 446 ILE A O 1
ATOM 3613 N N . ILE A 1 447 ? -1.639 10.397 19.549 1.00 97.38 447 ILE A N 1
ATOM 3614 C CA . ILE A 1 447 ? -3.065 10.341 19.215 1.00 97.38 447 ILE A CA 1
ATOM 3615 C C . ILE A 1 447 ? -3.247 9.869 17.763 1.00 97.38 447 ILE A C 1
ATOM 3617 O O . ILE A 1 447 ? -2.930 10.626 16.839 1.00 97.38 447 ILE A O 1
ATOM 3621 N N . PRO A 1 448 ? -3.769 8.651 17.527 1.00 94.69 448 PRO A N 1
ATOM 3622 C CA . PRO A 1 448 ? -3.988 8.146 16.179 1.00 94.69 448 PRO A CA 1
ATOM 3623 C C . PRO A 1 448 ? -5.221 8.792 15.545 1.00 94.69 448 PRO A C 1
ATOM 3625 O O . PRO A 1 448 ? -6.314 8.732 16.109 1.00 94.69 448 PRO A O 1
ATOM 3628 N N . MET A 1 449 ? -5.064 9.364 14.355 1.00 92.44 449 MET A N 1
ATOM 3629 C CA . MET A 1 449 ? -6.161 9.982 13.606 1.00 92.44 449 MET A CA 1
ATOM 3630 C C . MET A 1 449 ? -5.893 10.028 12.098 1.00 92.44 449 MET A C 1
ATOM 3632 O O . MET A 1 449 ? -4.792 9.732 11.630 1.00 92.44 449 MET A O 1
ATOM 3636 N N . GLY A 1 450 ? -6.926 10.353 11.316 1.00 87.69 450 GLY A N 1
ATOM 3637 C CA . GLY A 1 450 ? -6.793 10.530 9.867 1.00 87.69 450 GLY A CA 1
ATOM 3638 C C . GLY A 1 450 ? -6.044 11.814 9.493 1.00 87.69 450 GLY A C 1
ATOM 3639 O O . GLY A 1 450 ? -5.946 12.744 10.291 1.00 87.69 450 GLY A O 1
ATOM 3640 N N . HIS A 1 451 ? -5.567 11.895 8.246 1.00 87.69 451 HIS A N 1
ATOM 3641 C CA . HIS A 1 451 ? -4.772 13.033 7.753 1.00 87.69 451 HIS A CA 1
ATOM 3642 C C . HIS A 1 451 ? -5.457 14.389 7.985 1.00 87.69 451 HIS A C 1
ATOM 3644 O O . HIS A 1 451 ? -4.881 15.289 8.590 1.00 87.69 451 HIS A O 1
ATOM 3650 N N . GLN A 1 452 ? -6.713 14.524 7.545 1.00 88.12 452 GLN A N 1
ATOM 3651 C CA . GLN A 1 452 ? -7.471 15.773 7.677 1.00 88.12 452 GLN A CA 1
ATOM 3652 C C . GLN A 1 452 ? -7.838 16.087 9.135 1.00 88.12 452 GLN A C 1
ATOM 3654 O O . GLN A 1 452 ? -7.867 17.248 9.533 1.00 88.12 452 GLN A O 1
ATOM 3659 N N . GLU A 1 453 ? -8.093 15.053 9.937 1.00 92.06 453 GLU A N 1
ATOM 3660 C CA . GLU A 1 453 ? -8.409 15.192 11.360 1.00 92.06 453 GLU A CA 1
ATOM 3661 C C . GLU A 1 453 ? -7.207 15.743 12.141 1.00 92.06 453 GLU A C 1
ATOM 3663 O O . GLU A 1 453 ? -7.381 16.647 12.955 1.00 92.06 453 GLU A O 1
ATOM 3668 N N . ALA A 1 454 ? -5.987 15.288 11.826 1.00 94.44 454 ALA A N 1
ATOM 3669 C CA . ALA A 1 454 ? -4.751 15.798 12.421 1.00 94.44 454 ALA A CA 1
ATOM 3670 C C . ALA A 1 454 ? -4.507 17.278 12.124 1.00 94.44 454 ALA A C 1
ATOM 3672 O O . ALA A 1 454 ? -4.150 18.029 13.032 1.00 94.44 454 ALA A O 1
ATOM 3673 N N . ILE A 1 455 ? -4.737 17.705 10.878 1.00 93.50 455 ILE A N 1
ATOM 3674 C CA . ILE A 1 455 ? -4.628 19.116 10.483 1.00 93.50 455 ILE A CA 1
ATOM 3675 C C . ILE A 1 455 ? -5.608 19.964 11.303 1.00 93.50 455 ILE A C 1
ATOM 3677 O O . ILE A 1 455 ? -5.199 20.903 11.985 1.00 93.50 455 ILE A O 1
ATOM 3681 N N . SER A 1 456 ? -6.885 19.577 11.342 1.00 95.56 456 SER A N 1
ATOM 3682 C CA . SER A 1 456 ? -7.887 20.304 12.127 1.00 95.56 456 SER A CA 1
ATOM 3683 C C . SER A 1 456 ? -7.603 20.280 13.633 1.00 95.56 456 SER A C 1
ATOM 3685 O O . SER A 1 456 ? -7.904 21.249 14.329 1.00 95.56 456 SER A O 1
ATOM 3687 N N . ALA A 1 457 ? -7.008 19.206 14.162 1.00 97.69 457 ALA A N 1
ATOM 3688 C CA . ALA A 1 457 ? -6.670 19.099 15.578 1.00 97.69 457 ALA A CA 1
ATOM 3689 C C . ALA A 1 457 ? -5.577 20.095 16.001 1.00 97.69 457 ALA A C 1
ATOM 3691 O O . ALA A 1 457 ? -5.703 20.698 17.070 1.00 97.69 457 ALA A O 1
ATOM 3692 N N . ILE A 1 458 ? -4.529 20.299 15.192 1.00 98.06 458 ILE A N 1
ATOM 3693 C CA . ILE A 1 458 ? -3.484 21.287 15.512 1.00 98.06 458 ILE A CA 1
ATOM 3694 C C . ILE A 1 458 ? -3.973 22.724 15.304 1.00 98.06 458 ILE A C 1
ATOM 3696 O O . ILE A 1 458 ? -3.716 23.575 16.154 1.00 98.06 458 ILE A O 1
ATOM 3700 N N . GLU A 1 459 ? -4.763 22.989 14.260 1.00 95.81 459 GLU A N 1
ATOM 3701 C CA . GLU A 1 459 ? -5.410 24.294 14.040 1.00 95.81 459 GLU A CA 1
ATOM 3702 C C . GLU A 1 459 ? -6.333 24.678 15.203 1.00 95.81 459 GLU A C 1
ATOM 3704 O O . GLU A 1 459 ? -6.314 25.812 15.688 1.00 95.81 459 GLU A O 1
ATOM 3709 N N . ALA A 1 460 ? -7.109 23.712 15.704 1.00 97.19 460 ALA A N 1
ATOM 3710 C CA . ALA A 1 460 ? -7.970 23.876 16.871 1.00 97.19 460 ALA A CA 1
ATOM 3711 C C . ALA A 1 460 ? -7.202 23.853 18.204 1.00 97.19 460 ALA A C 1
ATOM 3713 O O . ALA A 1 460 ? -7.817 24.020 19.260 1.00 97.19 460 ALA A O 1
ATOM 3714 N N . ARG A 1 461 ? -5.877 23.644 18.174 1.00 97.38 461 ARG A N 1
ATOM 3715 C CA . ARG A 1 461 ? -5.003 23.533 19.354 1.00 97.38 461 ARG A CA 1
ATOM 3716 C C . ARG A 1 461 ? -5.458 22.434 20.326 1.00 97.38 461 ARG A C 1
ATOM 3718 O O . ARG A 1 461 ? -5.306 22.558 21.539 1.00 97.38 461 ARG A O 1
ATOM 3725 N N . ALA A 1 462 ? -6.057 21.369 19.793 1.00 98.00 462 ALA A N 1
ATOM 3726 C CA . ALA A 1 462 ? -6.486 20.188 20.541 1.00 98.00 462 ALA A CA 1
ATOM 3727 C C . ALA A 1 462 ? -5.321 19.222 20.832 1.00 98.00 462 ALA A C 1
ATOM 3729 O O . ALA A 1 462 ? -5.411 18.397 21.746 1.00 98.00 462 ALA A O 1
ATOM 3730 N N . VAL A 1 463 ? -4.236 19.346 20.064 1.00 98.62 463 VAL A N 1
ATOM 3731 C CA . VAL A 1 463 ? -2.962 18.636 20.222 1.00 98.62 463 VAL A CA 1
ATOM 3732 C C . VAL A 1 463 ? -1.807 19.635 20.243 1.00 98.62 463 VAL A C 1
ATOM 3734 O O . VAL A 1 463 ? -1.932 20.752 19.740 1.00 98.62 463 VAL A O 1
ATOM 3737 N N . ASP A 1 464 ? -0.683 19.225 20.822 1.00 98.69 464 ASP A N 1
ATOM 3738 C CA . ASP A 1 464 ? 0.525 20.044 20.963 1.00 98.69 464 ASP A CA 1
ATOM 3739 C C . ASP A 1 464 ? 1.399 20.013 19.699 1.00 98.69 464 ASP A C 1
ATOM 3741 O O . ASP A 1 464 ? 2.211 20.912 19.458 1.00 98.69 464 ASP A O 1
ATOM 3745 N N . GLY A 1 465 ? 1.223 18.978 18.878 1.00 98.56 465 GLY A N 1
ATOM 3746 C CA . GLY A 1 465 ? 1.909 18.823 17.610 1.00 98.56 465 GLY A CA 1
ATOM 3747 C C . GLY A 1 465 ? 1.323 17.730 16.729 1.00 98.56 465 GLY A C 1
ATOM 3748 O O . GLY A 1 465 ? 0.472 16.947 17.151 1.00 98.56 465 GLY A O 1
ATOM 3749 N N . VAL A 1 466 ? 1.809 17.672 15.492 1.00 98.69 466 VAL A N 1
ATOM 3750 C CA . VAL A 1 466 ? 1.453 16.651 14.504 1.00 98.69 466 VAL A CA 1
ATOM 3751 C C . VAL A 1 466 ? 2.701 16.120 13.808 1.00 98.69 466 VAL A C 1
ATOM 3753 O O . VAL A 1 466 ? 3.638 16.874 13.549 1.00 98.69 466 VAL A O 1
ATOM 3756 N N . PHE A 1 467 ? 2.705 14.835 13.462 1.00 98.31 467 PHE A N 1
ATOM 3757 C CA . PHE A 1 467 ? 3.717 14.234 12.594 1.00 98.31 467 PHE A CA 1
ATOM 3758 C C . PHE A 1 467 ? 3.050 13.715 11.319 1.00 98.31 467 PHE A C 1
ATOM 3760 O O . PHE A 1 467 ? 2.369 12.688 11.348 1.00 98.31 467 PHE A O 1
ATOM 3767 N N . LEU A 1 468 ? 3.204 14.461 10.219 1.00 95.88 468 LEU A N 1
ATOM 3768 C CA . LEU A 1 468 ? 2.441 14.280 8.977 1.00 95.88 468 LEU A CA 1
ATOM 3769 C C . LEU A 1 468 ? 3.331 14.346 7.724 1.00 95.88 468 LEU A C 1
ATOM 3771 O O . LEU A 1 468 ? 4.404 14.958 7.764 1.00 95.88 468 LEU A O 1
ATOM 3775 N N . PRO A 1 469 ? 2.892 13.749 6.600 1.00 95.19 469 PRO A N 1
ATOM 3776 C CA . PRO A 1 469 ? 3.577 13.839 5.318 1.00 95.19 469 PRO A CA 1
ATOM 3777 C C . PRO A 1 469 ? 3.364 15.204 4.648 1.00 95.19 469 PRO A C 1
ATOM 3779 O O . PRO A 1 469 ? 2.329 15.852 4.814 1.00 95.19 469 PRO A O 1
ATOM 3782 N N . SER A 1 470 ? 4.349 15.623 3.851 1.00 93.81 470 SER A N 1
ATOM 3783 C CA . SER A 1 470 ? 4.244 16.744 2.907 1.00 93.81 470 SER A CA 1
ATOM 3784 C C . SER A 1 470 ? 2.974 16.618 2.038 1.00 93.81 470 SER A C 1
ATOM 3786 O O . SER A 1 470 ? 2.609 15.498 1.676 1.00 93.81 470 SER A O 1
ATOM 3788 N N . PRO A 1 471 ? 2.267 17.720 1.711 1.00 95.12 471 PRO A N 1
ATOM 3789 C CA . PRO A 1 471 ? 2.619 19.129 1.934 1.00 95.12 471 PRO A CA 1
ATOM 3790 C C . PRO A 1 471 ? 2.137 19.699 3.277 1.00 95.12 471 PRO A C 1
ATOM 3792 O O . PRO A 1 471 ? 2.422 20.854 3.595 1.00 95.12 471 PRO A O 1
ATOM 3795 N N . SER A 1 472 ? 1.418 18.914 4.082 1.00 95.00 472 SER A N 1
ATOM 3796 C CA . SER A 1 472 ? 0.686 19.420 5.247 1.00 95.00 472 SER A CA 1
ATOM 3797 C C . SER A 1 472 ? 1.543 20.127 6.296 1.00 95.00 472 SER A C 1
ATOM 3799 O O . SER A 1 472 ? 1.128 21.200 6.727 1.00 95.00 472 SER A O 1
ATOM 3801 N N . PRO A 1 473 ? 2.747 19.646 6.669 1.00 96.94 473 PRO A N 1
ATOM 3802 C CA . PRO A 1 473 ? 3.613 20.390 7.577 1.00 96.94 473 PRO A CA 1
ATOM 3803 C C . PRO A 1 473 ? 3.940 21.811 7.108 1.00 96.94 473 PRO A C 1
ATOM 3805 O O . PRO A 1 473 ? 3.964 22.736 7.916 1.00 96.94 473 PRO A O 1
ATOM 3808 N N . THR A 1 474 ? 4.167 21.998 5.804 1.00 96.12 474 THR A N 1
ATOM 3809 C CA . THR A 1 474 ? 4.442 23.320 5.232 1.00 96.12 474 THR A CA 1
ATOM 3810 C C . THR A 1 474 ? 3.198 24.200 5.243 1.00 96.12 474 THR A C 1
ATOM 3812 O O . THR A 1 474 ? 3.302 25.367 5.610 1.00 96.12 474 THR A O 1
ATOM 3815 N N . ILE A 1 475 ? 2.031 23.643 4.910 1.00 94.81 475 ILE A N 1
ATOM 3816 C CA . ILE A 1 475 ? 0.751 24.367 4.944 1.00 94.81 475 ILE A CA 1
ATOM 3817 C C . ILE A 1 475 ? 0.458 24.866 6.366 1.00 94.81 475 ILE A C 1
ATOM 3819 O O . ILE A 1 475 ? 0.303 26.069 6.567 1.00 94.81 475 ILE A O 1
ATOM 3823 N N . ILE A 1 476 ? 0.514 23.977 7.365 1.00 96.69 476 ILE A N 1
ATOM 3824 C CA . ILE A 1 476 ? 0.287 24.308 8.784 1.00 96.69 476 ILE A CA 1
ATOM 3825 C C . ILE A 1 476 ? 1.220 25.435 9.251 1.00 96.69 476 ILE A C 1
ATOM 3827 O O . ILE A 1 476 ? 0.824 26.328 10.006 1.00 96.69 476 ILE A O 1
ATOM 3831 N N . GLU A 1 477 ? 2.480 25.408 8.813 1.00 96.56 477 GLU A N 1
ATOM 3832 C CA . GLU A 1 477 ? 3.451 26.437 9.167 1.00 96.56 477 GLU A CA 1
ATOM 3833 C C . GLU A 1 477 ? 3.173 27.787 8.488 1.00 96.56 477 GLU A C 1
ATOM 3835 O O . GLU A 1 477 ? 3.270 28.833 9.144 1.00 96.56 477 GLU A O 1
ATOM 3840 N N . MET A 1 478 ? 2.811 27.771 7.202 1.00 95.38 478 MET A N 1
ATOM 3841 C CA . MET A 1 478 ? 2.474 28.968 6.422 1.00 95.38 478 MET A CA 1
ATOM 3842 C C . MET A 1 478 ? 1.200 29.651 6.924 1.00 95.38 478 MET A C 1
ATOM 3844 O O . MET A 1 478 ? 1.139 30.880 6.946 1.00 95.38 478 MET A O 1
ATOM 3848 N N . GLU A 1 479 ? 0.223 28.876 7.386 1.00 94.88 479 GLU A N 1
ATOM 3849 C CA . GLU A 1 479 ? -1.010 29.381 8.003 1.00 94.88 479 GLU A CA 1
ATOM 3850 C C . GLU A 1 479 ? -0.809 29.822 9.463 1.00 94.88 479 GLU A C 1
ATOM 3852 O O . GLU A 1 479 ? -1.675 30.460 10.060 1.00 94.88 479 GLU A O 1
ATOM 3857 N N . GLY A 1 480 ? 0.363 29.541 10.041 1.00 96.12 480 GLY A N 1
ATOM 3858 C CA . GLY A 1 480 ? 0.741 29.978 11.383 1.00 96.12 480 GLY A CA 1
ATOM 3859 C C . GLY A 1 480 ? 0.192 29.113 12.518 1.00 96.12 480 GLY A C 1
ATOM 3860 O 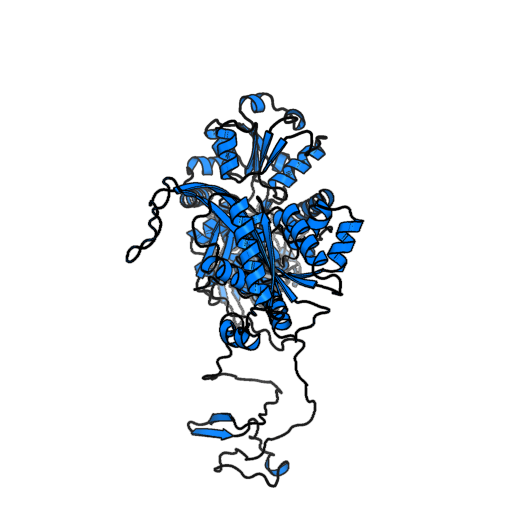O . GLY A 1 480 ? 0.395 29.465 13.681 1.00 96.12 480 GLY A O 1
ATOM 3861 N N . ALA A 1 481 ? -0.451 27.984 12.209 1.00 97.06 481 ALA A N 1
ATOM 3862 C CA . ALA A 1 481 ? -0.959 27.036 13.199 1.00 97.06 481 ALA A CA 1
ATOM 3863 C C . ALA A 1 481 ? 0.166 26.248 13.901 1.00 97.06 481 ALA A C 1
ATOM 3865 O O . ALA A 1 481 ? -0.014 25.782 15.025 1.00 97.06 481 ALA A O 1
ATOM 3866 N N . GLY A 1 482 ? 1.351 26.153 13.288 1.00 97.88 482 GLY A N 1
ATOM 3867 C CA . GLY A 1 482 ? 2.505 25.473 13.875 1.00 97.88 482 GLY A CA 1
ATOM 3868 C C . GLY A 1 482 ? 3.850 25.891 13.284 1.00 97.88 482 GLY A C 1
ATOM 3869 O O . GLY A 1 482 ? 3.951 26.814 12.471 1.00 97.88 482 GLY A O 1
ATOM 3870 N N . ARG A 1 483 ? 4.914 25.224 13.728 1.00 98.25 483 ARG A N 1
ATOM 3871 C CA . ARG A 1 483 ? 6.282 25.369 13.212 1.00 98.25 483 ARG A CA 1
ATOM 3872 C C . ARG A 1 483 ? 6.930 24.002 13.070 1.00 98.25 483 ARG A C 1
ATOM 3874 O O . ARG A 1 483 ? 6.826 23.177 13.980 1.00 98.25 483 ARG A O 1
ATOM 3881 N N . ILE A 1 484 ? 7.589 23.773 11.939 1.00 98.38 484 ILE A N 1
ATOM 3882 C CA . ILE A 1 484 ? 8.328 22.533 11.700 1.00 98.38 484 ILE A CA 1
ATOM 3883 C C . ILE A 1 484 ? 9.564 22.536 12.604 1.00 98.38 484 ILE A C 1
ATOM 3885 O O . ILE A 1 484 ? 10.362 23.471 12.561 1.00 98.38 484 ILE A O 1
ATOM 3889 N N . VAL A 1 485 ? 9.736 21.491 13.416 1.00 98.25 485 VAL A N 1
ATOM 3890 C CA . VAL A 1 485 ? 10.873 21.373 14.348 1.00 98.25 485 VAL A CA 1
ATOM 3891 C C . VAL A 1 485 ? 11.896 20.319 13.932 1.00 98.25 485 VAL A C 1
ATOM 3893 O O . VAL A 1 485 ? 13.074 20.442 14.262 1.00 98.25 485 VAL A O 1
ATOM 3896 N N . ILE A 1 486 ? 11.475 19.292 13.188 1.00 98.00 486 ILE A N 1
ATOM 3897 C CA . ILE A 1 486 ? 12.371 18.288 12.606 1.00 98.00 486 ILE A CA 1
ATOM 3898 C C . ILE A 1 486 ? 11.713 17.616 11.392 1.00 98.00 486 ILE A C 1
ATOM 3900 O O . ILE A 1 486 ? 10.516 17.326 11.402 1.00 98.00 486 ILE A O 1
ATOM 3904 N N . LEU A 1 487 ? 12.502 17.377 10.341 1.00 98.25 487 LEU A N 1
ATOM 3905 C CA . LEU A 1 487 ? 12.106 16.570 9.181 1.00 98.25 487 LEU A CA 1
ATOM 3906 C C . LEU A 1 487 ? 12.388 15.087 9.447 1.00 98.25 487 LEU A C 1
ATOM 3908 O O . LEU A 1 487 ? 13.311 14.749 10.192 1.00 98.25 487 LEU A O 1
ATOM 3912 N N . SER A 1 488 ? 11.625 14.189 8.831 1.00 97.75 488 SER A N 1
ATOM 3913 C CA . SER A 1 488 ? 11.692 12.756 9.121 1.00 97.75 488 SER A CA 1
ATOM 3914 C C . SER A 1 488 ? 13.035 12.121 8.753 1.00 97.75 488 SER A C 1
ATOM 3916 O O . SER A 1 488 ? 13.487 11.231 9.466 1.00 97.75 488 SER A O 1
ATOM 3918 N N . GLY A 1 489 ? 13.752 12.632 7.752 1.00 96.12 489 GLY A N 1
ATOM 3919 C CA . GLY A 1 489 ? 15.129 12.238 7.446 1.00 96.12 489 GLY A CA 1
ATOM 3920 C C . GLY A 1 489 ? 16.142 12.641 8.526 1.00 96.12 489 GLY A C 1
ATOM 3921 O O . GLY A 1 489 ? 17.193 12.017 8.649 1.00 96.12 489 GLY A O 1
ATOM 3922 N N . GLY A 1 490 ? 15.824 13.643 9.353 1.00 95.75 490 GLY A N 1
ATOM 3923 C CA . GLY A 1 490 ? 16.573 13.959 10.574 1.00 95.75 490 GLY A CA 1
ATOM 3924 C C . GLY A 1 490 ? 16.260 13.011 11.738 1.00 95.75 490 GLY A C 1
ATOM 3925 O O . GLY A 1 490 ? 17.085 12.855 12.636 1.00 95.75 490 GLY A O 1
ATOM 3926 N N . MET A 1 491 ? 15.090 12.364 11.718 1.00 96.69 491 MET A N 1
ATOM 3927 C CA . MET A 1 491 ? 14.700 11.337 12.691 1.00 96.69 491 MET A CA 1
ATOM 3928 C C . MET A 1 491 ? 15.269 9.964 12.310 1.00 96.69 491 MET A C 1
ATOM 3930 O O . MET A 1 491 ? 15.778 9.248 13.169 1.00 96.69 491 MET A O 1
ATOM 3934 N N . MET A 1 492 ? 15.208 9.614 11.022 1.00 94.31 492 MET A N 1
ATOM 3935 C CA . MET A 1 492 ? 15.731 8.379 10.445 1.00 94.31 492 MET A CA 1
ATOM 3936 C C . MET A 1 492 ? 16.216 8.644 9.004 1.00 94.31 492 MET A C 1
ATOM 3938 O O . MET A 1 492 ? 15.398 8.760 8.094 1.00 94.31 492 MET A O 1
ATOM 3942 N N . PRO A 1 493 ? 17.533 8.759 8.761 1.00 90.25 493 PRO A N 1
ATOM 3943 C CA . PRO A 1 493 ? 18.057 9.115 7.442 1.00 90.25 493 PRO A CA 1
ATOM 3944 C C . PRO A 1 493 ? 17.684 8.127 6.329 1.00 90.25 493 PRO A C 1
ATOM 3946 O O . PRO A 1 493 ? 17.913 6.929 6.467 1.00 90.25 493 PRO A O 1
ATOM 3949 N N . ASN A 1 494 ? 17.199 8.656 5.197 1.00 88.00 494 ASN A N 1
ATOM 3950 C CA . ASN A 1 494 ? 16.814 7.901 3.992 1.00 88.00 494 ASN A CA 1
ATOM 3951 C C . ASN A 1 494 ? 15.830 6.757 4.278 1.00 88.00 494 ASN A C 1
ATOM 3953 O O . ASN A 1 494 ? 15.941 5.681 3.691 1.00 88.00 494 ASN A O 1
ATOM 3957 N N . HIS A 1 495 ? 14.899 6.971 5.205 1.00 95.06 495 HIS A N 1
ATOM 3958 C CA . HIS A 1 495 ? 13.921 5.948 5.522 1.00 95.06 495 HIS A CA 1
ATOM 3959 C C . HIS A 1 495 ? 12.986 5.717 4.325 1.00 95.06 495 HIS A C 1
ATOM 3961 O O . HIS A 1 495 ? 12.555 6.665 3.656 1.00 95.06 495 HIS A O 1
ATOM 3967 N N . ALA A 1 496 ? 12.665 4.449 4.078 1.00 95.25 496 ALA A N 1
ATOM 3968 C CA . ALA A 1 496 ? 11.622 4.053 3.144 1.00 95.25 496 ALA A CA 1
ATOM 3969 C C . ALA A 1 496 ? 10.306 4.680 3.584 1.00 95.25 496 ALA A C 1
ATOM 3971 O O . ALA A 1 496 ? 10.057 4.859 4.784 1.00 95.25 496 ALA A O 1
ATOM 3972 N N . CYS A 1 497 ? 9.480 5.064 2.625 1.00 93.25 497 CYS A N 1
ATOM 3973 C CA . CYS A 1 497 ? 8.233 5.702 2.977 1.00 93.25 497 CYS A CA 1
ATOM 3974 C C . CYS A 1 497 ? 7.113 5.147 2.125 1.00 93.25 497 CYS A C 1
ATOM 3976 O O . CYS A 1 497 ? 6.369 4.358 2.692 1.00 93.25 497 CYS A O 1
ATOM 3978 N N . CYS A 1 498 ? 7.021 5.423 0.824 1.00 96.31 498 CYS A N 1
ATOM 3979 C CA . CYS A 1 498 ? 5.955 4.852 -0.001 1.00 96.31 498 CYS A CA 1
ATOM 3980 C C . CYS A 1 498 ? 6.503 3.984 -1.123 1.00 96.31 498 CYS A C 1
ATOM 3982 O O . CYS A 1 498 ? 7.496 4.330 -1.761 1.00 96.31 498 CYS A O 1
ATOM 3984 N N . CYS A 1 499 ? 5.772 2.914 -1.406 1.00 98.00 499 CYS A N 1
ATOM 3985 C CA . CYS A 1 499 ? 6.090 1.917 -2.405 1.00 98.00 499 CYS A CA 1
ATOM 3986 C C . CYS A 1 499 ? 4.884 1.607 -3.301 1.00 98.00 499 CYS A C 1
ATOM 3988 O O . CYS A 1 499 ? 3.741 1.977 -3.014 1.00 98.00 499 CYS A O 1
ATOM 3990 N N . LEU A 1 500 ? 5.174 0.932 -4.411 1.00 98.38 500 LEU A N 1
ATOM 3991 C CA . LEU A 1 500 ? 4.194 0.381 -5.329 1.00 98.38 500 LEU A CA 1
ATOM 3992 C C . LEU A 1 500 ? 4.019 -1.105 -5.011 1.00 98.38 500 LEU A C 1
ATOM 3994 O O . LEU A 1 500 ? 4.895 -1.922 -5.311 1.00 98.38 500 LEU A O 1
ATOM 3998 N N . LEU A 1 501 ? 2.897 -1.438 -4.383 1.00 98.62 501 LEU A N 1
ATOM 3999 C CA . LEU A 1 501 ? 2.534 -2.798 -4.002 1.00 98.62 501 LEU A CA 1
ATOM 4000 C C . LEU A 1 501 ? 1.567 -3.381 -5.039 1.00 98.62 501 LEU A C 1
ATOM 4002 O O . LEU A 1 501 ? 0.598 -2.725 -5.413 1.00 98.62 501 LEU A O 1
ATOM 4006 N N . VAL A 1 502 ? 1.811 -4.607 -5.494 1.00 98.56 502 VAL A N 1
ATOM 4007 C CA . VAL A 1 502 ? 0.994 -5.295 -6.506 1.00 98.56 502 VAL A CA 1
ATOM 4008 C C . VAL A 1 502 ? 0.540 -6.649 -5.969 1.00 98.56 502 VAL A C 1
ATOM 4010 O O . VAL A 1 502 ? 1.300 -7.326 -5.274 1.00 98.56 502 VAL A O 1
ATOM 4013 N N . SER A 1 503 ? -0.707 -7.034 -6.254 1.00 96.44 503 SER A N 1
ATOM 4014 C CA . SER A 1 503 ? -1.265 -8.305 -5.786 1.00 96.44 503 SER A CA 1
ATOM 4015 C C . SER A 1 503 ? -0.515 -9.506 -6.369 1.00 96.44 503 SER A C 1
ATOM 4017 O O . SER A 1 503 ? -0.029 -9.483 -7.501 1.00 96.44 503 SER A O 1
ATOM 4019 N N . GLY A 1 504 ? -0.439 -10.590 -5.598 1.00 89.69 504 GLY A N 1
ATOM 4020 C CA . GLY A 1 504 ? 0.180 -11.835 -6.046 1.00 89.69 504 GLY A CA 1
ATOM 4021 C C . GLY A 1 504 ? -0.540 -12.450 -7.249 1.00 89.69 504 GLY A C 1
ATOM 4022 O O . GLY A 1 504 ? 0.112 -13.044 -8.104 1.00 89.69 504 GLY A O 1
ATOM 4023 N N . GLU A 1 505 ? -1.860 -12.258 -7.359 1.00 84.06 505 GLU A N 1
ATOM 4024 C CA . GLU A 1 505 ? -2.655 -12.629 -8.542 1.00 84.06 505 GLU A CA 1
ATOM 4025 C C . GLU A 1 505 ? -2.131 -11.921 -9.797 1.00 84.06 505 GLU A C 1
ATOM 4027 O O . GLU A 1 505 ? -1.766 -12.588 -10.760 1.00 84.06 505 GLU A O 1
ATOM 4032 N N . MET A 1 506 ? -1.968 -10.593 -9.758 1.00 86.31 506 MET A N 1
ATOM 4033 C CA . MET A 1 506 ? -1.413 -9.823 -10.879 1.00 86.31 506 MET A CA 1
ATOM 4034 C C . MET A 1 506 ? 0.009 -10.260 -11.240 1.00 86.31 506 MET A C 1
ATOM 4036 O O . MET A 1 506 ? 0.335 -10.388 -12.416 1.00 86.31 506 MET A O 1
ATOM 4040 N N . ILE A 1 507 ? 0.851 -10.517 -10.237 1.00 88.56 507 ILE A N 1
ATOM 4041 C CA . ILE A 1 507 ? 2.237 -10.956 -10.445 1.00 88.56 507 ILE A CA 1
ATOM 4042 C C . ILE A 1 507 ? 2.297 -12.315 -11.150 1.00 88.56 507 ILE A C 1
ATOM 4044 O O . ILE A 1 507 ? 3.112 -12.502 -12.054 1.00 88.56 507 ILE A O 1
ATOM 4048 N N . ARG A 1 508 ? 1.447 -13.267 -10.749 1.00 85.56 508 ARG A N 1
ATOM 4049 C CA . ARG A 1 508 ? 1.457 -14.631 -11.297 1.00 85.56 508 ARG A CA 1
ATOM 4050 C C . ARG A 1 508 ? 0.712 -14.752 -12.622 1.00 85.56 508 ARG A C 1
ATOM 4052 O O . ARG A 1 508 ? 1.160 -15.500 -13.486 1.00 85.56 508 ARG A O 1
ATOM 4059 N N . GLU A 1 509 ? -0.414 -14.059 -12.773 1.00 80.62 509 GLU A N 1
ATOM 4060 C CA . GLU A 1 509 ? -1.314 -14.216 -13.923 1.00 80.62 509 GLU A CA 1
ATOM 4061 C C . GLU A 1 509 ? -1.071 -13.174 -15.021 1.00 80.62 509 GLU A C 1
ATOM 4063 O O . GLU A 1 509 ? -1.313 -13.467 -16.189 1.00 80.62 509 GLU A O 1
ATOM 4068 N N . HIS A 1 510 ? -0.549 -11.991 -14.674 1.00 81.38 510 HIS A N 1
ATOM 4069 C CA . HIS A 1 510 ? -0.389 -10.857 -15.595 1.00 81.38 510 HIS A CA 1
ATOM 4070 C C . HIS A 1 510 ? 0.976 -10.151 -15.493 1.00 81.38 510 HIS A C 1
ATOM 4072 O O . HIS A 1 510 ? 1.034 -8.916 -15.384 1.00 81.38 510 HIS A O 1
ATOM 4078 N N . PRO A 1 511 ? 2.101 -10.887 -15.538 1.00 84.06 511 PRO A N 1
ATOM 4079 C CA . PRO A 1 511 ? 3.432 -10.313 -15.348 1.00 84.06 511 PRO A CA 1
ATOM 4080 C C . PRO A 1 511 ? 3.757 -9.185 -16.344 1.00 84.06 511 PRO A C 1
ATOM 4082 O O . PRO A 1 511 ? 4.383 -8.192 -15.983 1.00 84.06 511 PRO A O 1
ATOM 4085 N N . GLU A 1 512 ? 3.284 -9.275 -17.587 1.00 78.75 512 GLU A N 1
ATOM 4086 C CA . GLU A 1 512 ? 3.469 -8.251 -18.619 1.00 78.75 512 GLU A CA 1
ATOM 4087 C C . GLU A 1 512 ? 2.753 -6.931 -18.304 1.00 78.75 512 GLU A C 1
ATOM 4089 O O . GLU A 1 512 ? 3.242 -5.849 -18.648 1.00 78.75 512 GLU A O 1
ATOM 4094 N N . ILE A 1 513 ? 1.606 -7.013 -17.626 1.00 87.75 513 ILE A N 1
ATOM 4095 C CA . ILE A 1 513 ? 0.859 -5.848 -17.165 1.00 87.75 513 ILE A CA 1
ATOM 4096 C C . ILE A 1 513 ? 1.598 -5.221 -15.981 1.00 87.75 513 ILE A C 1
ATOM 4098 O O . ILE A 1 513 ? 1.761 -4.003 -15.955 1.00 87.75 513 ILE A O 1
ATOM 4102 N N . VAL A 1 514 ? 2.118 -6.031 -15.050 1.00 94.75 514 VAL A N 1
ATOM 4103 C CA . VAL A 1 514 ? 2.949 -5.549 -13.931 1.00 94.75 514 VAL A CA 1
ATOM 4104 C C . VAL A 1 514 ? 4.182 -4.802 -14.444 1.00 94.75 514 VAL A C 1
ATOM 4106 O O . VAL A 1 514 ? 4.445 -3.684 -14.003 1.00 94.75 514 VAL A O 1
ATOM 4109 N N . GLU A 1 515 ? 4.889 -5.341 -15.442 1.00 87.12 515 GLU A N 1
ATOM 4110 C CA . GLU A 1 515 ? 6.016 -4.650 -16.086 1.00 87.12 515 GLU A CA 1
ATOM 4111 C C . GLU A 1 515 ? 5.609 -3.281 -16.644 1.00 87.12 515 GLU A C 1
ATOM 4113 O O . GLU A 1 515 ? 6.315 -2.290 -16.436 1.00 87.12 515 GLU A O 1
ATOM 4118 N N . GLN A 1 516 ? 4.461 -3.192 -17.327 1.00 88.00 516 GLN A N 1
ATOM 4119 C CA . GLN A 1 516 ? 3.992 -1.909 -17.847 1.00 88.00 516 GLN A CA 1
ATOM 4120 C C . GLN A 1 516 ? 3.583 -0.944 -16.732 1.00 88.00 516 GLN A C 1
ATOM 4122 O O . GLN A 1 516 ? 3.855 0.251 -16.847 1.00 88.00 516 GLN A O 1
ATOM 4127 N N . ILE A 1 517 ? 2.982 -1.436 -15.648 1.00 95.81 517 ILE A N 1
ATOM 4128 C CA . ILE A 1 517 ? 2.622 -0.602 -14.500 1.00 95.81 517 ILE A CA 1
ATOM 4129 C C . ILE A 1 517 ? 3.866 0.078 -13.925 1.00 95.81 517 ILE A C 1
ATOM 4131 O O . ILE A 1 517 ? 3.856 1.289 -13.684 1.00 95.81 517 ILE A O 1
ATOM 4135 N N . ILE A 1 518 ? 4.956 -0.677 -13.774 1.00 96.00 518 ILE A N 1
ATOM 4136 C CA . ILE A 1 518 ? 6.227 -0.139 -13.289 1.00 96.00 518 ILE A CA 1
ATOM 4137 C C . ILE A 1 518 ? 6.808 0.855 -14.306 1.00 96.00 518 ILE A C 1
ATOM 4139 O O . ILE A 1 518 ? 7.238 1.930 -13.899 1.00 96.00 518 ILE A O 1
ATOM 4143 N N . ARG A 1 519 ? 6.771 0.583 -15.621 1.00 88.62 519 ARG A N 1
ATOM 4144 C CA . ARG A 1 519 ? 7.241 1.544 -16.647 1.00 88.62 519 ARG A CA 1
ATOM 4145 C C . ARG A 1 519 ? 6.488 2.872 -16.584 1.00 88.62 519 ARG A C 1
ATOM 4147 O O . ARG A 1 519 ? 7.110 3.935 -16.590 1.00 88.62 519 ARG A O 1
ATOM 4154 N N . THR A 1 520 ? 5.160 2.823 -16.496 1.00 89.25 520 THR A N 1
ATOM 4155 C CA . THR A 1 520 ? 4.321 4.024 -16.382 1.00 89.25 520 THR A CA 1
ATOM 4156 C C . THR A 1 520 ? 4.615 4.777 -15.082 1.00 89.25 520 THR A C 1
ATOM 4158 O O . THR A 1 520 ? 4.739 6.003 -15.103 1.00 89.25 520 THR A O 1
ATOM 4161 N N . HIS A 1 521 ? 4.817 4.059 -13.971 1.00 97.38 521 HIS A N 1
ATOM 4162 C CA . HIS A 1 521 ? 5.252 4.643 -12.703 1.00 97.38 521 HIS A CA 1
ATOM 4163 C C . HIS A 1 521 ? 6.623 5.336 -12.815 1.00 97.38 521 HIS A C 1
ATOM 4165 O O . HIS A 1 521 ? 6.744 6.501 -12.442 1.00 97.38 521 HIS A O 1
ATOM 4171 N N . VAL A 1 522 ? 7.639 4.661 -13.365 1.00 91.25 522 VAL A N 1
ATOM 4172 C CA . VAL A 1 522 ? 8.995 5.208 -13.561 1.00 91.25 522 VAL A CA 1
ATOM 4173 C C . VAL A 1 522 ? 8.937 6.485 -14.397 1.00 91.25 522 VAL A C 1
ATOM 4175 O O . VAL A 1 522 ? 9.488 7.508 -13.992 1.00 91.25 522 VAL A O 1
ATOM 4178 N N . ASN A 1 523 ? 8.208 6.460 -15.516 1.00 82.94 523 ASN A N 1
ATOM 4179 C CA . ASN A 1 523 ? 8.032 7.631 -16.372 1.00 82.94 523 ASN A CA 1
ATOM 4180 C C . ASN A 1 523 ? 7.385 8.805 -15.616 1.00 82.94 523 ASN A C 1
ATOM 4182 O O . ASN A 1 523 ? 7.838 9.940 -15.735 1.00 82.94 523 ASN A O 1
ATOM 4186 N N . ALA A 1 524 ? 6.367 8.547 -14.790 1.00 92.19 524 ALA A N 1
ATOM 4187 C CA . ALA A 1 524 ? 5.737 9.593 -13.988 1.00 92.19 524 ALA A CA 1
ATOM 4188 C C . ALA A 1 524 ? 6.617 10.140 -12.871 1.00 92.19 524 ALA A C 1
ATOM 4190 O O . ALA A 1 524 ? 6.622 11.348 -12.627 1.00 92.19 524 ALA A O 1
ATOM 4191 N N . THR A 1 525 ? 7.409 9.284 -12.240 1.00 93.06 525 THR A N 1
ATOM 4192 C CA . THR A 1 525 ? 8.401 9.697 -11.252 1.00 93.06 525 THR A CA 1
ATOM 4193 C C . THR A 1 525 ? 9.467 10.601 -11.880 1.00 93.06 525 THR A C 1
ATOM 4195 O O . THR A 1 525 ? 9.741 11.677 -11.345 1.00 93.06 525 THR A O 1
ATOM 4198 N N . GLU A 1 526 ? 10.024 10.229 -13.035 1.00 85.12 526 GLU A N 1
ATOM 4199 C CA . GLU A 1 526 ? 11.014 11.055 -13.743 1.00 85.12 526 GLU A CA 1
ATOM 4200 C C . GLU A 1 526 ? 10.414 12.356 -14.285 1.00 85.12 526 GLU A C 1
ATOM 4202 O O . GLU A 1 526 ? 11.038 13.416 -14.189 1.00 85.12 526 GLU A O 1
ATOM 4207 N N . TYR A 1 527 ? 9.169 12.317 -14.768 1.00 82.38 527 TYR A N 1
ATOM 4208 C CA . TYR A 1 527 ? 8.455 13.518 -15.188 1.00 82.38 527 TYR A CA 1
ATOM 4209 C C . TYR A 1 527 ? 8.305 14.522 -14.044 1.00 82.38 527 TYR A C 1
ATOM 4211 O O . TYR A 1 527 ? 8.615 15.697 -14.214 1.00 82.38 527 TYR A O 1
ATOM 4219 N N . ASN A 1 528 ? 7.893 14.070 -12.858 1.00 92.38 528 ASN A N 1
ATOM 4220 C CA . ASN A 1 528 ? 7.725 14.951 -11.700 1.00 92.38 528 ASN A CA 1
ATOM 4221 C C . ASN A 1 528 ? 9.039 15.597 -11.259 1.00 92.38 528 ASN A C 1
ATOM 4223 O O . ASN A 1 528 ? 9.056 16.777 -10.909 1.00 92.38 528 ASN A O 1
ATOM 4227 N N . LYS A 1 529 ? 10.154 14.860 -11.331 1.00 85.31 529 LYS A N 1
ATOM 4228 C CA . LYS A 1 529 ? 11.492 15.413 -11.066 1.00 85.31 529 LYS A CA 1
ATOM 4229 C C . LYS A 1 529 ? 11.880 16.490 -12.079 1.00 85.31 529 LYS A C 1
ATOM 4231 O O . LYS A 1 529 ? 12.473 17.495 -11.697 1.00 85.31 529 LYS A O 1
ATOM 4236 N N . ALA A 1 530 ? 11.569 16.277 -13.358 1.00 80.56 530 ALA A N 1
ATOM 4237 C CA . ALA A 1 530 ? 11.886 17.214 -14.433 1.00 80.56 530 ALA A CA 1
ATOM 4238 C C . ALA A 1 530 ? 10.939 18.430 -14.478 1.00 80.56 530 ALA A C 1
ATOM 4240 O O . ALA A 1 530 ? 11.336 19.501 -14.939 1.00 80.56 530 ALA A O 1
ATOM 4241 N N . HIS A 1 531 ? 9.707 18.277 -13.985 1.00 89.00 531 HIS A N 1
ATOM 4242 C CA . HIS A 1 531 ? 8.631 19.267 -14.070 1.00 89.00 531 HIS A CA 1
ATOM 4243 C C . HIS A 1 531 ? 7.967 19.533 -12.703 1.00 89.00 531 HIS A C 1
ATOM 4245 O O . HIS A 1 531 ? 6.750 19.381 -12.571 1.00 89.00 531 HIS A O 1
ATOM 4251 N N . PRO A 1 532 ? 8.722 19.966 -11.673 1.00 92.25 532 PRO A N 1
ATOM 4252 C CA . PRO A 1 532 ? 8.192 20.118 -10.316 1.00 92.25 532 PRO A CA 1
ATOM 4253 C C . PRO A 1 532 ? 7.072 21.166 -10.213 1.00 92.25 532 PRO A C 1
ATOM 4255 O O . PRO A 1 532 ? 6.146 20.995 -9.427 1.00 92.25 532 PRO A O 1
ATOM 4258 N N . ASP A 1 533 ? 7.105 22.227 -11.024 1.00 95.31 533 ASP A N 1
ATOM 4259 C CA . ASP A 1 533 ? 6.039 23.238 -11.026 1.00 95.31 533 ASP A CA 1
ATOM 4260 C C . ASP A 1 533 ? 4.712 22.681 -11.543 1.00 95.31 533 ASP A C 1
ATOM 4262 O O . ASP A 1 533 ? 3.657 22.974 -10.981 1.00 95.31 533 ASP A O 1
ATOM 4266 N N . GLU A 1 534 ? 4.758 21.854 -12.588 1.00 96.31 534 GLU A N 1
ATOM 4267 C CA . GLU A 1 534 ? 3.562 21.201 -13.112 1.00 96.31 534 GLU A CA 1
ATOM 4268 C C . GLU A 1 534 ? 3.075 20.107 -12.158 1.00 96.31 534 GLU A C 1
ATOM 4270 O O . GLU A 1 534 ? 1.875 19.987 -11.933 1.00 96.31 534 GLU A O 1
ATOM 4275 N N . ALA A 1 535 ? 3.989 19.357 -11.535 1.00 96.31 535 ALA A N 1
ATOM 4276 C CA . ALA A 1 535 ? 3.647 18.401 -10.486 1.00 96.31 535 ALA A CA 1
ATOM 4277 C C . ALA A 1 535 ? 2.864 19.084 -9.345 1.00 96.31 535 ALA A C 1
ATOM 4279 O O . ALA A 1 535 ? 1.833 18.573 -8.903 1.00 96.31 535 ALA A O 1
ATOM 4280 N N . ALA A 1 536 ? 3.286 20.280 -8.916 1.00 97.44 536 ALA A N 1
ATOM 4281 C CA . ALA A 1 536 ? 2.556 21.061 -7.918 1.00 97.44 536 ALA A CA 1
ATOM 4282 C C . ALA A 1 536 ? 1.149 21.457 -8.401 1.00 97.44 536 ALA A C 1
ATOM 4284 O O . ALA A 1 536 ? 0.185 21.353 -7.643 1.00 97.44 536 ALA A O 1
ATOM 4285 N N . GLU A 1 537 ? 1.009 21.867 -9.664 1.00 97.62 537 GLU A N 1
ATOM 4286 C CA . GLU A 1 537 ? -0.288 22.207 -10.259 1.00 97.62 537 GLU A CA 1
ATOM 4287 C C . GLU A 1 537 ? -1.229 21.000 -10.371 1.00 97.62 537 GLU A C 1
ATOM 4289 O O . GLU A 1 537 ? -2.423 21.134 -10.105 1.00 97.62 537 GLU A O 1
ATOM 4294 N N . ILE A 1 538 ? -0.708 19.825 -10.737 1.00 96.81 538 ILE A N 1
ATOM 4295 C CA . ILE A 1 538 ? -1.471 18.569 -10.792 1.00 96.81 538 ILE A CA 1
ATOM 4296 C C . ILE A 1 538 ? -2.015 18.234 -9.402 1.00 96.81 538 ILE A C 1
ATOM 4298 O O . ILE A 1 538 ? -3.214 17.993 -9.242 1.00 96.81 538 ILE A O 1
ATOM 4302 N N . PHE A 1 539 ? -1.151 18.275 -8.385 1.00 95.81 539 PHE A N 1
ATOM 4303 C CA . PHE A 1 539 ? -1.557 18.022 -7.005 1.00 95.81 539 PHE A CA 1
ATOM 4304 C C . PHE A 1 539 ? -2.625 19.024 -6.538 1.00 95.81 539 PHE A C 1
ATOM 4306 O O . PHE A 1 539 ? -3.650 18.624 -5.981 1.00 95.81 539 PHE A O 1
ATOM 4313 N N . ALA A 1 540 ? -2.422 20.318 -6.807 1.00 95.44 540 ALA A N 1
ATOM 4314 C CA . ALA A 1 540 ? -3.359 21.381 -6.450 1.00 95.44 540 ALA A CA 1
ATOM 4315 C C . ALA A 1 540 ? -4.732 21.196 -7.116 1.00 95.44 540 ALA A C 1
ATOM 4317 O O . ALA A 1 540 ? -5.757 21.332 -6.452 1.00 95.44 540 ALA A O 1
ATOM 4318 N N . ARG A 1 541 ? -4.783 20.815 -8.401 1.00 94.06 541 ARG A N 1
ATOM 4319 C CA . ARG A 1 541 ? -6.053 20.542 -9.100 1.00 94.06 541 ARG A CA 1
ATOM 4320 C C . ARG A 1 541 ? -6.815 19.363 -8.504 1.00 94.06 541 ARG A C 1
ATOM 4322 O O . ARG A 1 541 ? -8.034 19.444 -8.379 1.00 94.06 541 ARG A O 1
ATOM 4329 N N . LYS A 1 542 ? -6.115 18.286 -8.137 1.00 89.62 542 LYS A N 1
ATOM 4330 C CA . LYS A 1 542 ? -6.740 17.075 -7.582 1.00 89.62 542 LYS A CA 1
ATOM 4331 C C . LYS A 1 542 ? -7.256 17.293 -6.156 1.00 89.62 542 LYS A C 1
ATOM 4333 O O . LYS A 1 542 ? -8.328 16.806 -5.822 1.00 89.62 542 LYS A O 1
ATOM 4338 N N . THR A 1 543 ? -6.507 18.023 -5.330 1.00 89.31 543 THR A N 1
ATOM 4339 C CA . THR A 1 543 ? -6.788 18.168 -3.886 1.00 89.31 543 THR A CA 1
ATOM 4340 C C . THR A 1 543 ? -7.494 19.470 -3.507 1.00 89.31 543 THR A C 1
ATOM 4342 O O . THR A 1 543 ? -8.064 19.566 -2.424 1.00 89.31 543 THR A O 1
ATOM 4345 N N . GLY A 1 544 ? -7.461 20.483 -4.375 1.00 91.12 544 GLY A N 1
ATOM 4346 C CA . GLY A 1 544 ? -7.945 21.831 -4.077 1.00 91.12 544 GLY A CA 1
ATOM 4347 C C . GLY A 1 544 ? -6.985 22.677 -3.231 1.00 91.12 544 GLY A C 1
ATOM 4348 O O . GLY A 1 544 ? -7.349 23.791 -2.859 1.00 91.12 544 GLY A O 1
ATOM 4349 N N . CYS A 1 545 ? -5.778 22.184 -2.923 1.00 90.31 545 CYS A N 1
ATOM 4350 C CA . CYS A 1 545 ? -4.760 22.958 -2.212 1.00 90.31 545 CYS A CA 1
ATOM 4351 C C . CYS A 1 545 ? -4.264 24.161 -3.026 1.00 90.31 545 CYS A C 1
ATOM 4353 O O . CYS A 1 545 ? -4.217 24.134 -4.256 1.00 90.31 545 CYS A O 1
ATOM 4355 N N . ASP A 1 546 ? -3.812 25.199 -2.319 1.00 94.81 546 ASP A N 1
ATOM 4356 C CA . ASP A 1 546 ? -3.133 26.336 -2.933 1.00 94.81 546 ASP A CA 1
ATOM 4357 C C . ASP A 1 546 ? -1.799 25.895 -3.562 1.00 94.81 546 ASP A C 1
ATOM 4359 O O . ASP A 1 546 ? -0.937 25.303 -2.905 1.00 94.81 546 ASP A O 1
ATOM 4363 N N . VAL A 1 547 ? -1.627 26.180 -4.854 1.00 96.88 547 VAL A N 1
ATOM 4364 C CA . VAL A 1 547 ? -0.456 25.737 -5.620 1.00 96.88 547 VAL A CA 1
ATOM 4365 C C . VAL A 1 547 ? 0.852 26.347 -5.111 1.00 96.88 547 VAL A C 1
ATOM 4367 O O . VAL A 1 547 ? 1.885 25.680 -5.160 1.00 96.88 547 VAL A O 1
ATOM 4370 N N . GLU A 1 548 ? 0.838 27.573 -4.582 1.00 96.94 548 GLU A N 1
ATOM 4371 C CA . GLU A 1 548 ? 2.041 28.202 -4.029 1.00 96.94 548 GLU A CA 1
ATOM 4372 C C . GLU A 1 548 ? 2.464 27.526 -2.727 1.00 96.94 548 GLU A C 1
ATOM 4374 O O . GLU A 1 548 ? 3.658 27.310 -2.512 1.00 96.94 548 GLU A O 1
ATOM 4379 N N . MET A 1 549 ? 1.509 27.103 -1.895 1.00 95.50 549 MET A N 1
ATOM 4380 C CA . MET A 1 549 ? 1.821 26.298 -0.709 1.00 95.50 549 MET A CA 1
ATOM 4381 C C . MET A 1 549 ? 2.426 24.939 -1.081 1.00 95.50 549 MET A C 1
ATOM 4383 O O . MET A 1 549 ? 3.378 24.484 -0.444 1.00 95.50 549 MET A O 1
ATOM 4387 N N . VAL A 1 550 ? 1.930 24.303 -2.146 1.00 96.62 550 VAL A N 1
ATOM 4388 C CA . VAL A 1 550 ? 2.489 23.037 -2.649 1.00 96.62 550 VAL A CA 1
ATOM 4389 C C . VAL A 1 550 ? 3.905 23.251 -3.192 1.00 96.62 550 VAL A C 1
ATOM 4391 O O . VAL A 1 550 ? 4.821 22.520 -2.809 1.00 96.62 550 VAL A O 1
ATOM 4394 N N . ARG A 1 551 ? 4.125 24.290 -4.009 1.00 97.44 551 ARG A N 1
ATOM 4395 C CA . ARG A 1 551 ? 5.457 24.678 -4.515 1.00 97.44 551 ARG A CA 1
ATOM 4396 C C . ARG A 1 551 ? 6.437 24.951 -3.384 1.00 97.44 551 ARG A C 1
ATOM 4398 O O . ARG A 1 551 ? 7.595 24.543 -3.448 1.00 97.44 551 ARG A O 1
ATOM 4405 N N . GLU A 1 552 ? 5.990 25.639 -2.341 1.00 96.94 552 GLU A N 1
ATOM 4406 C CA . GLU A 1 552 ? 6.817 25.912 -1.173 1.00 96.94 552 GLU A CA 1
ATOM 4407 C C . GLU A 1 552 ? 7.145 24.628 -0.400 1.00 96.94 552 GLU A C 1
ATOM 4409 O O . GLU A 1 552 ? 8.286 24.450 0.033 1.00 96.94 552 GLU A O 1
ATOM 4414 N N . SER A 1 553 ? 6.202 23.685 -0.307 1.00 96.38 553 SER A N 1
ATOM 4415 C CA . SER A 1 553 ? 6.443 22.389 0.336 1.00 96.38 553 SER A CA 1
ATOM 4416 C C . SER A 1 553 ? 7.564 21.593 -0.339 1.00 96.38 553 SER A C 1
ATOM 4418 O O . SER A 1 553 ? 8.390 21.003 0.358 1.00 96.38 553 SER A O 1
ATOM 4420 N N . PHE A 1 554 ? 7.677 21.643 -1.673 1.00 95.56 554 PHE A N 1
ATOM 4421 C CA . PHE A 1 554 ? 8.749 20.966 -2.416 1.00 95.56 554 PHE A CA 1
ATOM 4422 C C . PHE A 1 554 ? 10.138 21.524 -2.106 1.00 95.56 554 PHE A C 1
ATOM 4424 O O . PHE A 1 554 ? 11.118 20.790 -2.172 1.00 95.56 554 PHE A O 1
ATOM 4431 N N . LYS A 1 555 ? 10.237 22.805 -1.737 1.00 94.56 555 LYS A N 1
ATOM 4432 C CA . LYS A 1 555 ? 11.515 23.429 -1.363 1.00 94.56 555 LYS A CA 1
ATOM 4433 C C . LYS A 1 555 ? 11.938 23.084 0.065 1.00 94.56 555 LYS A C 1
ATOM 4435 O O . LYS A 1 555 ? 13.128 23.117 0.366 1.00 94.56 555 LYS A O 1
ATOM 4440 N N . ARG A 1 556 ? 10.969 22.833 0.952 1.00 93.44 556 ARG A N 1
ATOM 4441 C CA . ARG A 1 556 ? 11.194 22.648 2.397 1.00 93.44 556 ARG A CA 1
ATOM 4442 C C . ARG A 1 556 ? 11.290 21.192 2.825 1.00 93.44 556 ARG A C 1
ATOM 4444 O O . ARG A 1 556 ? 11.902 20.903 3.848 1.00 93.44 556 ARG A O 1
ATOM 4451 N N . THR A 1 557 ? 10.643 20.297 2.090 1.00 94.06 557 THR A N 1
ATOM 4452 C CA . THR A 1 557 ? 10.646 18.869 2.394 1.00 94.06 557 THR A CA 1
ATOM 4453 C C . THR A 1 557 ? 12.011 18.234 2.117 1.00 94.06 557 THR A C 1
ATOM 4455 O O . THR A 1 557 ? 12.758 18.678 1.249 1.00 94.06 557 THR A O 1
ATOM 4458 N N . ASP A 1 558 ? 12.328 17.160 2.837 1.00 95.69 558 ASP A N 1
ATOM 4459 C CA . ASP A 1 558 ? 13.460 16.269 2.562 1.00 95.69 558 ASP A CA 1
ATOM 4460 C C . ASP A 1 558 ? 13.064 15.042 1.719 1.00 95.69 558 ASP A C 1
ATOM 4462 O O . ASP A 1 558 ? 13.878 14.129 1.528 1.00 95.69 558 ASP A O 1
ATOM 4466 N N . MET A 1 559 ? 11.816 15.021 1.235 1.00 94.81 559 MET A N 1
ATOM 4467 C CA . MET A 1 559 ? 11.275 13.995 0.350 1.00 94.81 559 MET A CA 1
ATOM 4468 C C . MET A 1 559 ? 12.119 13.871 -0.915 1.00 94.81 559 MET A C 1
ATOM 4470 O O . MET A 1 559 ? 12.484 14.869 -1.542 1.00 94.81 559 MET A O 1
ATOM 4474 N N . LYS A 1 560 ? 12.356 12.633 -1.347 1.00 92.12 560 LYS A N 1
ATOM 4475 C CA . LYS A 1 560 ? 12.908 12.352 -2.674 1.00 92.12 560 LYS A CA 1
ATOM 4476 C C . LYS A 1 560 ? 12.030 11.335 -3.375 1.00 92.12 560 LYS A C 1
ATOM 4478 O O . LYS A 1 560 ? 11.951 10.191 -2.933 1.00 92.12 560 LYS A O 1
ATOM 4483 N N . TRP A 1 561 ? 11.424 11.737 -4.490 1.00 92.94 561 TRP A N 1
ATOM 4484 C CA . TRP A 1 561 ? 10.787 10.781 -5.390 1.00 92.94 561 TRP A CA 1
ATOM 4485 C C . TRP A 1 561 ? 11.848 9.836 -5.950 1.00 92.94 561 TRP A C 1
ATOM 4487 O O . TRP A 1 561 ? 12.872 10.268 -6.486 1.00 92.94 561 TRP A O 1
ATOM 4497 N N . ILE A 1 562 ? 11.610 8.542 -5.806 1.00 91.44 562 ILE A N 1
ATOM 4498 C CA . ILE A 1 562 ? 12.472 7.472 -6.301 1.00 91.44 562 ILE A CA 1
ATOM 4499 C C . ILE A 1 562 ? 11.578 6.393 -6.895 1.00 91.44 562 ILE A C 1
ATOM 4501 O O . ILE A 1 562 ? 10.419 6.292 -6.532 1.00 91.44 562 ILE A O 1
ATOM 4505 N N . HIS A 1 563 ? 12.109 5.590 -7.806 1.00 93.56 563 HIS A N 1
ATOM 4506 C CA . HIS A 1 563 ? 11.379 4.438 -8.338 1.00 93.56 563 HIS A CA 1
ATOM 4507 C C . HIS A 1 563 ? 12.118 3.115 -8.095 1.00 93.56 563 HIS A C 1
ATOM 4509 O O . HIS A 1 563 ? 11.537 2.048 -8.248 1.00 93.56 563 HIS A O 1
ATOM 4515 N N . ASN A 1 564 ? 13.392 3.171 -7.687 1.00 90.00 564 ASN A N 1
ATOM 4516 C CA . ASN A 1 564 ? 14.224 1.993 -7.463 1.00 90.00 564 ASN A CA 1
ATOM 4517 C C . ASN A 1 564 ? 13.917 1.332 -6.101 1.00 90.00 564 ASN A C 1
ATOM 4519 O O . ASN A 1 564 ? 14.289 1.917 -5.077 1.00 90.00 564 ASN A O 1
ATOM 4523 N N . PRO A 1 565 ? 13.312 0.127 -6.069 1.00 94.38 565 PRO A N 1
ATOM 4524 C CA . PRO A 1 565 ? 12.963 -0.562 -4.826 1.00 94.38 565 PRO A CA 1
ATOM 4525 C C . PRO A 1 565 ? 14.190 -0.940 -3.987 1.00 94.38 565 PRO A C 1
ATOM 4527 O O . PRO A 1 565 ? 14.102 -0.945 -2.761 1.00 94.38 565 PRO A O 1
ATOM 4530 N N . HIS A 1 566 ? 15.363 -1.150 -4.602 1.00 89.88 566 HIS A N 1
ATOM 4531 C CA . HIS A 1 566 ? 16.602 -1.495 -3.885 1.00 89.88 566 HIS A CA 1
ATOM 4532 C C . HIS A 1 566 ? 17.043 -0.430 -2.877 1.00 89.88 566 HIS A C 1
ATOM 4534 O O . HIS A 1 566 ? 17.753 -0.729 -1.918 1.00 89.88 566 HIS A O 1
ATOM 4540 N N . LEU A 1 567 ? 16.612 0.821 -3.066 1.00 85.81 567 LEU A N 1
ATOM 4541 C CA . LEU A 1 567 ? 16.894 1.911 -2.132 1.00 85.81 567 LEU A CA 1
ATOM 4542 C C . LEU A 1 567 ? 16.042 1.834 -0.855 1.00 85.81 567 LEU A C 1
ATOM 4544 O O . LEU A 1 567 ? 16.432 2.405 0.161 1.00 85.81 567 LEU A O 1
ATOM 4548 N N . GLU A 1 568 ? 14.906 1.131 -0.889 1.00 92.25 568 GLU A N 1
ATOM 4549 C CA . GLU A 1 568 ? 13.983 1.000 0.243 1.00 92.25 568 GLU A CA 1
ATOM 4550 C C . GLU A 1 568 ? 14.173 -0.290 1.044 1.00 92.25 568 GLU A C 1
ATOM 4552 O O . GLU A 1 568 ? 13.779 -0.330 2.214 1.00 92.25 568 GLU A O 1
ATOM 4557 N N . ILE A 1 569 ? 14.798 -1.321 0.462 1.00 92.69 569 ILE A N 1
ATOM 4558 C CA . ILE A 1 569 ? 14.984 -2.637 1.097 1.00 92.69 569 ILE A CA 1
ATOM 4559 C C . ILE A 1 569 ? 15.587 -2.519 2.507 1.00 92.69 569 ILE A C 1
ATOM 4561 O O . ILE A 1 569 ? 14.948 -2.991 3.451 1.00 92.69 569 ILE A O 1
ATOM 4565 N N . PRO A 1 570 ? 16.734 -1.836 2.730 1.00 91.62 570 PRO A N 1
ATOM 4566 C CA . PRO A 1 570 ? 17.349 -1.811 4.058 1.00 91.62 570 PRO A CA 1
ATOM 4567 C C . PRO A 1 570 ? 16.443 -1.182 5.122 1.00 91.62 570 PRO A C 1
ATOM 4569 O O . PRO A 1 570 ? 16.348 -1.679 6.243 1.00 91.62 570 PRO A O 1
ATOM 4572 N N . SER A 1 571 ? 15.744 -0.100 4.768 1.00 93.62 571 SER A N 1
ATOM 4573 C CA . SER A 1 571 ? 14.821 0.566 5.689 1.00 93.62 571 SER A CA 1
ATOM 4574 C C . SER A 1 571 ? 13.540 -0.238 5.910 1.00 93.62 571 SER A C 1
ATOM 4576 O O . SER A 1 571 ? 12.974 -0.173 6.999 1.00 93.62 571 SER A O 1
ATOM 4578 N N . THR A 1 572 ? 13.075 -0.984 4.909 1.00 96.44 572 THR A N 1
ATOM 4579 C CA . THR A 1 572 ? 11.880 -1.831 5.021 1.00 96.44 572 THR A CA 1
ATOM 4580 C C . THR A 1 572 ? 12.144 -3.024 5.936 1.00 96.44 572 THR A C 1
ATOM 4582 O O . THR A 1 572 ? 11.320 -3.323 6.796 1.00 96.44 572 THR A O 1
ATOM 4585 N N . LEU A 1 573 ? 13.325 -3.643 5.843 1.00 95.62 573 LEU A N 1
ATOM 4586 C CA . LEU A 1 573 ? 13.742 -4.705 6.766 1.00 95.62 573 LEU A CA 1
ATOM 4587 C C . LEU A 1 573 ? 13.894 -4.195 8.205 1.00 95.62 573 LEU A C 1
ATOM 4589 O O . LEU A 1 573 ? 13.522 -4.882 9.156 1.00 95.62 573 LEU A O 1
ATOM 4593 N N . GLU A 1 574 ? 14.372 -2.961 8.382 1.00 93.38 574 GLU A N 1
ATOM 4594 C CA . GLU A 1 574 ? 14.379 -2.320 9.699 1.00 93.38 574 GLU A CA 1
ATOM 4595 C C . GLU A 1 574 ? 12.951 -2.081 10.217 1.00 93.38 574 GLU A C 1
ATOM 4597 O O . GLU A 1 574 ? 12.674 -2.321 11.392 1.00 93.38 574 GLU A O 1
ATOM 4602 N N . TYR A 1 575 ? 12.008 -1.681 9.358 1.00 95.31 575 TYR A N 1
ATOM 4603 C CA . TYR A 1 575 ? 10.597 -1.600 9.744 1.00 95.31 575 TYR A CA 1
ATOM 4604 C C . TYR A 1 575 ? 10.011 -2.963 10.101 1.00 95.31 575 TYR A C 1
ATOM 4606 O O . TYR A 1 575 ? 9.261 -3.031 11.073 1.00 95.31 575 TYR A O 1
ATOM 4614 N N . ALA A 1 576 ? 10.363 -4.036 9.389 1.00 95.62 576 ALA A N 1
ATOM 4615 C CA . ALA A 1 576 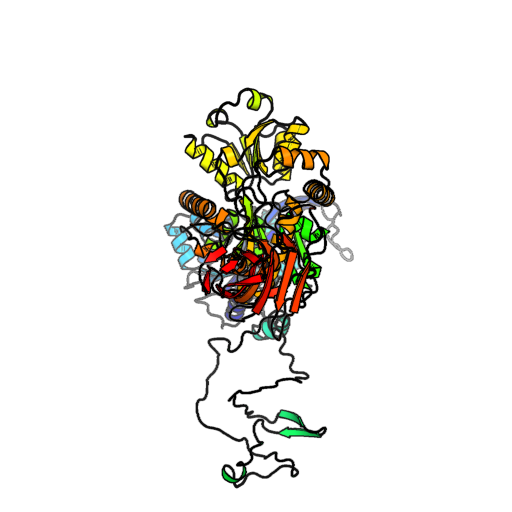? 9.923 -5.393 9.712 1.00 95.62 576 ALA A CA 1
ATOM 4616 C C . ALA A 1 576 ? 10.433 -5.828 11.094 1.00 95.62 576 ALA A C 1
ATOM 4618 O O . ALA A 1 576 ? 9.666 -6.354 11.905 1.00 95.62 576 ALA A O 1
ATOM 4619 N N . ARG A 1 577 ? 11.692 -5.503 11.421 1.00 94.38 577 ARG A N 1
ATOM 4620 C CA . ARG A 1 577 ? 12.262 -5.711 12.761 1.00 94.38 577 ARG A CA 1
ATOM 4621 C C . ARG A 1 577 ? 11.501 -4.931 13.830 1.00 94.38 577 ARG A C 1
ATOM 4623 O O . ARG A 1 577 ? 11.133 -5.502 14.854 1.00 94.38 577 ARG A O 1
ATOM 4630 N N . VAL A 1 578 ? 11.234 -3.646 13.592 1.00 91.88 578 VAL A N 1
ATOM 4631 C CA . VAL A 1 578 ? 10.490 -2.801 14.539 1.00 91.88 578 VAL A CA 1
ATOM 4632 C C . VAL A 1 578 ? 9.054 -3.302 14.729 1.00 91.88 578 VAL A C 1
ATOM 4634 O O . VAL A 1 578 ? 8.574 -3.322 15.860 1.00 91.88 578 VAL A O 1
ATOM 4637 N N . HIS A 1 579 ? 8.384 -3.757 13.666 1.00 92.19 579 HIS A N 1
ATOM 4638 C CA . HIS A 1 579 ? 7.048 -4.354 13.751 1.00 92.19 579 HIS A CA 1
ATOM 4639 C C . HIS A 1 579 ? 7.031 -5.591 14.641 1.00 92.19 579 HIS A C 1
ATOM 4641 O O . HIS A 1 579 ? 6.189 -5.685 15.535 1.00 92.19 579 HIS A O 1
ATOM 4647 N N . TYR A 1 580 ? 7.988 -6.495 14.439 1.00 93.50 580 TYR A N 1
ATOM 4648 C CA . TYR A 1 580 ? 8.123 -7.697 15.249 1.00 93.50 580 TYR A CA 1
ATOM 4649 C C . TYR A 1 580 ? 8.401 -7.358 16.724 1.00 93.50 580 TYR A C 1
ATOM 4651 O O . TYR A 1 580 ? 7.730 -7.861 17.622 1.00 93.50 580 TYR A O 1
ATOM 4659 N N . GLU A 1 581 ? 9.319 -6.426 16.997 1.00 90.31 581 GLU A N 1
ATOM 4660 C CA . GLU A 1 581 ? 9.642 -5.991 18.366 1.00 90.31 581 GLU A CA 1
ATOM 4661 C C . GLU A 1 581 ? 8.489 -5.277 19.080 1.00 90.31 581 GLU A C 1
ATOM 4663 O O . GLU A 1 581 ? 8.413 -5.295 20.310 1.00 90.31 581 GLU A O 1
ATOM 4668 N N . MET A 1 582 ? 7.605 -4.627 18.325 1.00 86.44 582 MET A N 1
ATOM 4669 C CA . MET A 1 582 ? 6.406 -3.967 18.844 1.00 86.44 582 MET A CA 1
ATOM 4670 C C . MET A 1 582 ? 5.187 -4.901 18.915 1.00 86.44 582 MET A C 1
ATOM 4672 O O . MET A 1 582 ? 4.147 -4.484 19.421 1.00 86.44 582 MET A O 1
ATOM 4676 N N . GLY A 1 583 ? 5.301 -6.151 18.451 1.00 89.38 583 GLY A N 1
ATOM 4677 C CA . GLY A 1 583 ? 4.204 -7.122 18.440 1.00 89.38 583 GLY A CA 1
ATOM 4678 C C . GLY A 1 583 ? 3.124 -6.832 17.393 1.00 89.38 583 GLY A C 1
ATOM 4679 O O . GLY A 1 583 ? 1.974 -7.228 17.577 1.00 89.38 583 GLY A O 1
ATOM 4680 N N . TYR A 1 584 ? 3.463 -6.112 16.318 1.00 88.38 584 TYR A N 1
ATOM 4681 C CA . TYR A 1 584 ? 2.563 -5.901 15.179 1.00 88.38 584 TYR A CA 1
ATOM 4682 C C . TYR A 1 584 ? 2.533 -7.085 14.207 1.00 88.38 584 TYR A C 1
ATOM 4684 O O . TYR A 1 584 ? 1.537 -7.240 13.497 1.00 88.38 584 TYR A O 1
ATOM 4692 N N . THR A 1 585 ? 3.588 -7.904 14.193 1.00 93.50 585 THR A N 1
ATOM 4693 C CA . THR A 1 585 ? 3.672 -9.155 13.428 1.00 93.50 585 THR A CA 1
ATOM 4694 C C . THR A 1 585 ? 4.024 -10.331 14.335 1.00 93.50 585 THR A C 1
ATOM 4696 O O . THR A 1 585 ? 4.745 -10.166 15.322 1.00 93.50 585 THR A O 1
ATOM 4699 N N . ASP A 1 586 ? 3.539 -11.522 13.984 1.00 93.31 586 ASP A N 1
ATOM 4700 C CA . ASP A 1 586 ? 3.798 -12.767 14.718 1.00 93.31 586 ASP A CA 1
ATOM 4701 C C . ASP A 1 586 ? 5.191 -13.341 14.404 1.00 93.31 586 ASP A C 1
ATOM 4703 O O . ASP A 1 586 ? 5.783 -14.064 15.213 1.00 93.31 586 ASP A O 1
ATOM 4707 N N . LYS A 1 587 ? 5.744 -12.998 13.235 1.00 93.69 587 LYS A N 1
ATOM 4708 C CA . LYS A 1 587 ? 7.092 -13.375 12.794 1.00 93.69 587 LYS A CA 1
ATOM 4709 C C . LYS A 1 587 ? 7.863 -12.188 12.227 1.00 93.69 587 LYS A C 1
ATOM 4711 O O . LYS A 1 587 ? 7.304 -11.169 11.817 1.00 93.69 587 LYS A O 1
ATOM 4716 N N . LEU A 1 588 ? 9.183 -12.351 12.201 1.00 95.62 588 LEU A N 1
ATOM 4717 C CA . LEU A 1 588 ? 10.076 -11.460 11.478 1.00 95.62 588 LEU A CA 1
ATOM 4718 C C . LEU A 1 588 ? 10.065 -11.856 9.999 1.00 95.62 588 LEU A C 1
ATOM 4720 O O . LEU A 1 588 ? 10.507 -12.952 9.657 1.00 95.62 588 LEU A O 1
ATOM 4724 N N . LEU A 1 589 ? 9.534 -10.973 9.158 1.00 93.88 589 LEU A N 1
ATOM 4725 C CA . LEU A 1 589 ? 9.481 -11.149 7.709 1.00 93.88 589 LEU A CA 1
ATOM 4726 C C . LEU A 1 589 ? 10.830 -10.787 7.066 1.00 93.88 589 LEU A C 1
ATOM 4728 O O . LEU A 1 589 ? 11.532 -9.888 7.538 1.00 93.88 589 LEU A O 1
ATOM 4732 N N . ALA A 1 590 ? 11.189 -11.518 6.015 1.00 94.38 590 ALA A N 1
ATOM 4733 C CA . ALA A 1 590 ? 12.421 -11.357 5.254 1.00 94.38 590 ALA A CA 1
ATOM 4734 C C . ALA A 1 590 ? 12.205 -10.515 3.981 1.00 94.38 590 ALA A C 1
ATOM 4736 O O . ALA A 1 590 ? 11.095 -10.087 3.668 1.00 94.38 590 ALA A O 1
ATOM 4737 N N . GLU A 1 591 ? 13.275 -10.253 3.232 1.00 94.75 591 GLU A N 1
ATOM 4738 C CA . GLU A 1 591 ? 13.221 -9.430 2.015 1.00 94.75 591 GLU A CA 1
ATOM 4739 C C . GLU A 1 591 ? 12.280 -10.033 0.970 1.00 94.75 591 GLU A C 1
ATOM 4741 O O . GLU A 1 591 ? 11.411 -9.343 0.437 1.00 94.75 591 GLU A O 1
ATOM 4746 N N . GLU A 1 592 ? 12.395 -11.341 0.759 1.00 93.44 592 GLU A N 1
ATOM 4747 C CA . GLU A 1 592 ? 11.584 -12.127 -0.160 1.00 93.44 592 GLU A CA 1
ATOM 4748 C C . GLU A 1 592 ? 10.105 -12.176 0.228 1.00 93.44 592 GLU A C 1
ATOM 4750 O O . GLU A 1 592 ? 9.269 -12.441 -0.633 1.00 93.44 592 GLU A O 1
ATOM 4755 N N . ASP A 1 593 ? 9.747 -11.903 1.488 1.00 96.19 593 ASP A N 1
ATOM 4756 C CA . ASP A 1 593 ? 8.348 -11.780 1.901 1.00 96.19 593 ASP A CA 1
ATOM 4757 C C . ASP A 1 593 ? 7.741 -10.475 1.373 1.00 96.19 593 ASP A C 1
ATOM 4759 O O . ASP A 1 593 ? 6.570 -10.456 0.992 1.00 96.19 593 ASP A O 1
ATOM 4763 N N . HIS A 1 594 ? 8.541 -9.412 1.285 1.00 96.81 594 HIS A N 1
ATOM 4764 C CA . HIS A 1 594 ? 8.090 -8.064 0.954 1.00 96.81 594 HIS A CA 1
ATOM 4765 C C . HIS A 1 594 ? 8.244 -7.700 -0.517 1.00 96.81 594 HIS A C 1
ATOM 4767 O O . HIS A 1 594 ? 7.360 -7.044 -1.063 1.00 96.81 594 HIS A O 1
ATOM 4773 N N . PHE A 1 595 ? 9.346 -8.090 -1.153 1.00 98.00 595 PHE A N 1
ATOM 4774 C CA . PHE A 1 595 ? 9.750 -7.565 -2.454 1.00 98.00 595 PHE A CA 1
ATOM 4775 C C . PHE A 1 595 ? 9.690 -8.612 -3.565 1.00 98.00 595 PHE A C 1
ATOM 4777 O O . PHE A 1 595 ? 9.949 -9.794 -3.353 1.00 98.00 595 PHE A O 1
ATOM 4784 N N . ASP A 1 596 ? 9.406 -8.131 -4.773 1.00 97.19 596 ASP A N 1
ATOM 4785 C CA . ASP A 1 596 ? 9.746 -8.801 -6.026 1.00 97.19 596 ASP A CA 1
ATOM 4786 C C . ASP A 1 596 ? 10.403 -7.771 -6.955 1.00 97.19 596 ASP A C 1
ATOM 4788 O O . ASP A 1 596 ? 9.751 -7.111 -7.770 1.00 97.19 596 ASP A O 1
ATOM 4792 N N . THR A 1 597 ? 11.716 -7.574 -6.786 1.00 93.31 597 THR A N 1
ATOM 4793 C CA . THR A 1 597 ? 12.478 -6.588 -7.571 1.00 93.31 597 THR A CA 1
ATOM 4794 C C . THR A 1 597 ? 12.723 -7.042 -9.003 1.00 93.31 597 THR A C 1
ATOM 4796 O O . THR A 1 597 ? 13.103 -6.222 -9.837 1.00 93.31 597 THR A O 1
ATOM 4799 N N . SER A 1 598 ? 12.477 -8.318 -9.319 1.00 90.38 598 SER A N 1
ATOM 4800 C CA . SER A 1 598 ? 12.823 -8.903 -10.615 1.00 90.38 598 SER A CA 1
ATOM 4801 C C . SER A 1 598 ? 12.132 -8.185 -11.777 1.00 90.38 598 SER A C 1
ATOM 4803 O O . SER A 1 598 ? 12.735 -7.981 -12.832 1.00 90.38 598 SER A O 1
ATOM 4805 N N . PHE A 1 599 ? 10.901 -7.715 -11.561 1.00 90.19 599 PHE A N 1
ATOM 4806 C CA . PHE A 1 599 ? 10.158 -6.910 -12.524 1.00 90.19 599 PHE A CA 1
ATOM 4807 C C . PHE A 1 599 ? 10.822 -5.557 -12.779 1.00 90.19 599 PHE A C 1
ATOM 4809 O O . PHE A 1 599 ? 11.012 -5.169 -13.932 1.00 90.19 599 PHE A O 1
ATOM 4816 N N . TYR A 1 600 ? 11.201 -4.848 -11.715 1.00 89.62 600 TYR A N 1
ATOM 4817 C CA . TYR A 1 600 ? 11.883 -3.562 -11.824 1.00 89.62 600 TYR A CA 1
ATOM 4818 C C . TYR A 1 600 ? 13.250 -3.706 -12.499 1.00 89.62 600 TYR A C 1
ATOM 4820 O O . TYR A 1 600 ? 13.573 -2.960 -13.428 1.00 89.62 600 TYR A O 1
ATOM 4828 N N . ASP A 1 601 ? 14.029 -4.699 -12.077 1.00 85.94 601 ASP A N 1
ATOM 4829 C CA . ASP A 1 601 ? 15.364 -4.972 -12.607 1.00 85.94 601 ASP A CA 1
ATOM 4830 C C . ASP A 1 601 ? 15.297 -5.316 -14.097 1.00 85.94 601 ASP A C 1
ATOM 4832 O O . ASP A 1 601 ? 16.082 -4.811 -14.897 1.00 85.94 601 ASP A O 1
ATOM 4836 N N . LYS A 1 602 ? 14.288 -6.096 -14.503 1.00 80.31 602 LYS A N 1
ATOM 4837 C CA . LYS A 1 602 ? 14.045 -6.435 -15.906 1.00 80.31 602 LYS A CA 1
ATOM 4838 C C . LYS A 1 602 ? 13.730 -5.210 -16.760 1.00 80.31 602 LYS A C 1
ATOM 4840 O O . LYS A 1 602 ? 14.217 -5.124 -17.884 1.00 80.31 602 LYS A O 1
ATOM 4845 N N . ILE A 1 603 ? 12.901 -4.281 -16.277 1.00 77.94 603 ILE A N 1
ATOM 4846 C CA . ILE A 1 603 ? 12.491 -3.125 -17.087 1.00 77.94 603 ILE A CA 1
ATOM 4847 C C . ILE A 1 603 ? 13.510 -1.978 -17.089 1.00 77.94 603 ILE A C 1
ATOM 4849 O O . ILE A 1 603 ? 13.492 -1.179 -18.025 1.00 77.94 603 ILE A O 1
ATOM 4853 N N . THR A 1 604 ? 14.368 -1.900 -16.066 1.00 73.25 604 THR A N 1
ATOM 4854 C CA . THR A 1 604 ? 15.415 -0.873 -15.918 1.00 73.25 604 THR A CA 1
ATOM 4855 C C . THR A 1 604 ? 16.814 -1.380 -16.261 1.00 73.25 604 THR A C 1
ATOM 4857 O O . THR A 1 604 ? 17.789 -0.643 -16.114 1.00 73.25 604 THR A O 1
ATOM 4860 N N . ALA A 1 605 ? 16.927 -2.614 -16.759 1.00 76.81 605 ALA A N 1
ATOM 4861 C CA . ALA A 1 605 ? 18.173 -3.149 -17.281 1.00 76.81 605 ALA A CA 1
ATOM 4862 C C . ALA A 1 605 ? 18.704 -2.247 -18.405 1.00 76.81 605 ALA A C 1
ATOM 4864 O O . ALA A 1 605 ? 18.071 -2.099 -19.449 1.00 76.81 605 ALA A O 1
ATOM 4865 N N . ILE A 1 606 ? 19.887 -1.672 -18.194 1.00 84.19 606 ILE A N 1
ATOM 4866 C CA . ILE A 1 606 ? 20.611 -0.857 -19.177 1.00 84.19 606 ILE A CA 1
ATOM 4867 C C . ILE A 1 606 ? 21.782 -1.639 -19.763 1.00 84.19 606 ILE A C 1
ATOM 4869 O O . ILE A 1 606 ? 22.388 -2.470 -19.084 1.00 84.19 606 ILE A O 1
ATOM 4873 N N . PHE A 1 607 ? 22.165 -1.354 -21.008 1.00 88.75 607 PHE A N 1
ATOM 4874 C CA . PHE A 1 607 ? 23.401 -1.911 -21.564 1.00 88.75 607 PHE A CA 1
ATOM 4875 C C . PHE A 1 607 ? 24.551 -0.948 -21.287 1.00 88.75 607 PHE A C 1
ATOM 4877 O O . PHE A 1 607 ? 24.740 0.002 -22.043 1.00 88.75 607 PHE A O 1
ATOM 4884 N N . ASP A 1 608 ? 25.332 -1.180 -20.236 1.00 92.06 608 ASP A N 1
ATOM 4885 C CA . ASP A 1 608 ? 26.454 -0.309 -19.873 1.00 92.06 608 ASP A CA 1
ATOM 4886 C C . ASP A 1 608 ? 27.794 -1.043 -19.977 1.00 92.06 608 ASP A C 1
ATOM 4888 O O . ASP A 1 608 ? 27.986 -2.100 -19.378 1.00 92.06 608 ASP A O 1
ATOM 4892 N N . THR A 1 609 ? 28.745 -0.493 -20.735 1.00 92.44 609 THR A N 1
ATOM 4893 C CA . THR A 1 609 ? 30.120 -1.010 -20.755 1.00 92.44 609 THR A CA 1
ATOM 4894 C C . THR A 1 609 ? 30.931 -0.578 -19.537 1.00 92.44 609 THR A C 1
ATOM 4896 O O . THR A 1 609 ? 31.943 -1.208 -19.234 1.00 92.44 609 THR A O 1
ATOM 4899 N N . GLY A 1 610 ? 30.513 0.501 -18.872 1.00 90.31 610 GLY A N 1
ATOM 4900 C CA . GLY A 1 610 ? 31.265 1.226 -17.859 1.00 90.31 610 GLY A CA 1
ATOM 4901 C C . GLY A 1 610 ? 32.396 2.078 -18.446 1.00 90.31 610 GLY A C 1
ATOM 4902 O O . GLY A 1 610 ? 32.539 2.223 -19.665 1.00 90.31 610 GLY A O 1
ATOM 4903 N N . GLN A 1 611 ? 33.223 2.627 -17.549 1.00 88.88 611 GLN A N 1
ATOM 4904 C CA . GLN A 1 611 ? 34.474 3.314 -17.887 1.00 88.88 611 GLN A CA 1
ATOM 4905 C C . GLN A 1 611 ? 35.677 2.347 -17.806 1.00 88.88 611 GLN A C 1
ATOM 4907 O O . GLN A 1 611 ? 35.796 1.600 -16.825 1.00 88.88 611 GLN A O 1
ATOM 4912 N N . PRO A 1 612 ? 36.615 2.344 -18.777 1.00 84.94 612 PRO A N 1
ATOM 4913 C CA . PRO A 1 612 ? 37.838 1.552 -18.695 1.00 84.94 612 PRO A CA 1
ATOM 4914 C C . PRO A 1 612 ? 38.734 2.006 -17.536 1.00 84.94 612 PRO A C 1
ATOM 4916 O O . PRO A 1 612 ? 38.942 3.198 -17.335 1.00 84.94 612 PRO A O 1
ATOM 4919 N N . LYS A 1 613 ? 39.376 1.058 -16.834 1.00 78.25 613 LYS A N 1
ATOM 4920 C CA . LYS A 1 613 ? 40.340 1.370 -15.753 1.00 78.25 613 LYS A CA 1
ATOM 4921 C C . LYS A 1 613 ? 41.550 2.190 -16.225 1.00 78.25 613 LYS A C 1
ATOM 4923 O O . LYS A 1 613 ? 42.107 2.947 -15.443 1.00 78.25 613 LYS A O 1
ATOM 4928 N N . ASN A 1 614 ? 41.943 2.028 -17.490 1.00 72.69 614 ASN A N 1
ATOM 4929 C CA . ASN A 1 614 ? 43.012 2.784 -18.142 1.00 72.69 614 ASN A CA 1
ATOM 4930 C C . ASN A 1 614 ? 42.435 3.471 -19.390 1.00 72.69 614 ASN A C 1
ATOM 4932 O O . ASN A 1 614 ? 42.546 2.911 -20.485 1.00 72.69 614 ASN A O 1
ATOM 4936 N N . PRO A 1 615 ? 41.778 4.635 -19.248 1.00 67.06 615 PRO A N 1
ATOM 4937 C CA . PRO A 1 615 ? 41.167 5.319 -20.376 1.00 67.06 615 PRO A CA 1
ATOM 4938 C C . PRO A 1 615 ? 42.273 5.867 -21.285 1.00 67.06 615 PRO A C 1
ATOM 4940 O O . PRO A 1 615 ? 42.926 6.861 -20.974 1.00 67.06 615 PRO A O 1
ATOM 4943 N N . TYR A 1 616 ? 42.520 5.202 -22.412 1.00 63.72 616 TYR A N 1
ATOM 4944 C CA . TYR A 1 616 ? 43.405 5.745 -23.435 1.00 63.72 616 TYR A CA 1
ATOM 4945 C C . TYR A 1 616 ? 42.692 6.916 -24.134 1.00 63.72 616 TYR A C 1
ATOM 4947 O O . TYR A 1 616 ? 41.537 6.746 -24.537 1.00 63.72 616 TYR A O 1
ATOM 4955 N N . PRO A 1 617 ? 43.325 8.092 -24.308 1.00 61.53 617 PRO A N 1
ATOM 4956 C CA . PRO A 1 617 ? 42.736 9.174 -25.086 1.00 61.53 617 PRO A CA 1
ATOM 4957 C C . PRO A 1 617 ? 42.619 8.746 -26.552 1.00 61.53 617 PRO A C 1
ATOM 4959 O O . PRO A 1 617 ? 43.609 8.704 -27.283 1.00 61.53 617 PRO A O 1
ATOM 4962 N N . SER A 1 618 ? 41.408 8.395 -26.988 1.00 64.81 618 SER A N 1
ATOM 4963 C CA . SER A 1 618 ? 41.181 7.924 -28.354 1.00 64.81 618 SER A CA 1
ATOM 4964 C C . SER A 1 618 ? 40.774 9.039 -29.298 1.00 64.81 618 SER A C 1
ATOM 4966 O O . SER A 1 618 ? 39.861 9.799 -29.010 1.00 64.81 618 SER A O 1
ATOM 4968 N N . ILE A 1 619 ? 41.348 9.040 -30.499 1.00 80.25 619 ILE A N 1
ATOM 4969 C CA . ILE A 1 619 ? 40.872 9.825 -31.644 1.00 80.25 619 ILE A CA 1
ATOM 4970 C C . ILE A 1 619 ? 39.402 9.469 -31.936 1.00 80.25 619 ILE A C 1
ATOM 4972 O O . ILE A 1 619 ? 39.007 8.305 -31.838 1.00 80.25 619 ILE A O 1
ATOM 4976 N N . PHE A 1 620 ? 38.591 10.462 -32.304 1.00 87.62 620 PHE A N 1
ATOM 4977 C CA . PHE A 1 620 ? 37.211 10.235 -32.742 1.00 87.62 620 PHE A CA 1
ATOM 4978 C C . PHE A 1 620 ? 37.167 9.429 -34.052 1.00 87.62 620 PHE A C 1
ATOM 4980 O O . PHE A 1 620 ? 38.095 9.469 -34.865 1.00 87.62 620 PHE A O 1
ATOM 4987 N N . GLY A 1 621 ? 36.086 8.693 -34.293 1.00 91.75 621 GLY A N 1
ATOM 4988 C CA . GLY A 1 621 ? 36.003 7.824 -35.463 1.00 91.75 621 GLY A CA 1
ATOM 4989 C C . GLY A 1 621 ? 34.684 7.077 -35.576 1.00 91.75 621 GLY A C 1
ATOM 4990 O O . GLY A 1 621 ? 33.676 7.466 -34.994 1.00 91.75 621 GLY A O 1
ATOM 4991 N N . THR A 1 622 ? 34.678 6.005 -36.364 1.00 95.44 622 THR A N 1
ATOM 4992 C CA . THR A 1 622 ? 33.501 5.151 -36.577 1.00 95.44 622 THR A CA 1
ATOM 4993 C C . THR A 1 622 ? 33.767 3.748 -36.055 1.00 95.44 622 THR A C 1
ATOM 4995 O O . THR A 1 622 ? 34.623 3.042 -36.587 1.00 95.44 622 THR A O 1
ATOM 4998 N N . HIS A 1 623 ? 33.009 3.340 -35.046 1.00 95.06 623 HIS A N 1
ATOM 4999 C CA . HIS A 1 623 ? 33.003 2.005 -34.462 1.00 95.06 623 HIS A CA 1
ATOM 5000 C C . HIS A 1 623 ? 31.916 1.165 -35.123 1.00 95.06 623 HIS A C 1
ATOM 5002 O O . HIS A 1 623 ? 30.792 1.632 -35.301 1.00 95.06 623 HIS A O 1
ATOM 5008 N N . ASN A 1 624 ? 32.249 -0.071 -35.476 1.00 97.19 624 ASN A N 1
ATOM 5009 C CA . ASN A 1 624 ? 31.301 -1.071 -35.942 1.00 97.19 624 ASN A CA 1
ATOM 5010 C C . ASN A 1 624 ? 31.502 -2.345 -35.135 1.00 97.19 624 ASN A C 1
ATOM 5012 O O . ASN A 1 624 ? 32.638 -2.704 -34.814 1.00 97.19 624 ASN A O 1
ATOM 5016 N N . GLY A 1 625 ? 30.413 -3.048 -34.867 1.00 97.06 625 GLY A N 1
ATOM 5017 C CA . GLY A 1 625 ? 30.433 -4.282 -34.100 1.00 97.06 625 GLY A CA 1
ATOM 5018 C C . GLY A 1 625 ? 29.038 -4.841 -33.914 1.00 97.06 625 GLY A C 1
ATOM 5019 O O . GLY A 1 625 ? 28.113 -4.488 -34.645 1.00 97.06 625 GLY A O 1
ATOM 5020 N N . THR A 1 626 ? 28.899 -5.701 -32.918 1.00 97.25 626 THR A N 1
ATOM 5021 C CA . THR A 1 626 ? 27.626 -6.259 -32.489 1.00 97.25 626 THR A CA 1
ATOM 5022 C C . THR A 1 626 ? 27.450 -6.143 -30.984 1.00 97.25 626 THR A C 1
ATOM 5024 O O . THR A 1 626 ? 28.424 -6.235 -30.237 1.00 97.25 626 THR A O 1
ATOM 5027 N N . ILE A 1 627 ? 26.199 -6.009 -30.560 1.00 96.81 627 ILE A N 1
ATOM 5028 C CA . ILE A 1 627 ? 25.738 -6.059 -29.174 1.00 96.81 627 ILE A CA 1
ATOM 5029 C C . ILE A 1 627 ? 24.806 -7.264 -29.042 1.00 96.81 627 ILE A C 1
ATOM 5031 O O . ILE A 1 627 ? 23.948 -7.481 -29.897 1.00 96.81 627 ILE A O 1
ATOM 5035 N N . THR A 1 628 ? 24.991 -8.063 -27.996 1.00 95.31 628 THR A N 1
ATOM 5036 C CA . THR A 1 628 ? 24.083 -9.160 -27.631 1.00 95.31 628 THR A CA 1
ATOM 5037 C C . THR A 1 628 ? 23.736 -9.001 -26.156 1.00 95.31 628 THR A C 1
ATOM 5039 O O . THR A 1 628 ? 24.599 -9.274 -25.318 1.00 95.31 628 THR A O 1
ATOM 5042 N N . PRO A 1 629 ? 22.532 -8.521 -25.816 1.00 91.12 629 PRO A N 1
ATOM 5043 C CA . PRO A 1 629 ? 22.144 -8.350 -24.431 1.00 91.12 629 PRO A CA 1
ATOM 5044 C C . PRO A 1 629 ? 21.771 -9.712 -23.822 1.00 91.12 629 PRO A C 1
ATOM 5046 O O . PRO A 1 629 ? 21.311 -10.613 -24.529 1.00 91.12 629 PRO A O 1
ATOM 5049 N N . ASN A 1 630 ? 21.992 -9.896 -22.524 1.00 84.81 630 ASN A N 1
ATOM 5050 C CA . ASN A 1 630 ? 21.532 -11.086 -21.785 1.00 84.81 630 ASN A CA 1
ATOM 5051 C C . ASN A 1 630 ? 20.186 -10.836 -21.065 1.00 84.81 630 ASN A C 1
ATOM 5053 O O . ASN A 1 630 ? 19.497 -11.796 -20.736 1.00 84.81 630 ASN A O 1
ATOM 5057 N N . ALA A 1 631 ? 19.796 -9.568 -20.907 1.00 77.81 631 ALA A N 1
ATOM 5058 C CA . ALA A 1 631 ? 18.491 -9.095 -20.456 1.00 77.81 631 ALA A CA 1
ATOM 5059 C C . ALA A 1 631 ? 17.774 -8.345 -21.591 1.00 77.81 631 ALA A C 1
ATOM 5061 O O . ALA A 1 631 ? 18.388 -7.971 -22.589 1.00 77.81 631 ALA A O 1
ATOM 5062 N N . THR A 1 632 ? 16.463 -8.147 -21.477 1.00 76.69 632 THR A N 1
ATOM 5063 C CA . THR A 1 632 ? 15.729 -7.298 -22.425 1.00 76.69 632 THR A CA 1
ATOM 5064 C C . THR A 1 632 ? 15.918 -5.840 -22.022 1.00 76.69 632 THR A C 1
ATOM 5066 O O . THR A 1 632 ? 15.632 -5.489 -20.886 1.00 76.69 632 THR A O 1
ATOM 5069 N N . ILE A 1 633 ? 16.393 -5.005 -22.944 1.00 83.62 633 ILE A N 1
ATOM 5070 C CA . ILE A 1 633 ? 16.811 -3.623 -22.680 1.00 83.62 633 ILE A CA 1
ATOM 5071 C C . ILE A 1 633 ? 15.969 -2.702 -23.555 1.00 83.62 633 ILE A C 1
ATOM 5073 O O . ILE A 1 633 ? 15.973 -2.845 -24.781 1.00 83.62 633 ILE A O 1
ATOM 5077 N N . GLU A 1 634 ? 15.242 -1.767 -22.948 1.00 80.75 634 GLU A N 1
ATOM 5078 C CA . GLU A 1 634 ? 14.661 -0.653 -23.699 1.00 80.75 634 GLU A CA 1
ATOM 5079 C C . GLU A 1 634 ? 15.719 0.424 -23.899 1.00 80.75 634 GLU A C 1
ATOM 5081 O O . GLU A 1 634 ? 16.489 0.729 -22.996 1.00 80.75 634 GLU A O 1
ATOM 5086 N N . VAL A 1 635 ? 15.794 0.946 -25.118 1.00 84.69 635 VAL A N 1
ATOM 5087 C CA . VAL A 1 635 ? 16.796 1.920 -25.526 1.00 84.69 635 VAL A CA 1
ATOM 5088 C C . VAL A 1 635 ? 16.091 3.100 -26.167 1.00 84.69 635 VAL A C 1
ATOM 5090 O O . VAL A 1 635 ? 15.400 2.975 -27.177 1.00 84.69 635 VAL A O 1
ATOM 5093 N N . SER A 1 636 ? 16.312 4.266 -25.588 1.00 84.62 636 SER A N 1
ATOM 5094 C CA . SER A 1 636 ? 15.880 5.577 -26.063 1.00 84.62 636 SER A CA 1
ATOM 5095 C C . SER A 1 636 ? 17.068 6.512 -26.325 1.00 84.62 636 SER A C 1
ATOM 5097 O O . SER A 1 636 ? 16.987 7.415 -27.163 1.00 84.62 636 SER A O 1
ATOM 5099 N N . LYS A 1 637 ? 18.204 6.275 -25.663 1.00 89.31 637 LYS A N 1
ATOM 5100 C CA . LYS A 1 637 ? 19.417 7.087 -25.675 1.00 89.31 637 LYS A CA 1
ATOM 5101 C C . LYS A 1 637 ? 20.671 6.222 -25.732 1.00 89.31 637 LYS A C 1
ATOM 5103 O O . LYS A 1 637 ? 20.737 5.109 -25.219 1.00 89.31 637 LYS A O 1
ATOM 5108 N N . LEU A 1 638 ? 21.710 6.783 -26.341 1.00 92.94 638 LEU A N 1
ATOM 5109 C CA . LEU A 1 638 ? 23.069 6.258 -26.279 1.00 92.94 638 LEU A CA 1
ATOM 5110 C C . LEU A 1 638 ? 23.997 7.327 -25.712 1.00 92.94 638 LEU A C 1
ATOM 5112 O O . LEU A 1 638 ? 24.142 8.413 -26.275 1.00 92.94 638 LEU A O 1
ATOM 5116 N N . TYR A 1 639 ? 24.665 6.977 -24.622 1.00 90.62 639 TYR A N 1
ATOM 5117 C CA . TYR A 1 639 ? 25.722 7.749 -23.990 1.00 90.62 639 TYR A CA 1
ATOM 5118 C C . TYR A 1 639 ? 27.083 7.216 -24.423 1.00 90.62 639 TYR A C 1
ATOM 5120 O O . TYR A 1 639 ? 27.260 6.028 -24.699 1.00 90.62 639 TYR A O 1
ATOM 5128 N N . THR A 1 640 ? 28.070 8.102 -24.487 1.00 89.94 640 THR A N 1
ATOM 5129 C CA . THR A 1 640 ? 29.464 7.729 -24.743 1.00 89.94 640 THR A CA 1
ATOM 5130 C C . THR A 1 640 ? 30.332 8.357 -23.675 1.00 89.94 640 THR A C 1
ATOM 5132 O O . THR A 1 640 ? 30.299 9.573 -23.507 1.00 89.94 640 THR A O 1
ATOM 5135 N N . TYR A 1 641 ? 31.112 7.546 -22.964 1.00 89.00 641 TYR A N 1
ATOM 5136 C CA . TYR A 1 641 ? 31.960 8.053 -21.892 1.00 89.00 641 TYR A CA 1
ATOM 5137 C C . TYR A 1 641 ? 33.095 8.905 -22.480 1.00 89.00 641 TYR A C 1
ATOM 5139 O O . TYR A 1 641 ? 33.901 8.387 -23.261 1.00 89.00 641 TYR A O 1
ATOM 5147 N N . PRO A 1 642 ? 33.174 10.208 -22.152 1.00 86.88 642 PRO A N 1
ATOM 5148 C CA . PRO A 1 642 ? 34.215 11.085 -22.669 1.00 86.88 642 PRO A CA 1
ATOM 5149 C C . PRO A 1 642 ? 35.545 10.835 -21.950 1.00 86.88 642 PRO A C 1
ATOM 5151 O O . PRO A 1 642 ? 35.579 10.491 -20.766 1.00 86.88 642 PRO A O 1
ATOM 5154 N N . CYS A 1 643 ? 36.668 11.067 -22.629 1.00 83.81 643 CYS A N 1
ATOM 5155 C CA . CYS A 1 643 ? 37.928 11.277 -21.915 1.00 83.81 643 CYS A CA 1
ATOM 5156 C C . CYS A 1 643 ? 37.835 12.559 -21.070 1.00 83.81 643 CYS A C 1
ATOM 5158 O O . CYS A 1 643 ? 37.209 13.536 -21.493 1.00 83.81 643 CYS A O 1
ATOM 5160 N N . GLU A 1 644 ? 38.463 12.572 -19.894 1.00 80.56 644 GLU A N 1
ATOM 5161 C CA . GLU A 1 644 ? 38.459 13.738 -19.004 1.00 80.56 644 GLU A CA 1
ATOM 5162 C C . GLU A 1 644 ? 38.960 14.999 -19.734 1.00 80.56 644 GLU A C 1
ATOM 5164 O O . GLU A 1 644 ? 39.925 14.953 -20.499 1.00 80.56 644 GLU A O 1
ATOM 5169 N N . GLY A 1 645 ? 38.263 16.123 -19.549 1.00 74.19 645 GLY A N 1
ATOM 5170 C CA . GLY A 1 645 ? 38.577 17.388 -20.224 1.00 74.19 645 GLY A CA 1
ATOM 5171 C C . GLY A 1 645 ? 38.197 17.452 -21.710 1.00 74.19 645 GLY A C 1
ATOM 5172 O O . GLY A 1 645 ? 38.503 18.446 -22.369 1.00 74.19 645 GLY A O 1
ATOM 5173 N N . THR A 1 646 ? 37.523 16.433 -22.255 1.00 74.94 646 THR A N 1
ATOM 5174 C CA . THR A 1 646 ? 37.054 16.416 -23.650 1.00 74.94 646 THR A CA 1
ATOM 5175 C C . THR A 1 646 ? 35.537 16.529 -23.741 1.00 74.94 646 THR A C 1
ATOM 5177 O O . THR A 1 646 ? 34.805 16.062 -22.874 1.00 74.94 646 THR A O 1
ATOM 5180 N N . GLY A 1 647 ? 35.044 17.109 -24.838 1.00 67.69 647 GLY A N 1
ATOM 5181 C CA . GLY A 1 647 ? 33.612 17.212 -25.115 1.00 67.69 647 GLY A CA 1
ATOM 5182 C C . GLY A 1 647 ? 33.002 15.941 -25.717 1.00 67.69 647 GLY A C 1
ATOM 5183 O O . GLY A 1 647 ? 32.255 16.047 -26.687 1.00 67.69 647 GLY A O 1
ATOM 5184 N N . GLY A 1 648 ? 33.422 14.741 -25.288 1.00 70.50 648 GLY A N 1
ATOM 5185 C CA . GLY A 1 648 ? 33.013 13.445 -25.867 1.00 70.50 648 GLY A CA 1
ATOM 5186 C C . GLY A 1 648 ? 31.504 13.338 -26.120 1.00 70.50 648 GLY A C 1
ATOM 5187 O O . GLY A 1 648 ? 30.712 13.515 -25.206 1.00 70.50 648 GLY A O 1
ATOM 5188 N N . HIS A 1 649 ? 31.115 13.073 -27.371 1.00 83.50 649 HIS A N 1
ATOM 5189 C CA . HIS A 1 649 ? 29.721 12.880 -27.786 1.00 83.50 649 HIS A CA 1
ATOM 5190 C C . HIS A 1 649 ? 29.653 11.964 -29.012 1.00 83.50 649 HIS A C 1
ATOM 5192 O O . HIS A 1 649 ? 30.633 11.814 -29.755 1.00 83.50 649 HIS A O 1
ATOM 5198 N N . THR A 1 650 ? 28.478 11.388 -29.262 1.00 89.19 650 THR A N 1
ATOM 5199 C CA . THR A 1 650 ? 28.192 10.600 -30.466 1.00 89.19 650 THR A CA 1
ATOM 5200 C C . THR A 1 650 ? 27.501 11.463 -31.517 1.00 89.19 650 THR A C 1
ATOM 5202 O O . THR A 1 650 ? 26.523 12.139 -31.231 1.00 89.19 650 THR A O 1
ATOM 5205 N N . LYS A 1 651 ? 28.018 11.448 -32.754 1.00 91.75 651 LYS A N 1
ATOM 5206 C CA . LYS A 1 651 ? 27.456 12.164 -33.916 1.00 91.75 651 LYS A CA 1
ATOM 5207 C C . LYS A 1 651 ? 26.377 11.376 -34.644 1.00 91.75 651 LYS A C 1
ATOM 5209 O O . LYS A 1 651 ? 25.553 11.966 -35.339 1.00 91.75 651 LYS A O 1
ATOM 5214 N N . TYR A 1 652 ? 26.465 10.053 -34.590 1.00 94.25 652 TYR A N 1
ATOM 5215 C CA . TYR A 1 652 ? 25.533 9.152 -35.252 1.00 94.25 652 TYR A CA 1
ATOM 5216 C C . TYR A 1 652 ? 25.591 7.778 -34.597 1.00 94.25 652 TYR A C 1
ATOM 5218 O O . TYR A 1 652 ? 26.687 7.266 -34.360 1.00 94.25 652 TYR A O 1
ATOM 5226 N N . ALA A 1 653 ? 24.432 7.177 -34.370 1.00 96.19 653 ALA A N 1
ATOM 5227 C CA . ALA A 1 653 ? 24.305 5.793 -33.949 1.00 96.19 653 ALA A CA 1
ATOM 5228 C C . ALA A 1 653 ? 23.294 5.080 -34.850 1.00 96.19 653 ALA A C 1
ATOM 5230 O O . ALA A 1 653 ? 22.281 5.660 -35.224 1.00 96.19 653 ALA A O 1
ATOM 5231 N N . ARG A 1 654 ? 23.555 3.820 -35.190 1.00 97.00 654 ARG A N 1
ATOM 5232 C CA . ARG A 1 654 ? 22.581 2.910 -35.803 1.00 97.00 654 ARG A CA 1
ATOM 5233 C C . ARG A 1 654 ? 22.700 1.557 -35.137 1.00 97.00 654 ARG A C 1
ATOM 5235 O O . ARG A 1 654 ? 23.824 1.087 -34.971 1.00 97.00 654 ARG A O 1
ATOM 5242 N N . ILE A 1 655 ? 21.573 0.943 -34.798 1.00 97.12 655 ILE A N 1
ATOM 5243 C CA . ILE A 1 655 ? 21.506 -0.405 -34.231 1.00 97.12 655 ILE A CA 1
ATOM 5244 C C . ILE A 1 655 ? 20.485 -1.209 -35.036 1.00 97.12 655 ILE A C 1
ATOM 5246 O O . ILE A 1 655 ? 19.363 -0.746 -35.236 1.00 97.12 655 ILE A O 1
ATOM 5250 N N . TRP A 1 656 ? 20.878 -2.376 -35.557 1.00 97.25 656 TRP A N 1
ATOM 5251 C CA . TRP A 1 656 ? 20.013 -3.135 -36.463 1.00 97.25 656 TRP A CA 1
ATOM 5252 C C . TRP A 1 656 ? 20.271 -4.648 -36.514 1.00 97.25 656 TRP A C 1
ATOM 5254 O O . TRP A 1 656 ? 21.390 -5.131 -36.336 1.00 97.25 656 TRP A O 1
ATOM 5264 N N . ASN A 1 657 ? 19.229 -5.406 -36.844 1.00 95.88 657 ASN A N 1
ATOM 5265 C CA . ASN A 1 657 ? 19.264 -6.803 -37.273 1.00 95.88 657 ASN A CA 1
ATOM 5266 C C . ASN A 1 657 ? 18.112 -7.070 -38.267 1.00 95.88 657 ASN A C 1
ATOM 5268 O O . ASN A 1 657 ? 17.637 -6.147 -38.918 1.00 95.88 657 ASN A O 1
ATOM 5272 N N . SER A 1 658 ? 17.667 -8.320 -38.424 1.00 91.50 658 SER A N 1
ATOM 5273 C CA . SER A 1 658 ? 16.547 -8.659 -39.316 1.00 91.50 658 SER A CA 1
ATOM 5274 C C . SER A 1 658 ? 15.176 -8.147 -38.848 1.00 91.50 658 SER A C 1
ATOM 5276 O O . SER A 1 658 ? 14.261 -8.073 -39.660 1.00 91.50 658 SER A O 1
ATOM 5278 N N . SER A 1 659 ? 15.020 -7.821 -37.561 1.00 84.75 659 SER A N 1
ATOM 5279 C CA . SER A 1 659 ? 13.749 -7.426 -36.928 1.00 84.75 659 SER A CA 1
ATOM 5280 C C . SER A 1 659 ? 13.688 -5.965 -36.473 1.00 84.75 659 SER A C 1
ATOM 5282 O O . SER A 1 659 ? 12.615 -5.482 -36.136 1.00 84.75 659 SER A O 1
ATOM 5284 N N . LEU A 1 660 ? 14.825 -5.275 -36.429 1.00 90.56 660 LEU A N 1
ATOM 5285 C CA . LEU A 1 660 ? 14.958 -3.920 -35.904 1.00 90.56 660 LEU A CA 1
ATOM 5286 C C . LEU A 1 660 ? 15.972 -3.158 -36.755 1.00 90.56 660 LEU A C 1
ATOM 5288 O O . LEU A 1 660 ? 17.032 -3.700 -37.048 1.00 90.56 660 LEU A O 1
ATOM 5292 N N . ASP A 1 661 ? 15.689 -1.905 -37.102 1.00 95.12 661 ASP A N 1
ATOM 5293 C CA . ASP A 1 661 ? 16.647 -1.006 -37.751 1.00 95.12 661 ASP A CA 1
ATOM 5294 C C . ASP A 1 661 ? 16.362 0.436 -37.331 1.00 95.12 661 ASP A C 1
ATOM 5296 O O . ASP A 1 661 ? 15.435 1.074 -37.826 1.00 95.12 661 ASP A O 1
ATOM 5300 N N . THR A 1 662 ? 17.142 0.934 -36.375 1.00 93.06 662 THR A N 1
ATOM 5301 C CA . THR A 1 662 ? 16.963 2.267 -35.795 1.00 93.06 662 THR A CA 1
ATOM 5302 C C . THR A 1 662 ? 18.251 3.071 -35.872 1.00 93.06 662 THR A C 1
ATOM 5304 O O . THR A 1 662 ? 19.359 2.523 -35.854 1.00 93.06 662 THR A O 1
ATOM 5307 N N . ASN A 1 663 ? 18.121 4.391 -35.976 1.00 94.88 663 ASN A N 1
ATOM 5308 C CA . ASN A 1 663 ? 19.249 5.305 -35.989 1.00 94.88 663 ASN A CA 1
ATOM 5309 C C . ASN A 1 663 ? 18.945 6.601 -35.240 1.00 94.88 663 ASN A C 1
ATOM 5311 O O . ASN A 1 663 ? 17.793 6.974 -35.029 1.00 94.88 663 ASN A O 1
ATOM 5315 N N . ALA A 1 664 ? 20.017 7.278 -34.857 1.00 92.25 664 ALA A N 1
ATOM 5316 C CA . ALA A 1 664 ? 20.002 8.554 -34.180 1.00 92.25 664 ALA A CA 1
ATOM 5317 C C . ALA A 1 664 ? 21.086 9.452 -34.782 1.00 92.25 664 ALA A C 1
ATOM 5319 O O . ALA A 1 664 ? 22.198 8.994 -35.074 1.00 92.25 664 ALA A O 1
ATOM 5320 N N . THR A 1 665 ? 20.775 10.738 -34.958 1.00 91.81 665 THR A N 1
ATOM 5321 C CA . THR A 1 665 ? 21.718 11.751 -35.458 1.00 91.81 665 THR A CA 1
ATOM 5322 C C . THR A 1 665 ? 21.821 12.905 -34.467 1.00 91.81 665 THR A C 1
ATOM 5324 O O . THR A 1 665 ? 20.838 13.302 -33.851 1.00 91.81 665 THR A O 1
ATOM 5327 N N . TRP A 1 666 ? 23.038 13.406 -34.269 1.00 87.12 666 TRP A N 1
ATOM 5328 C CA . TRP A 1 666 ? 23.309 14.454 -33.293 1.00 87.12 666 TRP A CA 1
ATOM 5329 C C . TRP A 1 666 ? 22.753 15.805 -33.745 1.00 87.12 666 TRP A C 1
ATOM 5331 O O . TRP A 1 666 ? 23.019 16.242 -34.865 1.00 87.12 666 TRP A O 1
ATOM 5341 N N . ASN A 1 667 ? 22.036 16.479 -32.843 1.00 79.25 667 ASN A N 1
ATOM 5342 C CA . ASN A 1 667 ? 21.292 17.710 -33.126 1.00 79.25 667 ASN A CA 1
ATOM 5343 C C . ASN A 1 667 ? 21.975 18.990 -32.598 1.00 79.25 667 ASN A C 1
ATOM 5345 O O . ASN A 1 667 ? 21.349 20.045 -32.548 1.00 79.25 667 ASN A O 1
ATOM 5349 N N . GLY A 1 668 ? 23.258 18.926 -32.224 1.00 78.81 668 GLY A N 1
ATOM 5350 C CA . GLY A 1 668 ? 24.027 20.081 -31.742 1.00 78.81 668 GLY A CA 1
ATOM 5351 C C . GLY A 1 668 ? 24.261 20.105 -30.226 1.00 78.81 668 GLY A C 1
ATOM 5352 O O . GLY A 1 668 ? 23.883 19.190 -29.500 1.00 78.81 668 GLY A O 1
ATOM 5353 N N . TYR A 1 669 ? 24.914 21.169 -29.743 1.00 77.94 669 TYR A N 1
ATOM 5354 C CA . TYR A 1 669 ? 25.235 21.381 -28.323 1.00 77.94 669 TYR A CA 1
ATOM 5355 C C . TYR A 1 669 ? 24.061 22.024 -27.570 1.00 77.94 669 TYR A C 1
ATOM 5357 O O . TYR A 1 669 ? 24.120 23.194 -27.192 1.00 77.94 669 TYR A O 1
ATOM 5365 N N . VAL A 1 670 ? 22.973 21.277 -27.389 1.00 62.72 670 VAL A N 1
ATOM 5366 C CA . VAL A 1 670 ? 21.771 21.736 -26.675 1.00 62.72 670 VAL A CA 1
ATOM 5367 C C . VAL A 1 670 ? 21.408 20.703 -25.606 1.00 62.72 670 VAL A C 1
ATOM 5369 O O . VAL A 1 670 ? 21.427 19.510 -25.890 1.00 62.72 670 VAL A O 1
ATOM 5372 N N . GLY A 1 671 ? 21.088 21.142 -24.384 1.00 66.44 671 GLY A N 1
ATOM 5373 C CA . GLY A 1 671 ? 20.742 20.239 -23.276 1.00 66.44 671 GLY A CA 1
ATOM 5374 C C . GLY A 1 671 ? 21.896 19.320 -22.846 1.00 66.44 671 GLY A C 1
ATOM 5375 O O . GLY A 1 671 ? 23.049 19.754 -22.785 1.00 66.44 671 GLY A O 1
ATOM 5376 N N . ASP A 1 672 ? 21.588 18.053 -22.543 1.00 71.69 672 ASP A N 1
ATOM 5377 C CA . ASP A 1 672 ? 22.584 17.007 -22.267 1.00 71.69 672 ASP A CA 1
ATOM 5378 C C . ASP A 1 672 ? 23.216 16.499 -23.575 1.00 71.69 672 ASP A C 1
ATOM 5380 O O . ASP A 1 672 ? 22.805 15.500 -24.161 1.00 71.69 672 ASP A O 1
ATOM 5384 N N . TRP A 1 673 ? 24.221 17.225 -24.060 1.00 71.50 673 TRP A N 1
ATOM 5385 C CA . TRP A 1 673 ? 24.880 16.958 -25.342 1.00 71.50 673 TRP A CA 1
ATOM 5386 C C . TRP A 1 673 ? 25.825 15.739 -25.331 1.00 71.50 673 TRP A C 1
ATOM 5388 O O . TRP A 1 673 ? 26.391 15.409 -26.376 1.00 71.50 673 TRP A O 1
ATOM 5398 N N . HIS A 1 674 ? 26.002 15.068 -24.185 1.00 72.75 674 HIS A N 1
ATOM 5399 C CA . HIS A 1 674 ? 26.825 13.855 -24.057 1.00 72.75 674 HIS A CA 1
ATOM 5400 C C . HIS A 1 674 ? 26.102 12.583 -24.526 1.00 72.75 674 HIS A C 1
ATOM 5402 O O . HIS A 1 674 ? 26.740 11.537 -24.683 1.00 72.75 674 HIS A O 1
ATOM 5408 N N . ASN A 1 675 ? 24.793 12.663 -24.778 1.00 84.25 675 ASN A N 1
ATOM 5409 C CA . ASN A 1 675 ? 24.002 11.574 -25.338 1.00 84.25 675 ASN A CA 1
ATOM 5410 C C . ASN A 1 675 ? 23.452 11.910 -26.729 1.00 84.25 675 ASN A C 1
ATOM 5412 O O . ASN A 1 675 ? 23.447 13.057 -27.180 1.00 84.25 675 ASN A O 1
ATOM 5416 N N . ILE A 1 676 ? 22.995 10.871 -27.417 1.00 88.94 676 ILE A N 1
ATOM 5417 C CA . ILE A 1 676 ? 22.193 10.970 -28.630 1.00 88.94 676 ILE A CA 1
ATOM 5418 C C . ILE A 1 676 ? 20.875 10.233 -28.385 1.00 88.94 676 ILE A C 1
ATOM 5420 O O . ILE A 1 676 ? 20.881 9.115 -27.873 1.00 88.94 676 ILE A O 1
ATOM 5424 N N . SER A 1 677 ? 19.751 10.861 -28.723 1.00 86.56 677 SER A N 1
ATOM 5425 C CA . SER A 1 677 ? 18.420 10.261 -28.575 1.00 86.56 677 SER A CA 1
ATOM 5426 C C . SER A 1 677 ? 17.966 9.647 -29.896 1.00 86.56 677 SER A C 1
ATOM 5428 O O . SER A 1 677 ? 18.130 10.258 -30.956 1.00 86.56 677 SER A O 1
ATOM 5430 N N . PHE A 1 678 ? 17.408 8.444 -29.835 1.00 85.81 678 PHE A N 1
ATOM 5431 C CA . PHE A 1 678 ? 16.750 7.811 -30.974 1.00 85.81 678 PHE A CA 1
ATOM 5432 C C . PHE A 1 678 ? 15.361 8.424 -31.180 1.00 85.81 678 PHE A C 1
ATOM 5434 O O . PHE A 1 678 ? 14.753 8.922 -30.236 1.00 85.81 678 PHE A O 1
ATOM 5441 N N . ASN A 1 679 ? 14.869 8.416 -32.423 1.00 76.88 679 ASN A N 1
ATOM 5442 C CA . ASN A 1 679 ? 13.578 9.035 -32.755 1.00 76.88 679 ASN A CA 1
ATOM 5443 C C . ASN A 1 679 ? 12.405 8.369 -32.025 1.00 76.88 679 ASN A C 1
ATOM 5445 O O . ASN A 1 679 ? 11.467 9.049 -31.621 1.00 76.88 679 ASN A O 1
ATOM 5449 N N . GLU A 1 680 ? 12.479 7.049 -31.860 1.00 70.06 680 GLU A N 1
ATOM 5450 C CA . GLU A 1 680 ? 11.517 6.245 -31.115 1.00 70.06 680 GLU A CA 1
ATOM 5451 C C . GLU A 1 680 ? 12.287 5.274 -30.207 1.00 70.06 680 GLU A C 1
ATOM 5453 O O . GLU A 1 680 ? 13.303 4.717 -30.650 1.00 70.06 680 GLU A O 1
ATOM 5458 N N . PRO A 1 681 ? 11.839 5.066 -28.954 1.00 74.06 681 PRO A N 1
ATOM 5459 C CA . PRO A 1 681 ? 12.364 4.005 -28.106 1.00 74.06 681 PRO A CA 1
ATOM 5460 C C . PRO A 1 681 ? 12.199 2.636 -28.772 1.00 74.06 681 PRO A C 1
ATOM 5462 O O . PRO A 1 681 ? 11.207 2.377 -29.451 1.00 74.06 681 PRO A O 1
ATOM 5465 N N . PHE A 1 682 ? 13.164 1.746 -28.572 1.00 81.00 682 PHE A N 1
ATOM 5466 C CA . PHE A 1 682 ? 13.141 0.396 -29.131 1.00 81.00 682 PHE A CA 1
ATOM 5467 C C . PHE A 1 682 ? 13.703 -0.623 -28.145 1.00 81.00 682 PHE A C 1
ATOM 5469 O O . PHE A 1 682 ? 14.393 -0.276 -27.192 1.00 81.00 682 PHE A O 1
ATOM 5476 N N . THR A 1 683 ? 13.444 -1.903 -28.397 1.00 80.62 683 THR A N 1
ATOM 5477 C CA . THR A 1 683 ? 13.825 -2.984 -27.484 1.00 80.62 683 THR A CA 1
ATOM 5478 C C . THR A 1 683 ? 14.933 -3.854 -28.073 1.00 80.62 683 THR A C 1
ATOM 5480 O O . THR A 1 683 ? 14.801 -4.418 -29.165 1.00 80.62 683 THR A O 1
ATOM 5483 N N . LEU A 1 684 ? 16.014 -4.025 -27.316 1.00 86.81 684 LEU A N 1
ATOM 5484 C CA . LEU A 1 684 ? 17.000 -5.075 -27.530 1.00 86.81 684 LEU A CA 1
ATOM 5485 C C . LEU A 1 684 ? 16.586 -6.302 -26.715 1.00 86.81 684 LEU A C 1
ATOM 5487 O O . LEU A 1 684 ? 16.570 -6.273 -25.491 1.00 86.81 684 LEU A O 1
ATOM 5491 N N . VAL A 1 685 ? 16.216 -7.382 -27.395 1.00 83.44 685 VAL A N 1
ATOM 5492 C CA . VAL A 1 685 ? 15.702 -8.601 -26.760 1.00 83.44 685 VAL A CA 1
ATOM 5493 C C . VAL A 1 685 ? 16.862 -9.466 -26.282 1.00 83.44 685 VAL A C 1
ATOM 5495 O O . VAL A 1 685 ? 17.810 -9.695 -27.041 1.00 83.44 685 VAL A O 1
ATOM 5498 N N . ALA A 1 686 ? 16.749 -9.992 -25.059 1.00 83.75 686 ALA A N 1
ATOM 5499 C CA . ALA A 1 686 ? 17.706 -10.933 -24.484 1.00 83.75 686 ALA A CA 1
ATOM 5500 C C . ALA A 1 686 ? 18.076 -12.059 -25.470 1.00 83.75 686 ALA A C 1
ATOM 5502 O O . ALA A 1 686 ? 17.216 -12.662 -26.117 1.00 83.75 686 ALA A O 1
ATOM 5503 N N . GLY A 1 687 ? 19.373 -12.335 -25.606 1.00 85.81 687 GLY A N 1
ATOM 5504 C CA . GLY A 1 687 ? 19.915 -13.392 -26.460 1.00 85.81 687 GLY A CA 1
ATOM 5505 C C . GLY A 1 687 ? 19.938 -13.085 -27.963 1.00 85.81 687 GLY A C 1
ATOM 5506 O O . GLY A 1 687 ? 20.505 -13.872 -28.721 1.00 85.81 687 GLY A O 1
ATOM 5507 N N . LYS A 1 688 ? 19.376 -11.958 -28.429 1.00 91.19 688 LYS A N 1
ATOM 5508 C CA . LYS A 1 688 ? 19.446 -11.562 -29.845 1.00 91.19 688 LYS A CA 1
ATOM 5509 C C . LYS A 1 688 ? 20.664 -10.689 -30.126 1.00 91.19 688 LYS A C 1
ATOM 5511 O O . LYS A 1 688 ? 20.958 -9.752 -29.397 1.00 91.19 688 LYS A O 1
ATOM 5516 N N . THR A 1 689 ? 21.342 -10.944 -31.238 1.00 95.81 689 THR A N 1
ATOM 5517 C CA . THR A 1 689 ? 22.478 -10.122 -31.670 1.00 95.81 689 THR A CA 1
ATOM 5518 C C . THR A 1 689 ? 22.022 -8.991 -32.592 1.00 95.81 689 THR A C 1
ATOM 5520 O O . THR A 1 689 ? 21.236 -9.195 -33.523 1.00 95.81 689 THR A O 1
ATOM 5523 N N . TYR A 1 690 ? 22.558 -7.798 -32.349 1.00 97.25 690 TYR A N 1
ATOM 5524 C CA . TYR A 1 690 ? 22.311 -6.581 -33.115 1.00 97.25 690 TYR A CA 1
ATOM 5525 C C . TYR A 1 690 ? 23.633 -6.011 -33.608 1.00 97.25 690 TYR A C 1
ATOM 5527 O O . TYR A 1 690 ? 24.589 -5.918 -32.846 1.00 97.25 690 TYR A O 1
ATOM 5535 N N . ASN A 1 691 ? 23.700 -5.610 -34.872 1.00 98.00 691 ASN A N 1
ATOM 5536 C CA . ASN A 1 691 ? 24.820 -4.837 -35.391 1.00 98.00 691 ASN A CA 1
ATOM 5537 C C . ASN A 1 691 ? 24.718 -3.396 -34.898 1.00 98.00 691 ASN A C 1
ATOM 5539 O O . ASN A 1 691 ? 23.615 -2.866 -34.777 1.00 98.00 691 ASN A O 1
ATOM 5543 N N . TYR A 1 692 ? 25.859 -2.751 -34.673 1.00 97.50 692 TYR A N 1
ATOM 5544 C CA . TYR A 1 692 ? 25.911 -1.325 -34.389 1.00 97.50 692 TYR A CA 1
ATOM 5545 C C . TYR A 1 692 ? 26.928 -0.599 -35.268 1.00 97.50 692 TYR A C 1
ATOM 5547 O O . TYR A 1 692 ? 27.979 -1.134 -35.631 1.00 97.50 692 TYR A O 1
ATOM 5555 N N . THR A 1 693 ? 26.627 0.669 -35.539 1.00 97.38 693 THR A N 1
ATOM 5556 C CA . THR A 1 693 ? 27.565 1.670 -36.045 1.00 97.38 693 THR A CA 1
ATOM 5557 C C . THR A 1 693 ? 27.461 2.888 -35.146 1.00 97.38 693 THR A C 1
ATOM 5559 O O . THR A 1 693 ? 26.402 3.504 -35.074 1.00 97.38 693 THR A O 1
ATOM 5562 N N . ILE A 1 694 ? 28.557 3.256 -34.488 1.00 95.19 694 ILE A N 1
ATOM 5563 C CA . ILE A 1 694 ? 28.635 4.430 -33.612 1.00 95.19 694 ILE A CA 1
ATOM 5564 C C . ILE A 1 694 ? 29.746 5.326 -34.135 1.00 95.19 694 ILE A C 1
ATOM 5566 O O . ILE A 1 694 ? 30.908 4.927 -34.194 1.00 95.19 694 ILE A O 1
ATOM 5570 N N . ARG A 1 695 ? 29.399 6.545 -34.537 1.00 94.38 695 ARG A N 1
ATOM 5571 C CA . ARG A 1 695 ? 30.360 7.550 -34.989 1.00 94.38 695 ARG A CA 1
ATOM 5572 C C . ARG A 1 695 ? 30.524 8.606 -33.913 1.00 94.38 695 ARG A C 1
ATOM 5574 O O . ARG A 1 695 ? 29.611 9.397 -33.683 1.00 94.38 695 ARG A O 1
ATOM 5581 N N . THR A 1 696 ? 31.694 8.651 -33.298 1.00 90.50 696 THR A N 1
ATOM 5582 C CA . THR A 1 696 ? 32.017 9.609 -32.243 1.00 90.50 696 THR A CA 1
ATOM 5583 C C . THR A 1 696 ? 32.431 10.952 -32.844 1.00 90.50 696 THR A C 1
ATOM 5585 O O . THR A 1 696 ? 33.034 11.031 -33.917 1.00 90.50 696 THR A O 1
ATOM 5588 N N . GLY A 1 697 ? 32.015 12.039 -32.196 1.00 82.31 697 GLY A N 1
ATOM 5589 C CA . GLY A 1 697 ? 32.303 13.414 -32.607 1.00 82.31 697 GLY A CA 1
ATOM 5590 C C . GLY A 1 697 ? 33.460 14.076 -31.870 1.00 82.31 697 GLY A C 1
ATOM 5591 O O . GLY A 1 697 ? 33.927 15.125 -32.306 1.00 82.31 697 GLY A O 1
ATOM 5592 N N . SER A 1 698 ? 33.902 13.460 -30.779 1.00 82.38 698 SER A N 1
ATOM 5593 C CA . SER A 1 698 ? 35.003 13.853 -29.898 1.00 82.38 698 SER A CA 1
ATOM 5594 C C . SER A 1 698 ? 35.663 12.570 -29.362 1.00 82.38 698 SER A C 1
ATOM 5596 O O . SER A 1 698 ? 35.266 11.484 -29.774 1.00 82.38 698 SER A O 1
ATOM 5598 N N . TYR A 1 699 ? 36.673 12.689 -28.502 1.00 85.69 699 TYR A N 1
ATOM 5599 C CA . TYR A 1 699 ? 37.504 11.611 -27.970 1.00 85.69 699 TYR A CA 1
ATOM 5600 C C . TYR A 1 699 ? 36.721 10.737 -26.966 1.00 85.69 699 TYR A C 1
ATOM 5602 O O . TYR A 1 699 ? 36.499 11.180 -25.833 1.00 85.69 699 TYR A O 1
ATOM 5610 N N . PRO A 1 700 ? 36.264 9.524 -27.346 1.00 86.31 700 PRO A N 1
ATOM 5611 C CA . PRO A 1 700 ? 35.608 8.622 -26.409 1.00 86.31 700 PRO A CA 1
ATOM 5612 C C . PRO A 1 700 ? 36.654 7.849 -25.595 1.00 86.31 700 PRO A C 1
ATOM 5614 O O . PRO A 1 700 ? 37.775 7.621 -26.058 1.00 86.31 700 PRO A O 1
ATOM 5617 N N . GLN A 1 701 ? 36.269 7.360 -24.422 1.00 90.00 701 GLN A N 1
ATOM 5618 C CA . GLN A 1 701 ? 37.012 6.284 -23.773 1.00 90.00 701 GLN A CA 1
ATOM 5619 C C . GLN A 1 701 ? 36.825 4.983 -24.571 1.00 90.00 701 GLN A C 1
ATOM 5621 O O . GLN A 1 701 ? 35.753 4.722 -25.126 1.00 90.00 701 GLN A O 1
ATOM 5626 N N . ILE A 1 702 ? 37.880 4.171 -24.653 1.00 89.69 702 ILE A N 1
ATOM 5627 C CA . ILE A 1 702 ? 37.898 2.926 -25.429 1.00 89.69 702 ILE A CA 1
ATOM 5628 C C . ILE A 1 702 ? 38.431 1.776 -24.584 1.00 89.69 702 ILE A C 1
ATOM 5630 O O . ILE A 1 702 ? 39.402 1.925 -23.843 1.00 89.69 702 ILE A O 1
ATOM 5634 N N . TYR A 1 703 ? 37.825 0.605 -24.764 1.00 90.31 703 TYR A N 1
ATOM 5635 C CA . TYR A 1 703 ? 38.374 -0.671 -24.327 1.00 90.31 703 TYR A CA 1
ATOM 5636 C C . TYR A 1 703 ? 39.228 -1.284 -25.442 1.00 90.31 703 TYR A C 1
ATOM 5638 O O . TYR A 1 703 ? 38.736 -1.489 -26.553 1.00 90.31 703 TYR A O 1
ATOM 5646 N N . HIS A 1 704 ? 40.486 -1.612 -25.132 1.00 89.94 704 HIS A N 1
ATOM 5647 C CA . HIS A 1 704 ? 41.410 -2.328 -26.022 1.00 89.94 704 HIS A CA 1
ATOM 5648 C C . HIS A 1 704 ? 41.206 -3.848 -25.924 1.00 89.94 704 HIS A C 1
ATOM 5650 O O . HIS A 1 704 ? 42.039 -4.577 -25.388 1.00 89.94 704 HIS A O 1
ATOM 5656 N N . THR A 1 705 ? 40.046 -4.314 -26.373 1.00 89.38 705 THR A N 1
ATOM 5657 C CA . THR A 1 705 ? 39.674 -5.729 -26.431 1.00 89.38 705 THR A CA 1
ATOM 5658 C C . THR A 1 705 ? 38.744 -5.980 -27.625 1.00 89.38 705 THR A C 1
ATOM 5660 O O . THR A 1 705 ? 37.900 -5.135 -27.930 1.00 89.38 705 THR A O 1
ATOM 5663 N N . PRO A 1 706 ? 38.849 -7.127 -28.322 1.00 89.19 706 PRO A N 1
ATOM 5664 C CA . PRO A 1 706 ? 37.935 -7.469 -29.415 1.00 89.19 706 PRO A CA 1
ATOM 5665 C C . PRO A 1 706 ? 36.502 -7.746 -28.939 1.00 89.19 706 PRO A C 1
ATOM 5667 O O . PRO A 1 706 ? 35.559 -7.541 -29.703 1.00 89.19 706 PRO A O 1
ATOM 5670 N N . VAL A 1 707 ? 36.333 -8.194 -27.689 1.00 93.00 707 VAL A N 1
ATOM 5671 C CA . VAL A 1 707 ? 35.039 -8.499 -27.057 1.00 93.00 707 VAL A CA 1
ATOM 5672 C C . VAL A 1 707 ? 35.069 -8.037 -25.602 1.00 93.00 707 VAL A C 1
ATOM 5674 O O . VAL A 1 707 ? 36.064 -8.239 -24.903 1.00 93.00 707 VAL A O 1
ATOM 5677 N N . LEU A 1 708 ? 33.976 -7.436 -25.144 1.00 93.81 708 LEU A N 1
ATOM 5678 C CA . LEU A 1 708 ? 33.769 -7.002 -23.770 1.00 93.81 708 LEU A CA 1
ATOM 5679 C C . LEU A 1 708 ? 32.472 -7.616 -23.235 1.00 93.81 708 LEU A C 1
ATOM 5681 O O . LEU A 1 708 ? 31.415 -7.473 -23.850 1.00 93.81 708 LEU A O 1
ATOM 5685 N N . SER A 1 709 ? 32.574 -8.284 -22.087 1.00 92.88 709 SER A N 1
ATOM 5686 C CA . SER A 1 709 ? 31.421 -8.668 -21.271 1.00 92.88 709 SER A CA 1
ATOM 5687 C C . SER A 1 709 ? 31.014 -7.492 -20.399 1.00 92.88 709 SER A C 1
ATOM 5689 O O . SER A 1 709 ? 31.873 -6.856 -19.788 1.00 92.88 709 SER A O 1
ATOM 5691 N N . THR A 1 710 ? 29.718 -7.254 -20.307 1.00 89.75 710 THR A N 1
ATOM 5692 C CA . THR A 1 710 ? 29.088 -6.330 -19.368 1.00 89.75 710 THR A CA 1
ATOM 5693 C C . THR A 1 710 ? 28.176 -7.116 -18.427 1.00 89.75 710 THR A C 1
ATOM 5695 O O . THR A 1 710 ? 28.039 -8.333 -18.567 1.00 89.75 710 THR A O 1
ATOM 5698 N N . GLU A 1 711 ? 27.569 -6.437 -17.454 1.00 85.25 711 GLU A N 1
ATOM 5699 C CA . GLU A 1 711 ? 26.532 -7.028 -16.601 1.00 85.25 711 GLU A CA 1
ATOM 5700 C C . GLU A 1 711 ? 25.332 -7.497 -17.436 1.00 85.25 711 GLU A C 1
ATOM 5702 O O . GLU A 1 711 ? 24.897 -8.642 -17.310 1.00 85.25 711 GLU A O 1
ATOM 5707 N N . ASN A 1 712 ? 24.887 -6.652 -18.375 1.00 87.12 712 ASN A N 1
ATOM 5708 C CA . ASN A 1 712 ? 23.679 -6.875 -19.171 1.00 87.12 712 ASN A CA 1
ATOM 5709 C C .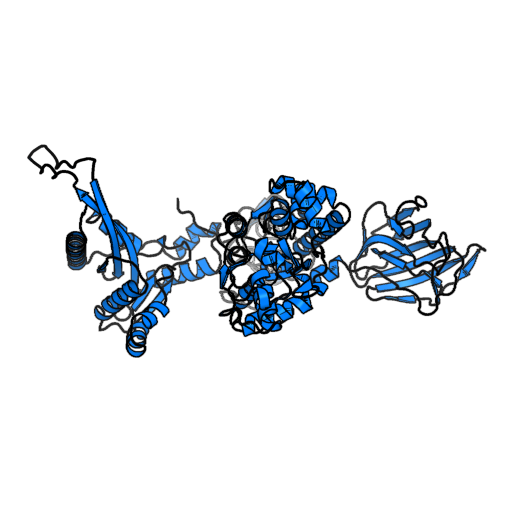 ASN A 1 712 ? 23.939 -7.336 -20.623 1.00 87.12 712 ASN A C 1
ATOM 5711 O O . ASN A 1 712 ? 23.092 -7.181 -21.509 1.00 87.12 712 ASN A O 1
ATOM 5715 N N . GLY A 1 713 ? 25.106 -7.931 -20.900 1.00 90.94 713 GLY A N 1
ATOM 5716 C CA . GLY A 1 713 ? 25.390 -8.599 -22.171 1.00 90.94 713 GLY A CA 1
ATOM 5717 C C . GLY A 1 713 ? 26.834 -8.497 -22.645 1.00 90.94 713 GLY A C 1
ATOM 5718 O O . GLY A 1 713 ? 27.777 -8.475 -21.864 1.00 90.94 713 GLY A O 1
ATOM 5719 N N . TRP A 1 714 ? 27.015 -8.484 -23.964 1.00 94.56 714 TRP A N 1
ATOM 5720 C CA . TRP A 1 714 ? 28.330 -8.489 -24.601 1.00 94.56 714 TRP A CA 1
ATOM 5721 C C . TRP A 1 714 ? 28.353 -7.529 -25.782 1.00 94.56 714 TRP A C 1
ATOM 5723 O O . TRP A 1 714 ? 27.391 -7.443 -26.548 1.00 94.56 714 TRP A O 1
ATOM 5733 N N . ILE A 1 715 ? 29.481 -6.853 -25.969 1.00 96.56 715 ILE A N 1
ATOM 5734 C CA . ILE A 1 715 ? 29.757 -6.006 -27.130 1.00 96.56 715 ILE A CA 1
ATOM 5735 C C . ILE A 1 715 ? 31.079 -6.432 -27.766 1.00 96.56 715 ILE A C 1
ATOM 5737 O O . ILE A 1 715 ? 32.020 -6.809 -27.072 1.00 96.56 715 ILE A O 1
ATOM 5741 N N . ASN A 1 716 ? 31.167 -6.390 -29.092 1.00 94.94 716 ASN A N 1
ATOM 5742 C CA . ASN A 1 716 ? 32.421 -6.621 -29.808 1.00 94.94 716 ASN A CA 1
ATOM 5743 C C . ASN A 1 716 ? 32.784 -5.442 -30.717 1.00 94.94 716 ASN A C 1
ATOM 5745 O O . ASN A 1 716 ? 31.960 -4.563 -30.981 1.00 94.94 716 ASN A O 1
ATOM 5749 N N . CYS A 1 717 ? 34.023 -5.433 -31.204 1.00 92.88 717 CYS A N 1
ATOM 5750 C CA . CYS A 1 717 ? 34.476 -4.535 -32.260 1.00 92.88 717 CYS A CA 1
ATOM 5751 C C . CYS A 1 717 ? 34.758 -5.354 -33.521 1.00 92.88 717 CYS A C 1
ATOM 5753 O O . CYS A 1 717 ? 35.699 -6.139 -33.566 1.00 92.88 717 CYS A O 1
ATOM 5755 N N . THR A 1 718 ? 33.957 -5.166 -34.570 1.00 93.69 718 THR A N 1
ATOM 5756 C CA . THR A 1 718 ? 34.271 -5.728 -35.893 1.00 93.69 718 THR A CA 1
ATOM 5757 C C . THR A 1 718 ? 35.205 -4.820 -36.675 1.00 93.69 718 THR A C 1
ATOM 5759 O O . THR A 1 718 ? 35.987 -5.320 -37.478 1.00 93.69 718 THR A O 1
ATOM 5762 N N . ARG A 1 719 ? 35.121 -3.494 -36.483 1.00 94.94 719 ARG A N 1
ATOM 5763 C CA . ARG A 1 719 ? 36.044 -2.511 -37.067 1.00 94.94 719 ARG A CA 1
ATOM 5764 C C . ARG A 1 719 ? 35.838 -1.118 -36.475 1.00 94.94 719 ARG A C 1
ATOM 5766 O O . ARG A 1 719 ? 34.788 -0.508 -36.689 1.00 94.94 719 ARG A O 1
ATOM 5773 N N . PHE A 1 720 ? 36.887 -0.548 -35.900 1.00 93.94 720 PHE A N 1
ATOM 5774 C CA . PHE A 1 720 ? 37.010 0.885 -35.651 1.00 93.94 720 PHE A CA 1
ATOM 5775 C C . PHE A 1 720 ? 37.844 1.550 -36.755 1.00 93.94 720 PHE A C 1
ATOM 5777 O O . PHE A 1 720 ? 38.847 0.999 -37.201 1.00 93.94 720 PHE A O 1
ATOM 5784 N N . THR A 1 721 ? 37.419 2.714 -37.244 1.00 94.38 721 THR A N 1
ATOM 5785 C CA . THR A 1 721 ? 38.180 3.552 -38.187 1.00 94.38 721 THR A CA 1
ATOM 5786 C C . THR A 1 721 ? 38.310 4.955 -37.613 1.00 94.38 721 THR A C 1
ATOM 5788 O O . THR A 1 721 ? 37.292 5.622 -37.423 1.00 94.38 721 THR A O 1
ATOM 5791 N N . ASP A 1 722 ? 39.539 5.386 -37.328 1.00 91.94 722 ASP A N 1
ATOM 5792 C CA . ASP A 1 722 ? 39.809 6.706 -36.752 1.00 91.94 722 ASP A CA 1
ATOM 5793 C C . ASP A 1 722 ? 39.693 7.839 -37.788 1.00 91.94 722 ASP A C 1
ATOM 5795 O O . ASP A 1 722 ? 39.554 7.604 -38.993 1.00 91.94 722 ASP A O 1
ATOM 5799 N N . ALA A 1 723 ? 39.754 9.088 -37.319 1.00 88.25 723 ALA A N 1
ATOM 5800 C CA . ALA A 1 723 ? 39.686 10.283 -38.162 1.00 88.25 723 ALA A CA 1
ATOM 5801 C C . ALA A 1 723 ? 40.783 10.369 -39.246 1.00 88.25 723 ALA A C 1
ATOM 5803 O O . ALA A 1 723 ? 40.605 11.086 -40.228 1.00 88.25 723 ALA A O 1
ATOM 5804 N N . ASN A 1 724 ? 41.891 9.633 -39.095 1.00 90.69 724 ASN A N 1
ATOM 5805 C CA . ASN A 1 724 ? 42.982 9.562 -40.071 1.00 90.69 724 ASN A CA 1
ATOM 5806 C C . ASN A 1 724 ? 42.826 8.377 -41.046 1.00 90.69 724 ASN A C 1
ATOM 5808 O O . ASN A 1 724 ? 43.685 8.158 -41.899 1.00 90.69 724 ASN A O 1
ATOM 5812 N N . GLY A 1 725 ? 41.750 7.592 -40.924 1.00 90.06 725 GLY A N 1
ATOM 5813 C CA . GLY A 1 725 ? 41.469 6.427 -41.762 1.00 90.06 725 GLY A CA 1
ATOM 5814 C C . GLY A 1 725 ? 42.178 5.140 -41.332 1.00 90.06 725 GLY A C 1
ATOM 5815 O O . GLY A 1 725 ? 42.081 4.131 -42.040 1.00 90.06 725 GLY A O 1
ATOM 5816 N N . LYS A 1 726 ? 42.872 5.128 -40.186 1.00 92.88 726 LYS A N 1
ATOM 5817 C CA . LYS A 1 726 ? 43.515 3.916 -39.663 1.00 92.88 726 LYS A CA 1
ATOM 5818 C C . LYS A 1 726 ? 42.476 3.009 -39.007 1.00 92.88 726 LYS A C 1
ATOM 5820 O O . LYS A 1 726 ? 41.527 3.471 -38.375 1.00 92.88 726 LYS A O 1
ATOM 5825 N N . LYS A 1 727 ? 42.648 1.699 -39.198 1.00 94.62 727 LYS A N 1
ATOM 5826 C CA . LYS A 1 727 ? 41.687 0.666 -38.794 1.00 94.62 727 LYS A CA 1
ATOM 5827 C C . LYS A 1 727 ? 42.200 -0.145 -37.609 1.00 94.62 727 LYS A C 1
ATOM 5829 O O . LYS A 1 727 ? 43.368 -0.525 -37.594 1.00 94.62 727 LYS A O 1
ATOM 5834 N N . TYR A 1 728 ? 41.296 -0.448 -36.686 1.00 93.56 728 TYR A N 1
ATOM 5835 C CA . TYR A 1 728 ? 41.529 -1.254 -35.488 1.00 93.56 728 TYR A CA 1
ATOM 5836 C C . TYR A 1 728 ? 40.375 -2.250 -35.315 1.00 93.56 728 TYR A C 1
ATOM 5838 O O . TYR A 1 728 ? 39.273 -2.004 -35.808 1.00 93.56 728 TYR A O 1
ATOM 5846 N N . TYR A 1 729 ? 40.623 -3.375 -34.647 1.00 93.69 729 TYR A N 1
ATOM 5847 C CA . TYR A 1 729 ? 39.670 -4.499 -34.537 1.00 93.69 729 TYR A CA 1
ATOM 5848 C C . TYR A 1 729 ? 39.399 -4.908 -33.082 1.00 93.69 729 TYR A C 1
ATOM 5850 O O . TYR A 1 729 ? 38.759 -5.912 -32.802 1.00 93.69 729 TYR A O 1
ATOM 5858 N N . ASP A 1 730 ? 39.913 -4.118 -32.155 1.00 91.62 730 ASP A N 1
ATOM 5859 C CA . ASP A 1 730 ? 39.940 -4.353 -30.719 1.00 91.62 730 ASP A CA 1
ATOM 5860 C C . ASP A 1 730 ? 39.583 -3.075 -29.953 1.00 91.62 730 ASP A C 1
ATOM 5862 O O . ASP A 1 730 ? 39.913 -2.942 -28.788 1.00 91.62 730 ASP A O 1
ATOM 5866 N N . TRP A 1 731 ? 38.982 -2.085 -30.618 1.00 91.94 731 TRP A N 1
ATOM 5867 C CA . TRP A 1 731 ? 38.690 -0.770 -30.041 1.00 91.94 731 TRP A CA 1
ATOM 5868 C C . TRP A 1 731 ? 37.180 -0.617 -29.870 1.00 91.94 731 TRP A C 1
ATOM 5870 O O . TRP A 1 731 ? 36.479 -0.102 -30.752 1.00 91.94 731 TRP A O 1
ATOM 5880 N N . ILE A 1 732 ? 36.678 -1.117 -28.743 1.00 92.56 732 ILE A N 1
AT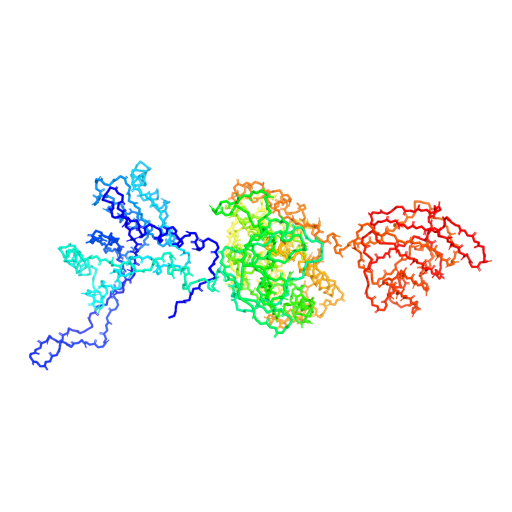OM 5881 C CA . ILE A 1 732 ? 35.267 -1.020 -28.356 1.00 92.56 732 ILE A CA 1
ATOM 5882 C C . ILE A 1 732 ? 35.028 0.347 -27.705 1.00 92.56 732 ILE A C 1
ATOM 5884 O O . ILE A 1 732 ? 35.764 0.706 -26.781 1.00 92.56 732 ILE A O 1
ATOM 5888 N N . PRO A 1 733 ? 34.026 1.123 -28.154 1.00 91.69 733 PRO A N 1
ATOM 5889 C CA . PRO A 1 733 ? 33.698 2.385 -27.505 1.00 91.69 733 PRO A CA 1
ATOM 5890 C C . PRO A 1 733 ? 33.078 2.122 -26.128 1.00 91.69 733 PRO A C 1
ATOM 5892 O O . PRO A 1 733 ? 32.238 1.233 -25.991 1.00 91.69 733 PRO A O 1
ATOM 5895 N N . ALA A 1 734 ? 33.464 2.910 -25.125 1.00 92.12 734 ALA A N 1
ATOM 5896 C CA . ALA A 1 734 ? 32.785 2.910 -23.838 1.00 92.12 734 ALA A CA 1
ATOM 5897 C C . ALA A 1 734 ? 31.433 3.629 -23.981 1.00 92.12 734 ALA A C 1
ATOM 5899 O O . ALA A 1 734 ? 31.388 4.842 -24.220 1.00 92.12 734 ALA A O 1
ATOM 5900 N N . ILE A 1 735 ? 30.339 2.880 -23.876 1.00 92.88 735 ILE A N 1
ATOM 5901 C CA . ILE A 1 735 ? 28.977 3.349 -24.131 1.00 92.88 735 ILE A CA 1
ATOM 5902 C C . ILE A 1 735 ? 27.996 2.843 -23.083 1.00 92.88 735 ILE A C 1
ATOM 5904 O O . ILE A 1 735 ? 28.217 1.811 -22.453 1.00 92.88 735 ILE A O 1
ATOM 5908 N N . ARG A 1 736 ? 26.871 3.544 -22.982 1.00 93.19 736 ARG A N 1
ATOM 5909 C CA . ARG A 1 736 ? 25.716 3.130 -22.192 1.00 93.19 736 ARG A CA 1
ATOM 5910 C C . ARG A 1 736 ? 24.437 3.336 -23.004 1.00 93.19 736 ARG A C 1
ATOM 5912 O O . ARG A 1 736 ? 24.261 4.410 -23.578 1.00 93.19 736 ARG A O 1
ATOM 5919 N N . LEU A 1 737 ? 23.595 2.310 -23.100 1.00 91.50 737 LEU A N 1
ATOM 5920 C CA . LEU A 1 737 ? 22.275 2.357 -23.736 1.00 91.50 737 LEU A CA 1
ATOM 5921 C C . LEU A 1 737 ? 21.201 2.367 -22.650 1.00 91.50 737 LEU A C 1
ATOM 5923 O O . LEU A 1 737 ? 21.192 1.459 -21.816 1.00 91.50 737 LEU A O 1
ATOM 5927 N N . GLU A 1 738 ? 20.335 3.377 -22.691 1.00 84.62 738 GLU A N 1
ATOM 5928 C CA . GLU A 1 738 ? 19.239 3.632 -21.737 1.00 84.62 738 GLU A CA 1
ATOM 5929 C C . GLU A 1 738 ? 17.956 4.012 -22.462 1.00 84.62 738 GLU A C 1
ATOM 5931 O O . GLU A 1 738 ? 18.073 4.578 -23.570 1.00 84.62 738 GLU A O 1
#

pLDDT: mean 85.63, std 17.53, range [25.53, 98.81]